Protein 5Z46 (pdb70)

Structure (mmCIF, N/CA/C/O backbone):
data_5Z46
#
_entry.id   5Z46
#
_cell.length_a   117.267
_cell.length_b   117.267
_cell.length_c   49.324
_cell.angle_alpha   90.00
_cell.angle_beta   90.00
_cell.angle_gamma   90.00
#
_symmetry.space_group_name_H-M   'P 41'
#
loop_
_entity.id
_entity.type
_entity.pdbx_description
1 polymer AmbP1
2 non-polymer 'MAGNESIUM ION'
3 non-polymer 'GERANYL S-THIOLODIPHOSPHATE'
4 non-polymer 3-[(Z)-2-isocyanoethenyl]-1H-indole
5 water water
#
loop_
_atom_site.group_PDB
_atom_site.id
_atom_site.type_symbol
_atom_site.label_atom_id
_atom_site.label_alt_id
_atom_site.label_comp_id
_atom_site.label_asym_id
_atom_site.label_entity_id
_atom_site.label_seq_id
_atom_site.pdbx_PDB_ins_code
_atom_site.Cartn_x
_atom_site.Cartn_y
_atom_site.Cartn_z
_atom_site.occupancy
_atom_site.B_iso_or_equiv
_atom_site.auth_seq_id
_atom_site.auth_comp_id
_atom_site.auth_asym_id
_atom_site.auth_atom_id
_atom_site.pdbx_PDB_model_num
ATOM 1 N N . MET A 1 1 ? 31.486 11.662 13.560 1.00 72.82 1 MET A N 1
ATOM 2 C CA . MET A 1 1 ? 30.814 10.514 12.968 1.00 72.68 1 MET A CA 1
ATOM 3 C C . MET A 1 1 ? 31.809 9.697 12.158 1.00 76.73 1 MET A C 1
ATOM 4 O O . MET A 1 1 ? 32.991 9.572 12.512 1.00 71.56 1 MET A O 1
ATOM 9 N N . ASN A 1 2 ? 31.308 9.148 11.049 1.00 74.02 2 ASN A N 1
ATOM 10 C CA . ASN A 1 2 ? 32.191 8.780 9.952 1.00 71.57 2 ASN A CA 1
ATOM 11 C C . ASN A 1 2 ? 33.082 9.947 9.573 1.00 73.64 2 ASN A C 1
ATOM 12 O O . ASN A 1 2 ? 34.248 9.760 9.209 1.00 77.51 2 ASN A O 1
ATOM 17 N N . ASP A 1 3 ? 32.544 11.167 9.667 1.00 69.87 3 ASP A N 1
ATOM 18 C CA . ASP A 1 3 ? 33.268 12.345 9.211 1.00 60.52 3 ASP A CA 1
ATOM 19 C C . ASP A 1 3 ? 34.556 12.547 9.993 1.00 53.84 3 ASP A C 1
ATOM 20 O O . ASP A 1 3 ? 35.597 12.849 9.404 1.00 49.69 3 ASP A O 1
ATOM 25 N N . VAL A 1 4 ? 34.520 12.360 11.314 1.00 49.08 4 VAL A N 1
ATOM 26 C CA . VAL A 1 4 ? 35.737 12.539 12.110 1.00 48.11 4 VAL A CA 1
ATOM 27 C C . VAL A 1 4 ? 36.772 11.474 11.759 1.00 43.20 4 VAL A C 1
ATOM 28 O O . VAL A 1 4 ? 37.955 11.777 11.578 1.00 39.39 4 VAL A O 1
ATOM 32 N N . ASN A 1 5 ? 36.346 10.213 11.660 1.00 47.83 5 ASN A N 1
ATOM 33 C CA . ASN A 1 5 ? 37.270 9.146 11.277 1.00 56.33 5 ASN A CA 1
ATOM 34 C C . ASN A 1 5 ? 37.808 9.353 9.866 1.00 59.28 5 ASN A C 1
ATOM 35 O O . ASN A 1 5 ? 38.982 9.078 9.597 1.00 44.94 5 ASN A O 1
ATOM 40 N N . ARG A 1 6 ? 36.958 9.824 8.951 1.00 57.87 6 ARG A N 1
ATOM 41 C CA . ARG A 1 6 ? 37.410 10.178 7.609 1.00 53.86 6 ARG A CA 1
ATOM 42 C C . ARG A 1 6 ? 38.570 11.167 7.669 1.00 56.25 6 ARG A C 1
ATOM 43 O O . ARG A 1 6 ? 39.608 10.971 7.026 1.00 60.76 6 ARG A O 1
ATOM 51 N N . ILE A 1 7 ? 38.419 12.222 8.471 1.00 45.07 7 ILE A N 1
ATOM 52 C CA . ILE A 1 7 ? 39.437 13.272 8.551 1.00 44.95 7 ILE A CA 1
ATOM 53 C C . ILE A 1 7 ? 40.721 12.726 9.158 1.00 50.52 7 ILE A C 1
ATOM 54 O O . ILE A 1 7 ? 41.817 12.950 8.631 1.00 42.09 7 ILE A O 1
ATOM 59 N N . ARG A 1 8 ? 40.608 12.020 10.290 1.00 52.70 8 ARG A N 1
ATOM 60 C CA . ARG A 1 8 ? 41.797 11.466 10.931 1.00 57.12 8 ARG A CA 1
ATOM 61 C C . ARG A 1 8 ? 42.525 10.507 10.000 1.00 52.04 8 ARG A C 1
ATOM 62 O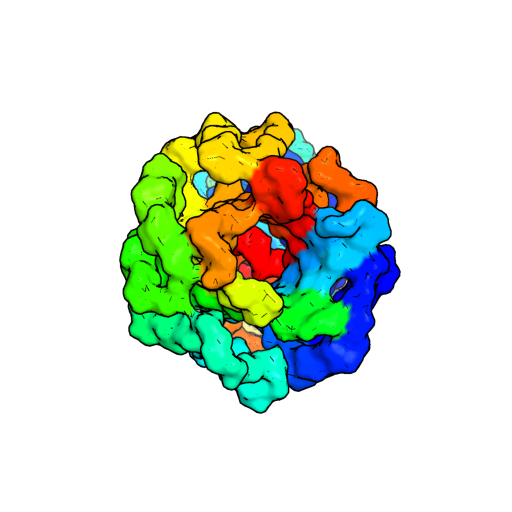 O . ARG A 1 8 ? 43.759 10.507 9.943 1.00 51.55 8 ARG A O 1
ATOM 70 N N . THR A 1 9 ? 41.772 9.674 9.277 1.00 50.74 9 THR A N 1
ATOM 71 C CA . THR A 1 9 ? 42.377 8.756 8.318 1.00 55.30 9 THR A CA 1
ATOM 72 C C . THR A 1 9 ? 43.174 9.524 7.276 1.00 58.22 9 THR A C 1
ATOM 73 O O . THR A 1 9 ? 44.313 9.167 6.962 1.00 55.80 9 THR A O 1
ATOM 77 N N . ASP A 1 10 ? 42.585 10.600 6.744 1.00 53.68 10 ASP A N 1
ATOM 78 C CA . ASP A 1 10 ? 43.242 11.369 5.694 1.00 51.08 10 ASP A CA 1
ATOM 79 C C . ASP A 1 10 ? 44.549 11.983 6.189 1.00 41.34 10 ASP A C 1
ATOM 80 O O . ASP A 1 10 ? 45.560 11.945 5.483 1.00 40.62 10 ASP A O 1
ATOM 85 N N . ILE A 1 11 ? 44.554 12.544 7.403 1.00 35.72 11 ILE A N 1
ATOM 86 C CA . ILE A 1 11 ? 45.781 13.144 7.939 1.00 39.19 11 ILE A CA 1
ATOM 87 C C . ILE A 1 11 ? 46.895 12.105 8.051 1.00 47.36 11 ILE A C 1
ATOM 88 O O . ILE A 1 11 ? 48.044 12.358 7.664 1.00 42.44 11 ILE A O 1
ATOM 93 N N . ILE A 1 12 ? 46.584 10.927 8.597 1.00 37.54 12 ILE A N 1
ATOM 94 C CA . ILE A 1 12 ? 47.618 9.901 8.704 1.00 35.77 12 ILE A CA 1
ATOM 95 C C . ILE A 1 12 ? 48.115 9.512 7.316 1.00 48.40 12 ILE A C 1
ATOM 96 O O . ILE A 1 12 ? 49.326 9.425 7.077 1.00 44.30 12 ILE A O 1
ATOM 101 N N . ASN A 1 13 ? 47.188 9.284 6.375 1.00 49.74 13 ASN A N 1
ATOM 102 C CA . ASN A 1 13 ? 47.588 8.948 5.010 1.00 45.16 13 ASN A CA 1
ATOM 103 C C . ASN A 1 13 ? 48.509 10.025 4.430 1.00 41.72 13 ASN A C 1
ATOM 104 O O . ASN A 1 13 ? 49.516 9.709 3.784 1.00 46.83 13 ASN A O 1
ATOM 109 N N . VAL A 1 14 ? 48.173 11.300 4.644 1.00 39.74 14 VAL A N 1
ATOM 110 C CA . VAL A 1 14 ? 49.035 12.393 4.180 1.00 44.09 14 VAL A CA 1
ATOM 111 C C . VAL A 1 14 ? 50.427 12.273 4.791 1.00 35.40 14 VAL A C 1
ATOM 112 O O . VAL A 1 14 ? 51.442 12.287 4.081 1.00 43.66 14 VAL A O 1
ATOM 116 N N . ALA A 1 15 ? 50.490 12.191 6.125 1.00 35.36 15 ALA A N 1
ATOM 117 C CA . ALA A 1 15 ? 51.768 12.104 6.827 1.00 41.12 15 ALA A CA 1
ATOM 118 C C . ALA A 1 15 ? 52.598 10.929 6.330 1.00 42.98 15 ALA A C 1
ATOM 119 O O . ALA A 1 15 ? 53.797 11.074 6.063 1.00 43.69 15 ALA A O 1
ATOM 121 N N . LYS A 1 16 ? 51.978 9.757 6.175 1.00 40.76 16 LYS A N 1
ATOM 122 C CA . LYS A 1 16 ? 52.719 8.613 5.663 1.00 41.18 16 LYS A CA 1
ATOM 123 C C . LYS A 1 16 ? 53.167 8.830 4.218 1.00 48.64 16 LYS A C 1
ATOM 124 O O . LYS A 1 16 ? 54.310 8.516 3.864 1.00 53.49 16 LYS A O 1
ATOM 130 N N . THR A 1 17 ? 52.282 9.340 3.359 1.00 42.82 17 THR A N 1
ATOM 131 C CA . THR A 1 17 ? 52.647 9.480 1.950 1.00 50.10 17 THR A CA 1
ATOM 132 C C . THR A 1 17 ? 53.791 10.475 1.765 1.00 46.65 17 THR A C 1
ATOM 133 O O . THR A 1 17 ? 54.698 10.242 0.963 1.00 47.24 17 THR A O 1
ATOM 137 N N . PHE A 1 18 ? 53.769 11.591 2.493 1.00 44.81 18 PHE A N 1
ATOM 138 C CA . PHE A 1 18 ? 54.715 12.677 2.257 1.00 50.26 18 PHE A CA 1
ATOM 139 C C . PHE A 1 18 ? 55.878 12.707 3.246 1.00 51.49 18 PHE A C 1
ATOM 140 O O . PHE A 1 18 ? 56.642 13.673 3.253 1.00 54.17 18 PHE A O 1
ATOM 148 N N . GLY A 1 19 ? 56.055 11.660 4.049 1.00 50.89 19 GLY A N 1
ATOM 149 C CA . GLY A 1 19 ? 57.245 11.552 4.868 1.00 53.34 19 GLY A CA 1
ATOM 150 C C . GLY A 1 19 ? 57.282 12.430 6.097 1.00 54.69 19 GLY A C 1
ATOM 151 O O . GLY A 1 19 ? 58.370 12.712 6.606 1.00 57.17 19 GLY A O 1
ATOM 152 N N . ALA A 1 20 ? 56.135 12.872 6.600 1.00 46.51 20 ALA A N 1
ATOM 153 C CA . ALA A 1 20 ? 56.112 13.647 7.834 1.00 47.93 20 ALA A CA 1
ATOM 154 C C . ALA A 1 20 ? 56.234 12.737 9.052 1.00 50.51 20 ALA A C 1
ATOM 155 O O . ALA A 1 20 ? 55.596 11.685 9.123 1.00 49.50 20 ALA A O 1
ATOM 157 N N . GLU A 1 21 ? 57.073 13.139 10.004 1.00 52.50 21 GLU A N 1
ATOM 158 C CA . GLU A 1 21 ? 57.016 12.550 11.335 1.00 62.10 21 GLU A CA 1
ATOM 159 C C . GLU A 1 21 ? 55.611 12.708 11.897 1.00 55.93 21 GLU A C 1
ATOM 160 O O . GLU A 1 21 ? 54.972 13.743 11.703 1.00 52.00 21 GLU A O 1
ATOM 166 N N . TYR A 1 22 ? 55.124 11.689 12.601 1.00 52.02 22 TYR A N 1
ATOM 167 C CA . TYR A 1 22 ? 53.795 11.808 13.187 1.00 48.90 22 TYR A CA 1
ATOM 168 C C . TYR A 1 22 ? 53.666 10.845 14.354 1.00 50.85 22 TYR A C 1
ATOM 169 O O . TYR A 1 22 ? 54.411 9.864 14.465 1.00 50.58 22 TYR A O 1
ATOM 178 N N . SER A 1 23 ? 52.701 11.137 15.226 1.00 46.29 23 SER A N 1
ATOM 179 C CA . SER A 1 23 ? 52.421 10.304 16.391 1.00 50.34 23 SER A CA 1
ATOM 180 C C . SER A 1 23 ? 50.951 9.926 16.383 1.00 44.21 23 SER A C 1
ATOM 181 O O . SER A 1 23 ? 50.087 10.804 16.453 1.00 39.22 23 SER A O 1
ATOM 184 N N . GLU A 1 24 ? 50.661 8.628 16.314 1.00 40.76 24 GLU A N 1
ATOM 185 C CA . GLU A 1 24 ? 49.267 8.209 16.400 1.00 42.85 24 GLU A CA 1
ATOM 186 C C . GLU A 1 24 ? 48.682 8.530 17.770 1.00 49.06 24 GLU A C 1
ATOM 187 O O . GLU A 1 24 ? 47.496 8.860 17.873 1.00 51.79 24 GLU A O 1
ATOM 193 N N . LYS A 1 25 ? 49.498 8.447 18.824 1.00 48.16 25 LYS A N 1
ATOM 194 C CA . LYS A 1 25 ? 49.022 8.762 20.169 1.00 44.40 25 LYS A CA 1
ATOM 195 C C . LYS A 1 25 ? 48.634 10.228 20.291 1.00 53.20 25 LYS A C 1
ATOM 196 O O . LYS A 1 25 ? 47.593 10.556 20.875 1.00 43.66 25 LYS A O 1
ATOM 202 N N . VAL A 1 26 ? 49.453 11.127 19.740 1.00 44.73 26 VAL A N 1
ATOM 203 C CA . VAL A 1 26 ? 49.097 12.540 19.733 1.00 40.52 26 VAL A CA 1
ATOM 204 C C . VAL A 1 26 ? 47.862 12.783 18.868 1.00 40.22 26 VAL A C 1
ATOM 205 O O . VAL A 1 26 ? 46.978 13.565 19.238 1.00 38.41 26 VAL A O 1
ATOM 209 N N . LEU A 1 27 ? 47.784 12.138 17.696 1.00 36.43 27 LEU A N 1
ATOM 210 C CA . LEU A 1 27 ? 46.610 12.320 16.841 1.00 43.06 27 LEU A CA 1
ATOM 211 C C . LEU A 1 27 ? 45.346 11.824 17.530 1.00 46.55 27 LEU A C 1
ATOM 212 O O . LEU A 1 27 ? 44.289 12.458 17.430 1.00 44.24 27 LEU A O 1
ATOM 217 N N . ASP A 1 28 ? 45.442 10.684 18.223 1.00 46.92 28 ASP A N 1
ATOM 218 C CA . ASP A 1 28 ? 44.324 10.163 19.005 1.00 46.02 28 ASP A CA 1
ATOM 219 C C . ASP A 1 28 ? 43.868 11.176 20.050 1.00 54.42 28 ASP A C 1
ATOM 220 O O . ASP A 1 28 ? 42.668 11.453 20.179 1.00 47.23 28 ASP A O 1
ATOM 225 N N . GLU A 1 29 ? 44.818 11.733 20.814 1.00 41.40 29 GLU A N 1
ATOM 226 C CA . GLU A 1 29 ? 44.462 12.667 21.882 1.00 48.96 29 GLU A CA 1
ATOM 227 C C . GLU A 1 29 ? 43.845 13.947 21.322 1.00 40.49 29 GLU A C 1
ATOM 228 O O . GLU A 1 29 ? 42.880 14.477 21.884 1.00 38.25 29 GLU A O 1
ATOM 234 N N . VAL A 1 30 ? 44.380 14.454 20.217 1.00 38.68 30 VAL A N 1
ATOM 235 C CA . VAL A 1 30 ? 43.826 15.668 19.621 1.00 38.30 30 VAL A CA 1
ATOM 236 C C . VAL A 1 30 ? 42.405 15.417 19.129 1.00 33.43 30 VAL A C 1
ATOM 237 O O . VAL A 1 30 ? 41.484 16.187 19.416 1.00 38.84 30 VAL A O 1
ATOM 241 N N . PHE A 1 31 ? 42.213 14.332 18.376 1.00 34.88 31 PHE A N 1
ATOM 242 C CA . PHE A 1 31 ? 40.907 14.037 17.794 1.00 41.67 31 PHE A CA 1
ATOM 243 C C . PHE A 1 31 ? 39.861 13.706 18.843 1.00 43.57 31 PHE A C 1
ATOM 244 O O . PHE A 1 31 ? 38.674 13.960 18.618 1.00 42.99 31 PHE A O 1
ATOM 252 N N . GLN A 1 32 ? 40.262 13.125 19.975 1.00 44.91 32 GLN A N 1
ATOM 253 C CA . GLN A 1 32 ? 39.289 12.855 21.028 1.00 44.30 32 GLN A CA 1
ATOM 254 C C . GLN A 1 32 ? 38.640 14.143 21.503 1.00 44.35 32 GLN A C 1
ATOM 255 O O . GLN A 1 32 ? 37.467 14.156 21.889 1.00 47.88 32 GLN A O 1
ATOM 261 N N . VAL A 1 33 ? 39.383 15.244 21.446 1.00 44.92 33 VAL A N 1
ATOM 262 C CA . VAL A 1 33 ? 38.960 16.501 22.039 1.00 44.89 33 VAL A CA 1
ATOM 263 C C . VAL A 1 33 ? 38.393 17.459 20.996 1.00 41.12 33 VAL A C 1
ATOM 264 O O . VAL A 1 33 ? 37.415 18.161 21.259 1.00 44.03 33 VAL A O 1
ATOM 268 N N . PHE A 1 34 ? 38.998 17.494 19.810 1.00 36.27 34 PHE A N 1
ATOM 269 C CA . PHE A 1 34 ? 38.673 18.460 18.770 1.00 34.36 34 PHE A CA 1
ATOM 270 C C . PHE A 1 34 ? 38.076 17.825 17.526 1.00 45.69 34 PHE A C 1
ATOM 271 O O . PHE A 1 34 ? 37.834 18.537 16.547 1.00 44.82 34 PHE A O 1
ATOM 279 N N . GLY A 1 35 ? 37.839 16.511 17.530 1.00 50.94 35 GLY A N 1
ATOM 280 C CA . GLY A 1 35 ? 37.452 15.840 16.298 1.00 46.36 35 GLY A CA 1
ATOM 281 C C . GLY A 1 35 ? 36.231 16.455 15.643 1.00 49.21 35 GLY A C 1
ATOM 282 O O . GLY A 1 35 ? 36.225 16.730 14.440 1.00 48.87 35 GLY A O 1
ATOM 283 N N . GLU A 1 36 ? 35.173 16.685 16.427 1.00 49.07 36 GLU A N 1
ATOM 284 C CA . GLU A 1 36 ? 33.959 17.242 15.842 1.00 49.21 36 GLU A CA 1
ATOM 285 C C . GLU A 1 36 ? 34.158 18.666 15.349 1.00 50.71 36 GLU A C 1
ATOM 286 O O . GLU A 1 36 ? 33.515 19.070 14.373 1.00 58.06 36 GLU A O 1
ATOM 292 N N . GLN A 1 37 ? 35.030 19.441 16.003 1.00 48.21 37 GLN A N 1
ATOM 293 C CA . GLN A 1 37 ? 35.325 20.780 15.505 1.00 45.69 37 GLN A CA 1
ATOM 294 C C . GLN A 1 37 ? 35.885 20.723 14.094 1.00 45.48 37 GLN A C 1
ATOM 295 O O . GLN A 1 37 ? 35.588 21.594 13.268 1.00 46.16 37 GLN A O 1
ATOM 301 N N . PHE A 1 38 ? 36.713 19.713 13.799 1.00 44.86 38 PHE A N 1
ATOM 302 C CA . PHE A 1 38 ? 37.283 19.603 12.459 1.00 35.76 38 PHE A CA 1
ATOM 303 C C . PHE A 1 38 ? 36.209 19.296 11.426 1.00 44.31 38 PHE A C 1
ATOM 304 O O . PHE A 1 38 ? 36.287 19.769 10.286 1.00 44.98 38 PHE A O 1
ATOM 312 N N . ALA A 1 39 ? 35.213 18.479 11.796 1.00 39.40 39 ALA A N 1
ATOM 313 C CA . ALA A 1 39 ? 34.182 18.098 10.842 1.00 41.15 39 ALA A CA 1
ATOM 314 C C . ALA A 1 39 ? 33.196 19.231 10.595 1.00 45.89 39 ALA A C 1
ATOM 315 O O . ALA A 1 39 ? 32.611 19.318 9.512 1.00 52.69 39 ALA A O 1
ATOM 317 N N . ASP A 1 40 ? 32.991 20.096 11.585 1.00 48.71 40 ASP A N 1
ATOM 318 C CA . ASP A 1 40 ? 31.907 21.070 11.565 1.00 47.59 40 ASP A CA 1
ATOM 319 C C . ASP A 1 40 ? 32.346 22.461 11.130 1.00 46.98 40 ASP A C 1
ATOM 320 O O . ASP A 1 40 ? 31.486 23.332 10.930 1.00 49.34 40 ASP A O 1
ATOM 325 N N . ASN A 1 41 ? 33.648 22.691 10.981 1.00 41.52 41 ASN A N 1
ATOM 326 C CA . ASN A 1 41 ? 34.181 24.022 10.736 1.00 47.11 41 ASN A CA 1
ATOM 327 C C . ASN A 1 41 ? 35.102 24.033 9.528 1.00 43.69 41 ASN A C 1
ATOM 328 O O . ASN A 1 41 ? 35.492 22.989 8.995 1.00 42.11 41 ASN A O 1
ATOM 333 N N . SER A 1 42 ? 35.430 25.251 9.098 1.00 43.81 42 SER A N 1
ATOM 334 C CA . SER A 1 42 ? 36.489 25.457 8.128 1.00 46.21 42 SER A CA 1
ATOM 335 C C . SER A 1 42 ? 37.746 24.757 8.621 1.00 41.59 42 SER A C 1
ATOM 336 O O . SER A 1 42 ? 38.130 24.889 9.786 1.00 38.82 42 SER A O 1
ATOM 339 N N . PHE A 1 43 ? 38.364 23.978 7.742 1.00 40.59 43 PHE A N 1
ATOM 340 C CA . PHE A 1 43 ? 39.378 23.027 8.169 1.00 36.36 43 PHE A CA 1
ATOM 341 C C . PHE A 1 43 ? 40.355 22.824 7.025 1.00 36.73 43 PHE A C 1
ATOM 342 O O . PHE A 1 43 ? 39.941 22.645 5.874 1.00 36.68 43 PHE A O 1
ATOM 350 N N . MET A 1 44 ? 41.650 22.842 7.337 1.00 32.73 44 MET A N 1
ATOM 351 C CA . MET A 1 44 ? 42.654 22.717 6.292 1.00 32.80 44 MET A CA 1
ATOM 352 C C . MET A 1 44 ? 43.771 21.801 6.761 1.00 30.45 44 MET A C 1
ATOM 353 O O . MET A 1 44 ? 44.096 21.744 7.947 1.00 32.38 44 MET A O 1
ATOM 358 N N . ILE A 1 45 ? 44.339 21.065 5.813 1.00 30.08 45 ILE A N 1
ATOM 359 C CA . ILE A 1 45 ? 45.501 20.220 6.055 1.00 30.23 45 ILE A CA 1
ATOM 360 C C . ILE A 1 45 ? 46.654 20.843 5.295 1.00 31.35 45 ILE A C 1
ATOM 361 O O . ILE A 1 45 ? 46.528 21.140 4.099 1.00 36.65 45 ILE A O 1
ATOM 366 N N . ARG A 1 46 ? 47.762 21.071 5.998 1.00 31.23 46 ARG A N 1
ATOM 367 C CA . ARG A 1 46 ? 48.888 21.822 5.471 1.00 32.69 46 ARG A CA 1
ATOM 368 C C . ARG A 1 46 ? 50.113 20.931 5.433 1.00 31.01 46 ARG A C 1
ATOM 369 O O . ARG A 1 46 ? 50.330 20.130 6.351 1.00 36.63 46 ARG A O 1
ATOM 377 N N . THR A 1 47 ? 50.899 21.052 4.355 1.00 33.02 47 THR A N 1
ATOM 378 C CA . THR A 1 47 ? 52.264 20.559 4.344 1.00 32.16 47 THR A CA 1
ATOM 379 C C . THR A 1 47 ? 53.196 21.732 4.064 1.00 32.89 47 THR A C 1
ATOM 380 O O . THR A 1 47 ? 52.788 22.763 3.510 1.00 37.37 47 THR A O 1
ATOM 384 N N . SER A 1 48 ? 54.467 21.573 4.434 1.00 34.80 48 SER A N 1
ATOM 385 C CA . SER A 1 48 ? 55.397 22.670 4.252 1.00 38.19 48 SER A CA 1
ATOM 386 C C . SER A 1 48 ? 56.805 22.147 4.047 1.00 53.75 48 SER A C 1
ATOM 387 O O . SER A 1 48 ? 57.132 21.005 4.380 1.00 44.45 48 SER A O 1
ATOM 390 N N . ASN A 1 49 ? 57.640 23.077 3.579 1.00 45.84 49 ASN A N 1
ATOM 391 C CA . ASN A 1 49 ? 58.945 22.905 2.966 1.00 57.90 49 ASN A CA 1
ATOM 392 C C . ASN A 1 49 ? 60.097 23.100 3.940 1.00 53.67 49 ASN A C 1
ATOM 393 O O . ASN A 1 49 ? 61.211 23.383 3.495 1.00 59.04 49 ASN A O 1
ATOM 398 N N . LYS A 1 50 ? 59.853 23.020 5.251 1.00 56.18 50 LYS A N 1
ATOM 399 C CA . LYS A 1 50 ? 60.862 23.508 6.191 1.00 57.20 50 LYS A CA 1
ATOM 400 C C . LYS A 1 50 ? 62.163 22.715 6.095 1.00 62.33 50 LYS A C 1
ATOM 401 O O . LYS A 1 50 ? 63.251 23.292 6.229 1.00 66.94 50 LYS A O 1
ATOM 407 N N . GLN A 1 51 ? 62.087 21.410 5.826 1.00 57.31 51 GLN A N 1
ATOM 408 C CA . GLN A 1 51 ? 63.335 20.709 5.567 1.00 74.59 51 GLN A CA 1
ATOM 409 C C . GLN A 1 51 ? 63.343 20.127 4.158 1.00 73.83 51 GLN A C 1
ATOM 410 O O . GLN A 1 51 ? 62.333 19.581 3.704 1.00 78.46 51 GLN A O 1
ATOM 416 N N . PRO A 1 52 ? 64.470 20.244 3.446 1.00 84.12 52 PRO A N 1
ATOM 417 C CA . PRO A 1 52 ? 64.501 19.943 2.003 1.00 88.15 52 PRO A CA 1
ATOM 418 C C . PRO A 1 52 ? 63.945 18.594 1.547 1.00 91.96 52 PRO A C 1
ATOM 419 O O . PRO A 1 52 ? 63.507 18.510 0.391 1.00 95.02 52 PRO A O 1
ATOM 423 N N . ASP A 1 53 ? 63.951 17.537 2.362 1.00 84.83 53 ASP A N 1
ATOM 424 C CA . ASP A 1 53 ? 63.619 16.215 1.834 1.00 72.72 53 ASP A CA 1
ATOM 425 C C . ASP A 1 53 ? 62.401 15.574 2.482 1.00 74.41 53 ASP A C 1
ATOM 426 O O . ASP A 1 53 ? 62.067 14.425 2.164 1.00 74.09 53 ASP A O 1
ATOM 431 N N . LYS A 1 54 ? 61.717 16.284 3.366 1.00 67.96 54 LYS A N 1
ATOM 432 C CA . LYS A 1 54 ? 60.503 15.763 3.969 1.00 68.16 54 LYS A CA 1
ATOM 433 C C . LYS A 1 54 ? 59.582 16.937 4.255 1.00 60.29 54 LYS A C 1
ATOM 434 O O . LYS A 1 54 ? 60.037 18.008 4.670 1.00 68.54 54 LYS A O 1
ATOM 440 N N . LEU A 1 55 ? 58.296 16.739 4.007 1.00 51.61 55 LEU A N 1
ATOM 441 C CA . LEU A 1 55 ? 57.308 17.740 4.352 1.00 42.26 55 LEU A CA 1
ATOM 442 C C . LEU A 1 55 ? 56.832 17.505 5.775 1.00 51.96 55 LEU A C 1
ATOM 443 O O . LEU A 1 55 ? 56.560 16.368 6.170 1.00 55.17 55 LEU A O 1
ATOM 448 N N . GLY A 1 56 ? 56.747 18.577 6.547 1.00 39.39 56 GLY A N 1
ATOM 449 C CA . GLY A 1 56 ? 55.961 18.517 7.757 1.00 38.50 56 GLY A CA 1
ATOM 450 C C . GLY A 1 56 ? 54.486 18.627 7.440 1.00 40.46 56 GLY A C 1
ATOM 451 O O . GLY A 1 56 ? 54.094 19.083 6.369 1.00 38.75 56 GLY A O 1
ATOM 452 N N . CYS A 1 57 ? 53.658 18.205 8.386 1.00 36.23 57 CYS A N 1
ATOM 453 C CA . CYS A 1 57 ? 52.216 18.150 8.180 1.00 34.10 57 CYS A CA 1
ATOM 454 C C . CYS A 1 57 ? 51.530 18.768 9.383 1.00 37.06 57 CYS A C 1
ATOM 455 O O . CYS A 1 57 ? 51.890 18.467 10.524 1.00 36.36 57 CYS A O 1
ATOM 458 N N . TYR A 1 58 ? 50.560 19.641 9.118 1.00 33.88 58 TYR A N 1
ATOM 459 C CA . TYR A 1 58 ? 49.808 20.327 10.156 1.00 32.32 58 TYR A CA 1
ATOM 460 C C . TYR A 1 58 ? 48.346 20.334 9.746 1.00 35.07 58 TYR A C 1
ATOM 461 O O . TYR A 1 58 ? 48.013 20.167 8.571 1.00 34.74 58 TYR A O 1
ATOM 470 N N . PHE A 1 59 ? 47.467 20.502 10.727 1.00 30.88 59 PHE A N 1
ATOM 471 C CA . PHE A 1 59 ? 46.052 20.637 10.427 1.00 34.19 59 PHE A CA 1
ATOM 472 C C . PHE A 1 59 ? 45.448 21.645 11.393 1.00 37.46 59 PHE A C 1
ATOM 473 O O . PHE A 1 59 ? 45.877 21.772 12.543 1.00 34.19 59 PHE A O 1
ATOM 481 N N . ARG A 1 60 ? 44.466 22.387 10.897 1.00 31.04 60 ARG A N 1
ATOM 482 C CA . ARG A 1 60 ? 43.979 23.545 11.627 1.00 30.54 60 ARG A CA 1
ATOM 483 C C . ARG A 1 60 ? 42.514 23.768 11.296 1.00 27.77 60 ARG A C 1
ATOM 484 O O . ARG A 1 60 ? 42.032 23.369 10.226 1.00 33.06 60 ARG A O 1
ATOM 492 N N . TYR A 1 61 ? 41.813 24.412 12.221 1.00 32.32 61 TYR A N 1
ATOM 493 C CA . TYR A 1 61 ? 40.435 24.782 11.958 1.00 37.58 61 TYR A CA 1
ATOM 494 C C . TYR A 1 61 ? 40.199 26.194 12.451 1.00 33.69 61 TYR A C 1
ATOM 495 O O . TYR A 1 61 ? 40.928 26.713 13.301 1.00 32.45 61 TYR A O 1
ATOM 504 N N . HIS A 1 62 ? 39.151 26.798 11.902 1.00 36.19 62 HIS A N 1
ATOM 505 C CA . HIS A 1 62 ? 38.784 28.182 12.143 1.00 39.89 62 HIS A CA 1
ATOM 506 C C . HIS A 1 62 ? 37.312 28.186 12.536 1.00 41.36 62 HIS A C 1
ATOM 507 O O . HIS A 1 62 ? 36.482 27.606 11.829 1.00 42.42 62 HIS A O 1
ATOM 514 N N . GLU A 1 63 ? 36.999 28.786 13.680 1.00 39.50 63 GLU A N 1
ATOM 515 C CA . GLU A 1 63 ? 35.644 28.837 14.214 1.00 49.60 63 GLU A CA 1
ATOM 516 C C . GLU A 1 63 ? 35.115 30.262 14.138 1.00 51.18 63 GLU A C 1
ATOM 517 O O . GLU A 1 63 ? 35.739 31.184 14.670 1.00 54.63 63 GLU A O 1
ATOM 523 N N . GLU A 1 64 ? 33.962 30.444 13.493 1.00 51.07 64 GLU A N 1
ATOM 524 C CA . GLU A 1 64 ? 33.355 31.766 13.419 1.00 49.87 64 GLU A CA 1
ATOM 525 C C . GLU A 1 64 ? 31.944 31.820 13.999 1.00 52.38 64 GLU A C 1
ATOM 526 O O . GLU A 1 64 ? 31.325 32.892 13.984 1.00 50.89 64 GLU A O 1
ATOM 532 N N . ASP A 1 65 ? 31.415 30.710 14.511 1.00 48.50 65 ASP A N 1
ATOM 533 C CA . ASP A 1 65 ? 30.124 30.753 15.186 1.00 55.04 65 ASP A CA 1
ATOM 534 C C . ASP A 1 65 ? 30.287 31.480 16.515 1.00 57.84 65 ASP A C 1
ATOM 535 O O . ASP A 1 65 ? 31.064 31.047 17.371 1.00 59.19 65 ASP A O 1
ATOM 540 N N . GLU A 1 66 ? 29.557 32.588 16.680 1.00 62.09 66 GLU A N 1
ATOM 541 C CA . GLU A 1 66 ? 29.719 33.428 17.864 1.00 63.90 66 GLU A CA 1
ATOM 542 C C . GLU A 1 66 ? 29.607 32.620 19.151 1.00 58.70 66 GLU A C 1
ATOM 543 O O . GLU A 1 66 ? 30.431 32.772 20.060 1.00 62.82 66 GLU A O 1
ATOM 549 N N . SER A 1 67 ? 28.608 31.736 19.231 1.00 58.14 67 SER A N 1
ATOM 550 C CA . SER A 1 67 ? 28.375 30.940 20.434 1.00 62.49 67 SER A CA 1
ATOM 551 C C . SER A 1 67 ? 29.568 30.075 20.824 1.00 63.81 67 SER A C 1
ATOM 552 O O . SER A 1 67 ? 29.668 29.668 21.986 1.00 62.08 67 SER A O 1
ATOM 555 N N . GLN A 1 68 ? 30.475 29.783 19.896 1.00 51.10 68 GLN A N 1
ATOM 556 C CA . GLN A 1 68 ? 31.579 28.876 20.180 1.00 52.80 68 GLN A CA 1
ATOM 557 C C . GLN A 1 68 ? 32.892 29.597 20.442 1.00 55.34 68 GLN A C 1
ATOM 558 O O . GLN A 1 68 ? 33.896 28.938 20.744 1.00 60.17 68 GLN A O 1
ATOM 564 N N . LEU A 1 69 ? 32.921 30.923 20.334 1.00 54.75 69 LEU A N 1
ATOM 565 C CA . LEU A 1 69 ? 34.175 31.643 20.527 1.00 49.79 69 LEU A CA 1
ATOM 566 C C . LEU A 1 69 ? 34.626 31.518 21.976 1.00 45.76 69 LEU A C 1
ATOM 567 O O . LEU A 1 69 ? 33.825 31.656 22.902 1.00 52.20 69 LEU A O 1
ATOM 572 N N . GLY A 1 70 ? 35.903 31.226 22.171 1.00 43.74 70 GLY A N 1
ATOM 573 C CA . GLY A 1 70 ? 36.446 30.996 23.487 1.00 51.45 70 GLY A CA 1
ATOM 574 C C . GLY A 1 70 ? 36.508 29.541 23.894 1.00 51.60 70 GLY A C 1
ATOM 575 O O . GLY A 1 70 ? 37.286 29.194 24.792 1.00 58.33 70 GLY A O 1
ATOM 576 N N . LEU A 1 71 ? 35.722 28.682 23.241 1.00 47.17 71 LEU A N 1
ATOM 577 C CA . LEU A 1 71 ? 35.680 27.268 23.605 1.00 45.69 71 LEU A CA 1
ATOM 578 C C . LEU A 1 71 ? 36.975 26.553 23.229 1.00 44.29 71 LEU A C 1
ATOM 579 O O . LEU A 1 71 ? 37.439 25.683 23.971 1.00 43.31 71 LEU A O 1
ATOM 584 N N . ALA A 1 72 ? 37.578 26.908 22.088 1.00 40.50 72 ALA A N 1
ATOM 585 C CA . ALA A 1 72 ? 38.826 26.267 21.684 1.00 42.49 72 ALA A CA 1
ATOM 586 C C . ALA A 1 72 ? 39.884 26.383 22.774 1.00 51.93 72 ALA A C 1
ATOM 587 O O . ALA A 1 72 ? 40.498 25.387 23.171 1.00 52.23 72 ALA A O 1
ATOM 589 N N . TRP A 1 73 ? 40.098 27.599 23.282 1.00 45.84 73 TRP A N 1
ATOM 590 C CA . TRP A 1 73 ? 41.100 27.797 24.322 1.00 38.83 73 TRP A CA 1
ATOM 591 C C . TRP A 1 73 ? 40.698 27.091 25.608 1.00 42.86 73 TRP A C 1
ATOM 592 O O . TRP A 1 73 ? 41.532 26.460 26.266 1.00 44.70 73 TRP A O 1
ATOM 603 N N . ASP A 1 74 ? 39.420 27.166 25.970 1.00 48.54 74 ASP A N 1
ATOM 604 C CA . ASP A 1 74 ? 38.955 26.513 27.188 1.00 48.14 74 ASP A CA 1
ATOM 605 C C . ASP A 1 74 ? 39.076 24.999 27.070 1.00 52.03 74 ASP A C 1
ATOM 606 O O . ASP A 1 74 ? 39.541 24.320 27.995 1.00 46.21 74 ASP A O 1
ATOM 611 N N . ILE A 1 75 ? 38.645 24.461 25.930 1.00 44.86 75 ILE A N 1
ATOM 612 C CA . ILE A 1 75 ? 38.764 23.034 25.637 1.00 60.36 75 ILE A CA 1
ATOM 613 C C . ILE A 1 75 ? 40.224 22.591 25.703 1.00 49.55 75 ILE A C 1
ATOM 614 O O . ILE A 1 75 ? 40.563 21.590 26.348 1.00 48.47 75 ILE A O 1
ATOM 619 N N . ALA A 1 76 ? 41.110 23.339 25.033 1.00 45.01 76 ALA A N 1
ATOM 620 C CA . ALA A 1 76 ? 42.531 22.991 25.012 1.00 47.05 76 ALA A CA 1
ATOM 621 C C . ALA A 1 76 ? 43.111 22.927 26.418 1.00 42.82 76 ALA A C 1
ATOM 622 O O . ALA A 1 76 ? 43.869 22.004 26.743 1.00 41.48 76 ALA A O 1
ATOM 624 N N . ARG A 1 77 ? 42.749 23.888 27.274 1.00 44.91 77 ARG A N 1
ATOM 625 C CA . ARG A 1 77 ? 43.300 23.925 28.624 1.00 46.41 77 ARG A CA 1
ATOM 626 C C . ARG A 1 77 ? 42.761 22.778 29.467 1.00 50.30 77 ARG A C 1
ATOM 627 O O . ARG A 1 77 ? 43.535 22.012 30.053 1.00 52.19 77 ARG A O 1
ATOM 635 N N . LYS A 1 78 ? 41.430 22.653 29.545 1.00 48.99 78 LYS A N 1
ATOM 636 C CA . LYS A 1 78 ? 40.814 21.650 30.411 1.00 55.05 78 LYS A CA 1
ATOM 637 C C . LYS A 1 78 ? 41.244 20.240 30.035 1.00 49.28 78 LYS A C 1
ATOM 638 O O . LYS A 1 78 ? 41.430 19.390 30.912 1.00 54.03 78 LYS A O 1
ATOM 644 N N . SER A 1 79 ? 41.423 19.973 28.742 1.00 46.12 79 SER A N 1
ATOM 645 C CA . SER A 1 79 ? 41.822 18.641 28.304 1.00 56.11 79 SER A CA 1
ATOM 646 C C . SER A 1 79 ? 43.302 18.365 28.515 1.00 59.71 79 SER A C 1
ATOM 647 O O . SER A 1 79 ? 43.722 17.210 28.394 1.00 58.73 79 SER A O 1
ATOM 650 N N . GLY A 1 80 ? 44.101 19.387 28.806 1.00 53.07 80 GLY A N 1
ATOM 651 C CA . GLY A 1 80 ? 45.527 19.198 28.928 1.00 50.27 80 GLY A CA 1
ATOM 652 C C . GLY A 1 80 ? 46.299 19.237 27.629 1.00 45.55 80 GLY A C 1
ATOM 653 O O . GLY A 1 80 ? 47.524 19.092 27.658 1.00 46.30 80 GLY A O 1
ATOM 654 N N . LEU A 1 81 ? 45.632 19.414 26.486 1.00 43.02 81 LEU A N 1
ATOM 655 C CA . LEU A 1 81 ? 46.369 19.603 25.242 1.00 38.15 81 LEU A CA 1
ATOM 656 C C . LEU A 1 81 ? 47.207 20.870 25.271 1.00 41.68 81 LEU A C 1
ATOM 657 O O . LEU A 1 81 ? 48.194 20.970 24.532 1.00 41.26 81 LEU A O 1
ATOM 662 N N . LEU A 1 82 ? 46.829 21.841 26.095 1.00 41.37 82 LEU A N 1
ATOM 663 C CA . LEU A 1 82 ? 47.577 23.084 26.249 1.00 45.36 82 LEU A CA 1
ATOM 664 C C . LEU A 1 82 ? 47.698 23.363 27.740 1.00 51.24 82 LEU A C 1
ATOM 665 O O . LEU A 1 82 ? 46.702 23.679 28.400 1.00 48.83 82 LEU A O 1
ATOM 670 N N . SER A 1 83 ? 48.897 23.201 28.280 1.00 51.56 83 SER A N 1
ATOM 671 C CA . SER A 1 83 ? 49.178 23.581 29.658 1.00 57.50 83 SER A CA 1
ATOM 672 C C . SER A 1 83 ? 49.951 24.886 29.634 1.00 62.86 83 SER A C 1
ATOM 673 O O . SER A 1 83 ? 50.851 25.060 28.807 1.00 64.94 83 SER A O 1
ATOM 676 N N . ASP A 1 84 ? 49.592 25.818 30.513 1.00 62.32 84 ASP A N 1
ATOM 677 C CA . ASP A 1 84 ? 50.387 27.034 30.601 1.00 71.70 84 ASP A CA 1
ATOM 678 C C . ASP A 1 84 ? 51.545 26.795 31.559 1.00 64.21 84 ASP A C 1
ATOM 679 O O . ASP A 1 84 ? 51.366 26.278 32.665 1.00 64.69 84 ASP A O 1
ATOM 684 N N . GLN A 1 85 ? 52.744 27.115 31.090 1.00 66.30 85 GLN A N 1
ATOM 685 C CA . GLN A 1 85 ? 53.965 26.901 31.845 1.00 59.46 85 GLN A CA 1
ATOM 686 C C . GLN A 1 85 ? 54.573 28.215 32.308 1.00 60.02 85 GLN A C 1
ATOM 687 O O . GLN A 1 85 ? 55.781 28.285 32.552 1.00 71.35 85 GLN A O 1
ATOM 693 N N . GLY A 1 86 ? 53.757 29.259 32.431 1.00 59.29 86 GLY A N 1
ATOM 694 C CA . GLY A 1 86 ? 54.259 30.569 32.791 1.00 60.47 86 GLY A CA 1
ATOM 695 C C . GLY A 1 86 ? 55.031 31.280 31.700 1.00 69.66 86 GLY A C 1
ATOM 696 O O . GLY A 1 86 ? 55.585 32.357 31.962 1.00 70.82 86 GLY A O 1
ATOM 697 N N . ARG A 1 87 ? 55.096 30.708 30.493 1.00 64.47 87 ARG A N 1
ATOM 698 C CA . ARG A 1 87 ? 55.785 31.344 29.381 1.00 60.91 87 ARG A CA 1
ATOM 699 C C . ARG A 1 87 ? 55.163 32.708 29.091 1.00 57.42 87 ARG A C 1
ATOM 700 O O . ARG A 1 87 ? 53.973 32.921 29.341 1.00 53.16 87 ARG A O 1
ATOM 708 N N . PRO A 1 88 ? 55.944 33.656 28.560 1.00 71.44 88 PRO A N 1
ATOM 709 C CA . PRO A 1 88 ? 55.357 34.954 28.194 1.00 60.12 88 PRO A CA 1
ATOM 710 C C . PRO A 1 88 ? 54.234 34.805 27.195 1.00 53.86 88 PRO A C 1
ATOM 711 O O . PRO A 1 88 ? 53.326 35.645 27.130 1.00 58.19 88 PRO A O 1
ATOM 715 N N . VAL A 1 89 ? 54.250 33.717 26.439 1.00 43.74 89 VAL A N 1
ATOM 716 C CA . VAL A 1 89 ? 53.188 33.442 25.501 1.00 45.38 89 VAL A CA 1
ATOM 717 C C . VAL A 1 89 ? 51.909 32.966 26.190 1.00 44.20 89 VAL A C 1
ATOM 718 O O . VAL A 1 89 ? 50.817 33.154 25.645 1.00 38.97 89 VAL A O 1
ATOM 722 N N . ASP A 1 90 ? 52.002 32.392 27.391 1.00 38.47 90 ASP A N 1
ATOM 723 C CA . ASP A 1 90 ? 50.834 31.754 27.995 1.00 41.10 90 ASP A CA 1
ATOM 724 C C . ASP A 1 90 ? 49.782 32.753 28.452 1.00 47.48 90 ASP A C 1
ATOM 725 O O . ASP A 1 90 ? 48.640 32.362 28.705 1.00 43.71 90 ASP A O 1
ATOM 730 N N . GLN A 1 91 ? 50.126 34.026 28.562 1.00 46.46 91 GLN A N 1
ATOM 731 C CA . GLN A 1 91 ? 49.168 35.002 29.051 1.00 46.60 91 GLN A CA 1
ATOM 732 C C . GLN A 1 91 ? 48.447 35.741 27.934 1.00 45.33 91 GLN A C 1
ATOM 733 O O . GLN A 1 91 ? 47.496 36.472 28.215 1.00 45.04 91 GLN A O 1
ATOM 739 N N . LEU A 1 92 ? 48.848 35.539 26.677 1.00 35.19 92 LEU A N 1
ATOM 740 C CA . LEU A 1 92 ? 48.428 36.435 25.604 1.00 33.92 92 LEU A CA 1
ATOM 741 C C . LEU A 1 92 ? 46.969 36.238 25.206 1.00 41.90 92 LEU A C 1
ATOM 742 O O . LEU A 1 92 ? 46.265 37.214 24.923 1.00 39.29 92 LEU A O 1
ATOM 747 N N . ILE A 1 93 ? 46.496 34.999 25.135 1.00 38.42 93 ILE A N 1
ATOM 748 C CA . ILE A 1 93 ? 45.114 34.776 24.706 1.00 42.80 93 ILE A CA 1
ATOM 749 C C . ILE A 1 93 ? 44.134 35.422 25.677 1.00 38.77 93 ILE A C 1
ATOM 750 O O . ILE A 1 93 ? 43.210 36.114 25.217 1.00 43.87 93 ILE A O 1
ATOM 755 N N . PRO A 1 94 ? 44.276 35.270 26.998 1.00 42.94 94 PRO A N 1
ATOM 756 C CA . PRO A 1 94 ? 43.394 36.018 27.912 1.00 49.17 94 PRO A CA 1
ATOM 757 C C . PRO A 1 94 ? 43.521 37.530 27.804 1.00 47.89 94 PRO A C 1
ATOM 758 O O . PRO A 1 94 ? 42.505 38.231 27.881 1.00 46.69 94 PRO A O 1
ATOM 762 N N . GLU A 1 95 ? 44.736 38.064 27.653 1.00 45.96 95 GLU A N 1
ATOM 763 C CA . GLU A 1 95 ? 44.878 39.506 27.468 1.00 47.94 95 GLU A CA 1
ATOM 764 C C . GLU A 1 95 ? 44.178 39.969 26.192 1.00 43.42 95 GLU A C 1
ATOM 765 O O . GLU A 1 95 ? 43.534 41.026 26.176 1.00 43.87 95 GLU A O 1
ATOM 771 N N . ILE A 1 96 ? 44.309 39.201 25.106 1.00 37.09 96 ILE A N 1
ATOM 772 C CA . ILE A 1 96 ? 43.684 39.589 23.839 1.00 43.13 96 ILE A CA 1
ATOM 773 C C . ILE A 1 96 ? 42.165 39.637 23.984 1.00 50.44 96 ILE A C 1
ATOM 774 O O . ILE A 1 96 ? 41.512 40.590 23.540 1.00 47.98 96 ILE A O 1
ATOM 779 N N . CYS A 1 97 ? 41.580 38.609 24.615 1.00 48.14 97 CYS A N 1
ATOM 780 C CA . CYS A 1 97 ? 40.126 38.553 24.758 1.00 49.57 97 CYS A CA 1
ATOM 781 C C . CYS A 1 97 ? 39.588 39.661 25.655 1.00 54.01 97 CYS A C 1
ATOM 782 O O . CYS A 1 97 ? 38.466 40.125 25.441 1.00 58.41 97 CYS A O 1
ATOM 785 N N . GLU A 1 98 ? 40.360 40.099 26.653 1.00 48.17 98 GLU A N 1
ATOM 786 C CA . GLU A 1 98 ? 39.950 41.206 27.509 1.00 50.64 98 GLU A CA 1
ATOM 787 C C . GLU A 1 98 ? 40.117 42.573 26.859 1.00 43.08 98 GLU A C 1
ATOM 788 O O . GLU A 1 98 ? 39.605 43.559 27.399 1.00 53.43 98 GLU A O 1
ATOM 794 N N . THR A 1 99 ? 40.830 42.662 25.739 1.00 43.72 99 THR A N 1
ATOM 795 C CA . THR A 1 99 ? 41.190 43.934 25.122 1.00 46.37 99 THR A CA 1
ATOM 796 C C . THR A 1 99 ? 40.416 44.225 23.845 1.00 46.94 99 THR A C 1
ATOM 797 O O . THR A 1 99 ? 40.023 45.364 23.611 1.00 55.23 99 THR A O 1
ATOM 801 N N . PHE A 1 100 ? 40.167 43.222 23.018 1.00 40.55 100 PHE A N 1
ATOM 802 C CA . PHE A 1 100 ? 39.580 43.413 21.701 1.00 44.01 100 PHE A CA 1
ATOM 803 C C . PHE A 1 100 ? 38.355 42.530 21.551 1.00 48.27 100 PHE A C 1
ATOM 804 O O . PHE A 1 100 ? 38.325 41.415 22.080 1.00 46.94 100 PHE A O 1
ATOM 812 N N . PRO A 1 101 ? 37.347 42.987 20.810 1.00 54.34 101 PRO A N 1
ATOM 813 C CA . PRO A 1 101 ? 36.258 42.084 20.420 1.00 51.49 101 PRO A CA 1
ATOM 814 C C . PRO A 1 101 ? 36.786 41.061 19.426 1.00 46.34 101 PRO A C 1
ATOM 815 O O . PRO A 1 101 ? 37.511 41.406 18.489 1.00 46.10 101 PRO A O 1
ATOM 819 N N . ILE A 1 102 ? 36.445 39.798 19.647 1.00 50.52 102 ILE A N 1
ATOM 820 C CA . ILE A 1 102 ? 36.966 38.696 18.847 1.00 46.23 102 ILE A CA 1
ATOM 821 C C . ILE A 1 102 ? 35.839 38.140 17.995 1.00 50.77 102 ILE A C 1
ATOM 822 O O . ILE A 1 102 ? 34.758 37.828 18.508 1.00 57.54 102 ILE A O 1
ATOM 827 N N . MET A 1 103 ? 36.093 38.011 16.692 1.00 45.80 103 MET A N 1
ATOM 828 C CA . MET A 1 103 ? 35.098 37.491 15.770 1.00 50.50 103 MET A CA 1
ATOM 829 C C . MET A 1 103 ? 35.382 36.073 15.302 1.00 46.04 103 MET A C 1
ATOM 830 O O . MET A 1 103 ? 34.489 35.434 14.751 1.00 46.73 103 MET A O 1
ATOM 835 N N . ALA A 1 104 ? 36.595 35.574 15.481 1.00 40.40 104 ALA A N 1
ATOM 836 C CA . ALA A 1 104 ? 36.879 34.202 15.101 1.00 44.18 104 ALA A CA 1
ATOM 837 C C . ALA A 1 104 ? 38.114 33.752 15.860 1.00 38.96 104 ALA A C 1
ATOM 838 O O . ALA A 1 104 ? 38.966 34.567 16.217 1.00 36.04 104 ALA A O 1
ATOM 840 N N . ASP A 1 105 ? 38.202 32.453 16.098 1.00 35.93 105 ASP A N 1
ATOM 841 C CA . ASP A 1 105 ? 39.423 31.885 16.643 1.00 36.23 105 ASP A CA 1
ATOM 842 C C . ASP A 1 105 ? 39.697 30.556 15.952 1.00 38.52 105 ASP A C 1
ATOM 843 O O . ASP A 1 105 ? 38.869 30.031 15.192 1.00 36.09 105 ASP A O 1
ATOM 848 N N . GLY A 1 106 ? 40.890 30.024 16.205 1.00 38.75 106 GLY A N 1
ATOM 849 C CA . GLY A 1 106 ? 41.281 28.790 15.551 1.00 38.36 106 GLY A CA 1
ATOM 850 C C . GLY A 1 106 ? 42.454 28.152 16.255 1.00 33.19 106 GLY A C 1
ATOM 851 O O . GLY A 1 106 ? 43.099 28.744 17.123 1.00 31.41 106 GLY A O 1
ATOM 852 N N . VAL A 1 107 ? 42.706 26.908 15.884 1.00 33.17 107 VAL A N 1
ATOM 853 C CA . VAL A 1 107 ? 43.779 26.135 16.490 1.00 29.92 107 VAL A CA 1
ATOM 854 C C . VAL A 1 107 ? 44.516 25.429 15.371 1.00 29.97 107 VAL A C 1
ATOM 855 O O . VAL A 1 107 ? 43.899 24.977 14.400 1.00 30.79 107 VAL A O 1
ATOM 859 N N . ASP A 1 108 ? 45.839 25.377 15.506 1.00 29.83 108 ASP A N 1
ATOM 860 C CA . ASP A 1 108 ? 46.769 24.727 14.596 1.00 31.25 108 ASP A CA 1
ATOM 861 C C . ASP A 1 108 ? 47.397 23.538 15.312 1.00 37.55 108 ASP A C 1
ATOM 862 O O . ASP A 1 108 ? 47.819 23.660 16.471 1.00 33.31 108 ASP A O 1
ATOM 867 N N . PHE A 1 109 ? 47.484 22.399 14.628 1.00 31.58 109 PHE A N 1
ATOM 868 C CA . PHE A 1 109 ? 48.059 21.208 15.235 1.00 29.80 109 PHE A CA 1
ATOM 869 C C . PHE A 1 109 ? 49.172 20.651 14.369 1.00 36.25 109 PHE A C 1
ATOM 870 O O . PHE A 1 109 ? 49.055 20.593 13.141 1.00 38.41 109 PHE A O 1
ATOM 878 N N . ASP A 1 110 ? 50.216 20.193 15.037 1.00 38.58 110 ASP A N 1
ATOM 879 C CA . ASP A 1 110 ? 51.347 19.504 14.434 1.00 35.45 110 ASP A CA 1
ATOM 880 C C . ASP A 1 110 ? 51.081 18.009 14.572 1.00 32.46 110 ASP A C 1
ATOM 881 O O . ASP A 1 110 ? 50.715 17.546 15.658 1.00 35.10 110 ASP A O 1
ATOM 886 N N . VAL A 1 111 ? 51.227 17.252 13.481 1.00 33.07 111 VAL A N 1
ATOM 887 C CA . VAL A 1 111 ? 50.856 15.837 13.552 1.00 37.88 111 VAL A CA 1
ATOM 888 C C . VAL A 1 111 ? 51.794 15.030 14.430 1.00 42.10 111 VAL A C 1
ATOM 889 O O . VAL A 1 111 ? 51.480 13.881 14.759 1.00 40.76 111 VAL A O 1
ATOM 893 N N . LYS A 1 112 ? 52.943 15.593 14.795 1.00 37.56 112 LYS A N 1
ATOM 894 C CA . LYS A 1 112 ? 53.899 14.930 15.672 1.00 43.02 112 LYS A CA 1
ATOM 895 C C . LYS A 1 112 ? 53.785 15.441 17.099 1.00 37.58 112 LYS A C 1
ATOM 896 O O . LYS A 1 112 ? 53.726 14.649 18.042 1.00 47.07 112 LYS A O 1
ATOM 902 N N . HIS A 1 113 ? 53.717 16.762 17.263 1.00 37.59 113 HIS A N 1
ATOM 903 C CA . HIS A 1 113 ? 53.800 17.398 18.569 1.00 48.73 113 HIS A CA 1
ATOM 904 C C . HIS A 1 113 ? 52.467 17.909 19.097 1.00 42.56 113 HIS A C 1
ATOM 905 O O . HIS A 1 113 ? 52.401 18.310 20.260 1.00 53.96 113 HIS A O 1
ATOM 912 N N . GLY A 1 114 ? 51.407 17.885 18.297 1.00 37.58 114 GLY A N 1
ATOM 913 C CA . GLY A 1 114 ? 50.094 18.254 18.796 1.00 32.77 114 GLY A CA 1
ATOM 914 C C . GLY A 1 114 ? 49.819 19.742 18.722 1.00 36.59 114 GLY A C 1
ATOM 915 O O . GLY A 1 114 ? 50.307 20.425 17.815 1.00 31.93 114 GLY A O 1
ATOM 916 N N . LEU A 1 115 ? 49.043 20.255 19.676 1.00 37.93 115 LEU A N 1
ATOM 917 C CA . LEU A 1 115 ? 48.533 21.614 19.581 1.00 32.93 115 LEU A CA 1
ATOM 918 C C . LEU A 1 115 ? 49.691 22.601 19.523 1.00 33.42 115 LEU A C 1
ATOM 919 O O . LEU A 1 115 ? 50.547 22.630 20.418 1.00 34.82 115 LEU A O 1
ATOM 924 N N . ALA A 1 116 ? 49.721 23.399 18.467 1.00 31.54 116 ALA A N 1
ATOM 925 C CA . ALA A 1 116 ? 50.854 24.283 18.204 1.00 32.19 116 ALA A CA 1
ATOM 926 C C . ALA A 1 116 ? 50.536 25.754 18.381 1.00 32.48 116 ALA A C 1
ATOM 927 O O . ALA A 1 116 ? 51.390 26.521 18.861 1.00 35.18 116 ALA A O 1
ATOM 929 N N . LYS A 1 117 ? 49.342 26.185 17.979 1.00 30.50 117 LYS A N 1
ATOM 930 C CA . LYS A 1 117 ? 49.081 27.607 17.872 1.00 30.72 117 LYS A CA 1
ATOM 931 C C . LYS A 1 117 ? 47.589 27.852 18.037 1.00 34.42 117 LYS A C 1
ATOM 932 O O . LYS A 1 117 ? 46.768 27.003 17.677 1.00 34.20 117 LYS A O 1
ATOM 938 N N . ILE A 1 118 ? 47.248 29.008 18.617 1.00 30.52 118 ILE A N 1
ATOM 939 C CA . ILE A 1 118 ? 45.871 29.485 18.671 1.00 32.18 118 ILE A CA 1
ATOM 940 C C . ILE A 1 118 ? 45.809 30.870 18.027 1.00 31.20 118 ILE A C 1
ATOM 941 O O . ILE A 1 118 ? 46.666 31.727 18.300 1.00 32.69 118 ILE A O 1
ATOM 946 N N . TRP A 1 119 ? 44.838 31.062 17.118 1.00 34.84 119 TRP A N 1
ATOM 947 C CA . TRP A 1 119 ? 44.595 32.345 16.459 1.00 36.99 119 TRP A CA 1
ATOM 948 C C . TRP A 1 119 ? 43.368 33.017 17.059 1.00 35.67 119 TRP A C 1
ATOM 949 O O . TRP A 1 119 ? 42.397 32.354 17.433 1.00 35.39 119 TRP A O 1
ATOM 960 N N . GLN A 1 120 ? 43.414 34.346 17.106 1.00 33.71 120 GLN A N 1
ATOM 961 C CA . GLN A 1 120 ? 42.281 35.190 17.456 1.00 34.98 120 GLN A CA 1
ATOM 962 C C . GLN A 1 120 ? 42.166 36.260 16.381 1.00 42.22 120 GLN A C 1
ATOM 963 O O . GLN A 1 120 ? 43.148 36.949 16.100 1.00 37.53 120 GLN A O 1
ATOM 969 N N . SER A 1 121 ? 40.981 36.390 15.787 1.00 34.07 121 SER A N 1
ATOM 970 C CA . SER A 1 121 ? 40.677 37.407 14.788 1.00 39.58 121 SER A CA 1
ATOM 971 C C . SER A 1 121 ? 39.838 38.506 15.423 1.00 38.00 121 SER A C 1
ATOM 972 O O . SER A 1 121 ? 38.783 38.227 16.006 1.00 36.71 121 SER A O 1
ATOM 975 N N . ILE A 1 122 ? 40.293 39.746 15.291 1.00 36.71 122 ILE A N 1
ATOM 976 C CA . ILE A 1 122 ? 39.581 40.879 15.871 1.00 35.83 122 ILE A CA 1
ATOM 977 C C . ILE A 1 122 ? 38.356 41.186 15.022 1.00 38.59 122 ILE A C 1
ATOM 978 O O . ILE A 1 122 ? 38.343 40.970 13.805 1.00 40.53 122 ILE A O 1
ATOM 983 N N . LYS A 1 123 ? 37.308 41.685 15.669 1.00 40.28 123 LYS A N 1
ATOM 984 C CA . LYS A 1 123 ? 36.116 42.136 14.961 1.00 47.04 123 LYS A CA 1
ATOM 985 C C . LYS A 1 123 ? 36.404 43.557 14.484 1.00 55.51 123 LYS A C 1
ATOM 986 O O . LYS A 1 123 ? 36.178 44.532 15.202 1.00 55.24 123 LYS A O 1
ATOM 992 N N . GLY A 1 124 ? 36.917 43.672 13.257 1.00 53.75 124 GLY A N 1
ATOM 993 C CA . GLY A 1 124 ? 37.430 44.924 12.721 1.00 53.91 124 GLY A CA 1
ATOM 994 C C . GLY A 1 124 ? 38.949 44.934 12.710 1.00 55.51 124 GLY A C 1
ATOM 995 O O . GLY A 1 124 ? 39.609 43.989 13.150 1.00 54.32 124 GLY A O 1
ATOM 996 N N . VAL A 1 125 ? 39.524 46.017 12.177 1.00 50.03 125 VAL A N 1
ATOM 997 C CA . VAL A 1 125 ? 40.970 46.222 12.265 1.00 43.59 125 VAL A CA 1
ATOM 998 C C . VAL A 1 125 ? 41.208 47.342 13.263 1.00 42.59 125 VAL A C 1
ATOM 999 O O . VAL A 1 125 ? 40.370 48.234 13.443 1.00 40.93 125 VAL A O 1
ATOM 1003 N N . VAL A 1 126 ? 42.349 47.276 13.936 1.00 35.31 126 VAL A N 1
ATOM 1004 C CA . VAL A 1 126 ? 42.754 48.319 14.875 1.00 35.11 126 VAL A CA 1
ATOM 1005 C C . VAL A 1 126 ? 44.130 48.832 14.467 1.00 35.09 126 VAL A C 1
ATOM 1006 O O . VAL A 1 126 ? 44.912 48.076 13.867 1.00 35.11 126 VAL A O 1
ATOM 1010 N N . PRO A 1 127 ? 44.463 50.094 14.739 1.00 41.57 127 PRO A N 1
ATOM 1011 C CA . PRO A 1 127 ? 45.872 50.511 14.657 1.00 35.13 127 PRO A CA 1
ATOM 1012 C C . PRO A 1 127 ? 46.726 49.570 15.492 1.00 34.20 127 PRO A C 1
ATOM 1013 O O . PRO A 1 127 ? 46.377 49.237 16.626 1.00 40.23 127 PRO A O 1
ATOM 1017 N N . VAL A 1 128 ? 47.849 49.122 14.920 1.00 32.07 128 VAL A N 1
ATOM 1018 C CA . VAL A 1 128 ? 48.677 48.131 15.598 1.00 29.80 128 VAL A CA 1
ATOM 1019 C C . VAL A 1 128 ? 49.137 48.633 16.972 1.00 40.09 128 VAL A C 1
ATOM 1020 O O . VAL A 1 128 ? 49.288 47.840 17.909 1.00 34.38 128 VAL A O 1
ATOM 1024 N N . GLN A 1 129 ? 49.328 49.948 17.137 1.00 35.13 129 GLN A N 1
ATOM 1025 C CA . GLN A 1 129 ? 49.776 50.450 18.436 1.00 34.47 129 GLN A CA 1
ATOM 1026 C C . GLN A 1 129 ? 48.763 50.179 19.544 1.00 41.41 129 GLN A C 1
ATOM 1027 O O . GLN A 1 129 ? 49.132 50.193 20.722 1.00 46.63 129 GLN A O 1
ATOM 1033 N N . ASP A 1 130 ? 47.496 49.942 19.196 1.00 38.21 130 ASP A N 1
ATOM 1034 C CA . ASP A 1 130 ? 46.510 49.559 20.199 1.00 39.18 130 ASP A CA 1
ATOM 1035 C C . ASP A 1 130 ? 46.886 48.252 20.880 1.00 39.41 130 ASP A C 1
ATOM 1036 O O . ASP A 1 130 ? 46.388 47.968 21.974 1.00 42.53 130 ASP A O 1
ATOM 1041 N N . ALA A 1 131 ? 47.724 47.445 20.234 1.00 34.50 131 ALA A N 1
ATOM 1042 C CA . ALA A 1 131 ? 48.145 46.154 20.759 1.00 38.17 131 ALA A CA 1
ATOM 1043 C C . ALA A 1 131 ? 49.384 46.254 21.633 1.00 44.74 131 ALA A C 1
ATOM 1044 O O . ALA A 1 131 ? 49.719 45.283 22.315 1.00 42.83 131 ALA A O 1
ATOM 1046 N N . PHE A 1 132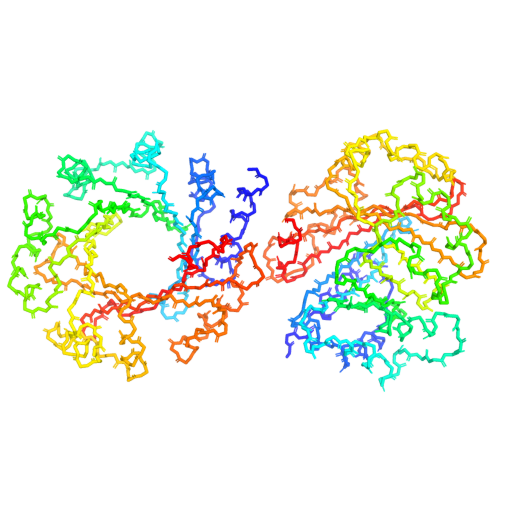 ? 50.028 47.421 21.682 1.00 39.82 132 PHE A N 1
ATOM 1047 C CA . PHE A 1 132 ? 51.295 47.541 22.393 1.00 39.10 132 PHE A CA 1
ATOM 1048 C C . PHE A 1 132 ? 51.136 47.365 23.900 1.00 41.72 132 PHE A C 1
ATOM 1049 O O . PHE A 1 132 ? 52.123 47.082 24.584 1.00 45.49 132 PHE A O 1
ATOM 1057 N N . LYS A 1 133 ? 49.925 47.505 24.437 1.00 43.95 133 LYS A N 1
ATOM 1058 C CA . LYS A 1 133 ? 49.744 47.272 25.865 1.00 43.05 133 LYS A CA 1
ATOM 1059 C C . LYS A 1 133 ? 49.686 45.793 26.219 1.00 48.37 133 LYS A C 1
ATOM 1060 O O . LYS A 1 133 ? 49.737 45.457 27.406 1.00 47.69 133 LYS A O 1
ATOM 1066 N N . LEU A 1 134 ? 49.577 44.907 25.231 1.00 45.91 134 LEU A N 1
ATOM 1067 C CA . LEU A 1 134 ? 49.644 43.478 25.488 1.00 44.40 134 LEU A CA 1
ATOM 1068 C C . LEU A 1 134 ? 51.071 43.071 25.847 1.00 45.74 134 LEU A C 1
ATOM 1069 O O . LEU A 1 134 ? 52.032 43.775 25.549 1.00 39.55 134 LEU A O 1
ATOM 1074 N N . SER A 1 135 ? 51.213 41.885 26.436 1.00 46.17 135 SER A N 1
ATOM 1075 C CA . SER A 1 135 ? 52.535 41.346 26.763 1.00 49.08 135 SER A CA 1
ATOM 1076 C C . SER A 1 135 ? 53.180 40.695 25.530 1.00 50.76 135 SER A C 1
ATOM 1077 O O . SER A 1 135 ? 53.556 39.523 25.522 1.00 51.03 135 SER A O 1
ATOM 1080 N N . LEU A 1 136 ? 53.298 41.489 24.462 1.00 41.54 136 LEU A N 1
ATOM 1081 C CA . LEU A 1 136 ? 53.891 41.027 23.215 1.00 37.85 136 LEU A CA 1
ATOM 1082 C C . LEU A 1 136 ? 55.411 41.086 23.303 1.00 35.59 136 LEU A C 1
ATOM 1083 O O . LEU A 1 136 ? 55.954 41.759 24.179 1.00 35.21 136 LEU A O 1
ATOM 1088 N N . PRO A 1 137 ? 56.129 40.395 22.410 1.00 33.76 137 PRO A N 1
ATOM 1089 C CA . PRO A 1 137 ? 57.583 40.592 22.356 1.00 34.77 137 PRO A CA 1
ATOM 1090 C C . PRO A 1 137 ? 57.890 42.077 22.254 1.00 27.06 137 PRO A C 1
ATOM 1091 O O . PRO A 1 137 ? 57.203 42.816 21.549 1.00 29.71 137 PRO A O 1
ATOM 1095 N N . ALA A 1 138 ? 58.916 42.515 22.993 1.00 31.03 138 ALA A N 1
ATOM 1096 C CA . ALA A 1 138 ? 59.332 43.912 22.929 1.00 37.59 138 ALA A CA 1
ATOM 1097 C C . ALA A 1 138 ? 59.660 44.341 21.507 1.00 40.36 138 ALA A C 1
ATOM 1098 O O . ALA A 1 138 ? 59.555 45.530 21.188 1.00 31.26 138 ALA A O 1
ATOM 1100 N N . SER A 1 139 ? 60.025 43.393 20.637 1.00 33.46 139 SER A N 1
ATOM 1101 C CA . SER A 1 139 ? 60.316 43.728 19.249 1.00 27.85 139 SER A CA 1
ATOM 1102 C C . SER A 1 139 ? 59.103 44.261 18.501 1.00 27.50 139 SER A C 1
ATOM 1103 O O . SER A 1 139 ? 59.272 44.891 17.450 1.00 28.18 139 SER A O 1
ATOM 1106 N N . VAL A 1 140 ? 57.878 44.026 18.982 1.00 27.74 140 VAL A N 1
ATOM 1107 C CA . VAL A 1 140 ? 56.739 44.655 18.307 1.00 27.02 140 VAL A CA 1
ATOM 1108 C C . VAL A 1 140 ? 56.808 46.171 18.488 1.00 27.93 140 VAL A C 1
ATOM 1109 O O . VAL A 1 140 ? 56.789 46.940 17.517 1.00 28.93 140 VAL A O 1
ATOM 1113 N N . THR A 1 141 ? 56.923 46.625 19.735 1.00 28.46 141 THR A N 1
ATOM 1114 C CA . THR A 1 141 ? 56.987 48.068 19.975 1.00 29.69 141 THR A CA 1
ATOM 1115 C C . THR A 1 141 ? 58.214 48.704 19.319 1.00 30.52 141 THR A C 1
ATOM 1116 O O . THR A 1 141 ? 58.125 49.793 18.739 1.00 31.77 141 THR A O 1
ATOM 1120 N N . THR A 1 142 ? 59.382 48.064 19.418 1.00 29.67 142 THR A N 1
ATOM 1121 C CA . THR A 1 142 ? 60.573 48.715 18.859 1.00 29.64 142 THR A CA 1
ATOM 1122 C C . THR A 1 142 ? 60.566 48.776 17.334 1.00 39.24 142 THR A C 1
ATOM 1123 O O . THR A 1 142 ? 61.440 49.439 16.750 1.00 36.37 142 THR A O 1
ATOM 1127 N N . HIS A 1 143 ? 59.627 48.098 16.672 1.00 28.44 143 HIS A N 1
ATOM 1128 C CA . HIS A 1 143 ? 59.445 48.238 15.231 1.00 28.53 143 HIS A CA 1
ATOM 1129 C C . HIS A 1 143 ? 58.215 49.073 14.869 1.00 27.43 143 HIS A C 1
ATOM 1130 O O . HIS A 1 143 ? 57.770 49.033 13.717 1.00 27.30 143 HIS A O 1
ATOM 1137 N N . SER A 1 144 ? 57.677 49.853 15.817 1.00 29.28 144 SER A N 1
ATOM 1138 C CA . SER A 1 144 ? 56.477 50.640 15.524 1.00 29.81 144 SER A CA 1
ATOM 1139 C C . SER A 1 144 ? 56.709 51.589 14.354 1.00 31.84 144 SER A C 1
ATOM 1140 O O . SER A 1 144 ? 55.814 51.794 13.518 1.00 29.29 144 SER A O 1
ATOM 1143 N N . ASP A 1 145 ? 57.907 52.179 14.268 1.00 31.01 145 ASP A N 1
ATOM 1144 C CA . ASP A 1 145 ? 58.194 53.067 13.143 1.00 29.74 145 ASP A CA 1
ATOM 1145 C C . ASP A 1 145 ? 58.226 52.287 11.831 1.00 30.32 145 ASP A C 1
ATOM 1146 O O . ASP A 1 145 ? 57.625 52.702 10.830 1.00 29.93 145 ASP A O 1
ATOM 1151 N N . PHE A 1 146 ? 58.916 51.147 11.824 1.00 30.06 146 PHE A N 1
ATOM 1152 C CA . PHE A 1 146 ? 58.984 50.328 10.618 1.00 26.31 146 PHE A CA 1
ATOM 1153 C C . PHE A 1 146 ? 57.585 49.892 10.176 1.00 25.57 146 PHE A C 1
ATOM 1154 O O . PHE A 1 146 ? 57.256 49.938 8.984 1.00 26.12 146 PHE A O 1
ATOM 1162 N N . LEU A 1 147 ? 56.746 49.480 11.124 1.00 28.90 147 LEU A N 1
ATOM 1163 C CA . LEU A 1 147 ? 55.402 49.032 10.774 1.00 25.39 147 LEU A CA 1
ATOM 1164 C C . LEU A 1 147 ? 54.609 50.160 10.120 1.00 34.39 147 LEU A C 1
ATOM 1165 O O . LEU A 1 147 ? 53.888 49.937 9.139 1.00 28.86 147 LEU A O 1
ATOM 1170 N N . LYS A 1 148 ? 54.745 51.384 10.648 1.00 29.36 148 LYS A N 1
ATOM 1171 C CA . LYS A 1 148 ? 54.123 52.547 10.027 1.00 28.36 148 LYS A CA 1
ATOM 1172 C C . LYS A 1 148 ? 54.658 52.786 8.618 1.00 28.21 148 LYS A C 1
ATOM 1173 O O . LYS A 1 148 ? 53.884 53.006 7.671 1.00 29.38 148 LYS A O 1
ATOM 1179 N N . ASN A 1 149 ? 55.986 52.772 8.465 1.00 29.47 149 ASN A N 1
ATOM 1180 C CA . ASN A 1 149 ? 56.602 53.117 7.185 1.00 28.44 149 ASN A CA 1
ATOM 1181 C C . ASN A 1 149 ? 56.210 52.155 6.074 1.00 28.49 149 ASN A C 1
ATOM 1182 O O . ASN A 1 149 ? 56.178 52.551 4.907 1.00 32.82 149 ASN A O 1
ATOM 1187 N N . HIS A 1 150 ? 55.925 50.896 6.404 1.00 30.72 150 HIS A N 1
ATOM 1188 C CA . HIS A 1 150 ? 55.550 49.910 5.397 1.00 26.75 150 HIS A CA 1
ATOM 1189 C C . HIS A 1 150 ? 54.056 49.595 5.407 1.00 28.77 150 HIS A C 1
ATOM 1190 O O . HIS A 1 150 ? 53.635 48.604 4.796 1.00 28.66 150 HIS A O 1
ATOM 1197 N N . HIS A 1 151 ? 53.260 50.418 6.085 1.00 28.32 151 HIS A N 1
ATOM 1198 C CA . HIS A 1 151 ? 51.807 50.261 6.142 1.00 25.26 151 HIS A CA 1
ATOM 1199 C C . HIS A 1 151 ? 51.414 48.854 6.603 1.00 26.57 151 HIS A C 1
ATOM 1200 O O . HIS A 1 151 ? 50.477 48.245 6.082 1.00 30.73 151 HIS A O 1
ATOM 1207 N N . LEU A 1 152 ? 52.154 48.334 7.582 1.00 24.17 152 LEU A N 1
ATOM 1208 C CA . LEU A 1 152 ? 51.774 47.125 8.296 1.00 25.47 152 LEU A CA 1
ATOM 1209 C C . LEU A 1 152 ? 51.277 47.531 9.670 1.00 30.94 152 LEU A C 1
ATOM 1210 O O . LEU A 1 152 ? 51.851 47.132 10.688 1.00 27.11 152 LEU A O 1
ATOM 1215 N N . ASP A 1 153 ? 50.235 48.367 9.699 1.00 30.35 153 ASP A N 1
ATOM 1216 C CA . ASP A 1 153 ? 49.761 48.968 10.935 1.00 30.78 153 ASP A CA 1
ATOM 1217 C C . ASP A 1 153 ? 48.255 48.846 11.106 1.00 37.35 153 ASP A C 1
ATOM 1218 O O . ASP A 1 153 ? 47.713 49.388 12.071 1.00 37.81 153 ASP A O 1
ATOM 1223 N N . ALA A 1 154 ? 47.567 48.140 10.214 1.00 32.02 154 ALA A N 1
ATOM 1224 C CA . ALA A 1 154 ? 46.140 47.858 10.371 1.00 32.74 154 ALA A CA 1
ATOM 1225 C C . ALA A 1 154 ? 46.019 46.404 10.819 1.00 37.43 154 ALA A C 1
ATOM 1226 O O . ALA A 1 154 ? 45.945 45.484 10.002 1.00 34.24 154 ALA A O 1
ATOM 1228 N N . LEU A 1 155 ? 46.022 46.200 12.134 1.00 41.38 155 LEU A N 1
ATOM 1229 C CA . LEU A 1 155 ? 46.096 44.859 12.707 1.00 35.49 155 LEU A CA 1
ATOM 1230 C C . LEU A 1 155 ? 44.717 44.230 12.768 1.00 40.68 155 LEU A C 1
ATOM 1231 O O . LEU A 1 155 ? 43.753 44.881 13.176 1.00 45.05 155 LEU A O 1
ATOM 1236 N N . TYR A 1 156 ? 44.611 42.948 12.385 1.00 30.75 156 TYR A N 1
ATOM 1237 C CA . TYR A 1 156 ? 43.322 42.285 12.536 1.00 29.54 156 TYR A CA 1
ATOM 1238 C C . TYR A 1 156 ? 43.357 40.892 13.167 1.00 30.01 156 TYR A C 1
ATOM 1239 O O . TYR A 1 156 ? 42.284 40.365 13.460 1.00 31.53 156 TYR A O 1
ATOM 1248 N N . ALA A 1 157 ? 44.521 40.273 13.363 1.00 31.85 157 ALA A N 1
ATOM 1249 C CA . ALA A 1 157 ? 44.523 38.930 13.928 1.00 38.34 157 ALA A CA 1
ATOM 1250 C C . ALA A 1 157 ? 45.851 38.668 14.619 1.00 32.42 157 ALA A C 1
ATOM 1251 O O . ALA A 1 157 ? 46.891 39.215 14.227 1.00 30.38 157 ALA A O 1
ATOM 1253 N N . PHE A 1 158 ? 45.799 37.808 15.644 1.00 33.09 158 PHE A N 1
ATOM 1254 C CA . PHE A 1 158 ? 46.972 37.297 16.347 1.00 35.43 158 PHE A CA 1
ATOM 1255 C C . PHE A 1 158 ? 47.088 35.787 16.167 1.00 35.04 158 PHE A C 1
ATOM 1256 O O . PHE A 1 158 ? 46.090 35.069 16.261 1.00 36.78 158 PHE A O 1
ATOM 1264 N N . GLY A 1 159 ? 48.317 35.310 15.961 1.00 33.36 159 GLY A N 1
ATOM 1265 C CA . GLY A 1 159 ? 48.638 33.896 16.063 1.00 28.96 159 GLY A CA 1
ATOM 1266 C C . GLY A 1 159 ? 49.637 33.705 17.190 1.00 34.11 159 GLY A C 1
ATOM 1267 O O . GLY A 1 159 ? 50.685 34.355 17.226 1.00 36.79 159 GLY A O 1
ATOM 1268 N N . ILE A 1 160 ? 49.303 32.849 18.140 1.00 31.27 160 ILE A N 1
ATOM 1269 C CA . ILE A 1 160 ? 50.103 32.624 19.333 1.00 27.66 160 ILE A CA 1
ATOM 1270 C C . ILE A 1 160 ? 50.708 31.228 19.210 1.00 34.28 160 ILE A C 1
ATOM 1271 O O . ILE A 1 160 ? 49.993 30.225 19.320 1.00 37.65 160 ILE A O 1
ATOM 1276 N N . ASP A 1 161 ? 52.028 31.150 18.978 1.00 29.77 161 ASP A N 1
ATOM 1277 C CA . ASP A 1 161 ? 52.714 29.867 18.784 1.00 27.98 161 ASP A CA 1
ATOM 1278 C C . ASP A 1 161 ? 53.308 29.402 20.103 1.00 36.20 161 ASP A C 1
ATOM 1279 O O . ASP A 1 161 ? 54.293 29.979 20.590 1.00 34.38 161 ASP A O 1
ATOM 1284 N N . TYR A 1 162 ? 52.744 28.323 20.656 1.00 33.39 162 TYR A N 1
ATOM 1285 C CA . TYR A 1 162 ? 53.189 27.775 21.931 1.00 41.03 162 TYR A CA 1
ATOM 1286 C C . TYR A 1 162 ? 54.397 26.862 21.801 1.00 44.57 162 TYR A C 1
ATOM 1287 O O . TYR A 1 162 ? 55.079 26.624 22.801 1.00 52.78 162 TYR A O 1
ATOM 1296 N N . HIS A 1 163 ? 54.658 26.316 20.613 1.00 39.23 163 HIS A N 1
ATOM 1297 C CA . HIS A 1 163 ? 55.844 25.483 20.447 1.00 43.37 163 HIS A CA 1
ATOM 1298 C C . HIS A 1 163 ? 57.106 26.331 20.332 1.00 52.08 163 HIS A C 1
ATOM 1299 O O . HIS A 1 163 ? 58.178 25.905 20.778 1.00 58.05 163 HIS A O 1
ATOM 1306 N N . HIS A 1 164 ? 56.994 27.540 19.788 1.00 47.87 164 HIS A N 1
ATOM 1307 C CA . HIS A 1 164 ? 58.154 28.378 19.527 1.00 43.34 164 HIS A CA 1
ATOM 1308 C C . HIS A 1 164 ? 58.181 29.673 20.322 1.00 45.20 164 HIS A C 1
ATOM 1309 O O . HIS A 1 164 ? 59.107 30.465 20.126 1.00 46.06 164 HIS A O 1
ATOM 1316 N N . SER A 1 165 ? 57.204 29.913 21.200 1.00 41.87 165 SER A N 1
ATOM 1317 C CA . SER A 1 165 ? 57.083 31.166 21.959 1.00 42.32 165 SER A CA 1
ATOM 1318 C C . SER A 1 165 ? 57.218 32.375 21.047 1.00 40.71 165 SER A C 1
ATOM 1319 O O . SER A 1 165 ? 58.033 33.274 21.260 1.00 46.24 165 SER A O 1
ATOM 1322 N N . SER A 1 166 ? 56.403 32.393 20.005 1.00 36.63 166 SER A N 1
ATOM 1323 C CA . SER A 1 166 ? 56.400 33.502 19.073 1.00 33.47 166 SER A CA 1
ATOM 1324 C C . SER A 1 166 ? 54.957 33.915 18.845 1.00 33.11 166 SER A C 1
ATOM 1325 O O . SER A 1 166 ? 54.016 33.188 19.202 1.00 26.62 166 SER A O 1
ATOM 1328 N N . VAL A 1 167 ? 54.801 35.104 18.264 1.00 31.92 167 VAL A N 1
ATOM 1329 C CA . VAL A 1 167 ? 53.502 35.693 17.954 1.00 32.38 167 VAL A CA 1
ATOM 1330 C C . VAL A 1 167 ? 53.520 36.137 16.499 1.00 32.35 167 VAL A C 1
ATOM 1331 O O . VAL A 1 167 ? 54.460 36.815 16.071 1.00 31.59 167 VAL A O 1
ATOM 1335 N N . ASN A 1 168 ? 52.487 35.777 15.744 1.00 27.84 168 ASN A N 1
ATOM 1336 C CA . ASN A 1 168 ? 52.289 36.321 14.400 1.00 29.81 168 ASN A CA 1
ATOM 1337 C C . ASN A 1 168 ? 51.265 37.447 14.464 1.00 29.93 168 ASN A C 1
ATOM 1338 O O . ASN A 1 168 ? 50.210 37.298 15.092 1.00 33.26 168 ASN A O 1
ATOM 1343 N N . LEU A 1 169 ? 51.558 38.565 13.813 1.00 26.86 169 LEU A N 1
ATOM 1344 C CA . LEU A 1 169 ? 50.569 39.624 13.659 1.00 25.99 169 LEU A CA 1
ATOM 1345 C C . LEU A 1 169 ? 50.138 39.671 12.202 1.00 28.67 169 LEU A C 1
ATOM 1346 O O . LEU A 1 169 ? 50.991 39.696 11.311 1.00 26.48 169 LEU A O 1
ATOM 1351 N N . TYR A 1 170 ? 48.828 39.695 11.958 1.00 26.75 170 TYR A N 1
ATOM 1352 C CA . TYR A 1 170 ? 48.275 39.699 10.609 1.00 29.52 170 TYR A CA 1
ATOM 1353 C C . TYR A 1 170 ? 47.743 41.095 10.292 1.00 36.19 170 TYR A C 1
ATOM 1354 O O . TYR A 1 170 ? 47.024 41.691 11.100 1.00 29.96 170 TYR A O 1
ATOM 1363 N N . PHE A 1 171 ? 48.105 41.620 9.127 1.00 27.82 171 PHE A N 1
ATOM 1364 C CA . PHE A 1 171 ? 47.823 43.006 8.779 1.00 27.29 171 PHE A CA 1
ATOM 1365 C C . PHE A 1 171 ? 46.982 43.100 7.519 1.00 35.56 171 PHE A C 1
ATOM 1366 O O . PHE A 1 171 ? 47.224 42.400 6.531 1.00 44.67 171 PHE A O 1
ATOM 1374 N N . ASP A 1 172 ? 46.013 44.001 7.580 1.00 39.37 172 ASP A N 1
ATOM 1375 C CA . ASP A 1 172 ? 45.160 44.332 6.453 1.00 39.84 172 ASP A CA 1
ATOM 1376 C C . ASP A 1 172 ? 45.949 45.133 5.421 1.00 41.74 172 ASP A C 1
ATOM 1377 O O . ASP A 1 172 ? 46.569 46.148 5.747 1.00 32.20 172 ASP A O 1
ATOM 1382 N N . THR A 1 173 ? 45.909 44.690 4.168 1.00 33.77 173 THR A N 1
ATOM 1383 C CA . THR A 1 173 ? 46.645 45.336 3.079 1.00 36.20 173 THR A CA 1
ATOM 1384 C C . THR A 1 173 ? 45.807 46.470 2.482 1.00 35.22 173 THR A C 1
ATOM 1385 O O . THR A 1 173 ? 45.233 46.361 1.400 1.00 48.82 173 THR A O 1
ATOM 1389 N N . TYR A 1 174 ? 45.767 47.605 3.196 1.00 29.68 174 TYR A N 1
ATOM 1390 C CA . TYR A 1 174 ? 44.847 48.686 2.852 1.00 31.71 174 TYR A CA 1
ATOM 1391 C C . TYR A 1 174 ? 45.396 49.678 1.832 1.00 31.07 174 TYR A C 1
ATOM 1392 O O . TYR A 1 174 ? 44.625 50.483 1.303 1.00 33.75 174 TYR A O 1
ATOM 1401 N N . HIS A 1 175 ? 46.692 49.693 1.606 1.00 32.70 175 HIS A N 1
ATOM 1402 C CA . HIS A 1 175 ? 47.353 50.839 0.973 1.00 31.47 175 HIS A CA 1
ATOM 1403 C C . HIS A 1 175 ? 47.554 50.589 -0.526 1.00 31.75 175 HIS A C 1
ATOM 1404 O O . HIS A 1 175 ? 47.782 49.442 -0.936 1.00 36.17 175 HIS A O 1
ATOM 1411 N N . PRO A 1 176 ? 47.481 51.586 -1.407 1.00 32.33 176 PRO A N 1
ATOM 1412 C CA . PRO A 1 176 ? 47.791 51.312 -2.823 1.00 33.77 176 PRO A CA 1
ATOM 1413 C C . PRO A 1 176 ? 49.134 50.621 -3.054 1.00 33.54 176 PRO A C 1
ATOM 1414 O O . PRO A 1 176 ? 49.239 49.819 -3.994 1.00 38.80 176 PRO A O 1
ATOM 1418 N N . LYS A 1 177 ? 50.139 50.859 -2.202 1.00 30.76 177 LYS A N 1
ATOM 1419 C CA . LYS A 1 177 ? 51.429 50.189 -2.376 1.00 29.83 177 LYS A CA 1
ATOM 1420 C C . LYS A 1 177 ? 51.309 48.669 -2.241 1.00 31.93 177 LYS A C 1
ATOM 1421 O O . LYS A 1 177 ? 52.106 47.935 -2.834 1.00 33.26 177 LYS A O 1
ATOM 1427 N N . HIS A 1 178 ? 50.317 48.175 -1.487 1.00 31.77 178 HIS A N 1
ATOM 1428 C CA . HIS A 1 178 ? 50.180 46.728 -1.308 1.00 28.14 178 HIS A CA 1
ATOM 1429 C C . HIS A 1 178 ? 49.757 46.010 -2.583 1.00 29.61 178 HIS A C 1
ATOM 1430 O O . HIS A 1 178 ? 49.750 44.768 -2.605 1.00 39.23 178 HIS A O 1
ATOM 1437 N N . HIS A 1 179 ? 49.427 46.745 -3.635 1.00 30.75 179 HIS A N 1
ATOM 1438 C CA . HIS A 1 179 ? 49.085 46.176 -4.930 1.00 32.73 179 HIS A CA 1
ATOM 1439 C C . HIS A 1 179 ? 50.218 46.299 -5.938 1.00 36.89 179 HIS A C 1
ATOM 1440 O O . HIS A 1 179 ? 49.990 46.093 -7.132 1.00 46.40 179 HIS A O 1
ATOM 1447 N N . THR A 1 180 ? 51.433 46.624 -5.490 1.00 34.31 180 THR A N 1
ATOM 1448 C CA . THR A 1 180 ? 52.566 46.799 -6.387 1.00 38.12 180 THR A CA 1
ATOM 1449 C C . THR A 1 180 ? 53.642 45.786 -6.026 1.00 32.60 180 THR A C 1
ATOM 1450 O O . THR A 1 180 ? 53.870 45.509 -4.849 1.00 30.51 180 THR A O 1
ATOM 1454 N N . SER A 1 181 ? 54.316 45.243 -7.037 1.00 42.45 181 SER A N 1
ATOM 1455 C CA . SER A 1 181 ? 55.368 44.276 -6.748 1.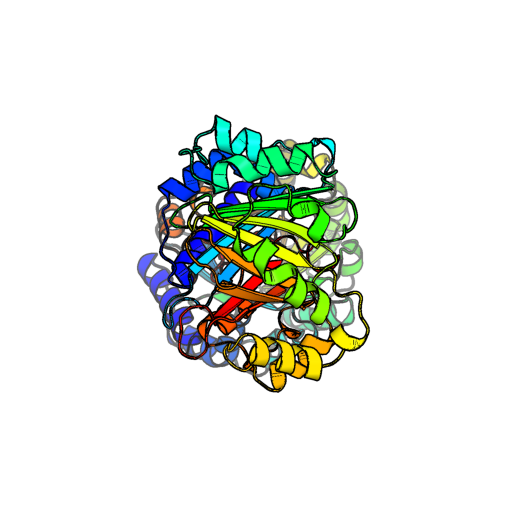00 41.04 181 SER A CA 1
ATOM 1456 C C . SER A 1 181 ? 56.547 44.940 -6.043 1.00 42.91 181 SER A C 1
ATOM 1457 O O . SER A 1 181 ? 57.181 44.320 -5.183 1.00 38.59 181 SER A O 1
ATOM 1460 N N . GLU A 1 182 ? 56.830 46.206 -6.374 1.00 37.10 182 GLU A N 1
ATOM 1461 C CA . GLU A 1 182 ? 57.958 46.912 -5.782 1.00 39.10 182 GLU A CA 1
ATOM 1462 C C . GLU A 1 182 ? 57.842 46.984 -4.272 1.00 34.54 182 GLU A C 1
ATOM 1463 O O . GLU A 1 182 ? 58.856 46.949 -3.567 1.00 33.19 182 GLU A O 1
ATOM 1469 N N . TYR A 1 183 ? 56.618 47.077 -3.754 1.00 29.43 183 TYR A N 1
ATOM 1470 C CA . TYR A 1 183 ? 56.446 47.145 -2.311 1.00 29.55 183 TYR A CA 1
ATOM 1471 C C . TYR A 1 183 ? 56.975 45.888 -1.627 1.00 34.42 183 TYR A C 1
ATOM 1472 O O . TYR A 1 183 ? 57.640 45.965 -0.586 1.00 29.98 183 TYR A O 1
ATOM 1481 N N . TYR A 1 184 ? 56.646 44.713 -2.170 1.00 32.28 184 TYR A N 1
ATOM 1482 C CA . TYR A 1 184 ? 57.083 43.461 -1.540 1.00 28.63 184 TYR A CA 1
ATOM 1483 C C . TYR A 1 184 ? 58.583 43.253 -1.703 1.00 28.88 184 TYR A C 1
ATOM 1484 O O . TYR A 1 184 ? 59.249 42.754 -0.787 1.00 31.70 184 TYR A O 1
ATOM 1493 N N . LYS A 1 185 ? 59.118 43.597 -2.873 1.00 31.03 185 LYS A N 1
ATOM 1494 C CA . LYS A 1 185 ? 60.556 43.519 -3.074 1.00 39.31 185 LYS A CA 1
ATOM 1495 C C . LYS A 1 185 ? 61.276 44.419 -2.080 1.00 44.41 185 LYS A C 1
ATOM 1496 O O . LYS A 1 185 ? 62.234 44.001 -1.423 1.00 32.15 185 LYS A O 1
ATOM 1502 N N . ASN A 1 186 ? 60.804 45.659 -1.943 1.00 35.40 186 ASN A N 1
ATOM 1503 C CA . ASN A 1 186 ? 61.436 46.616 -1.038 1.00 31.43 186 ASN A CA 1
ATOM 1504 C C . ASN A 1 186 ? 61.281 46.194 0.420 1.00 37.62 186 ASN A C 1
ATOM 1505 O O . ASN A 1 186 ? 62.180 46.426 1.240 1.00 38.78 186 ASN A O 1
ATOM 1510 N N . LEU A 1 187 ? 60.141 45.595 0.767 1.00 32.96 187 LEU A N 1
ATOM 1511 C CA . LEU A 1 187 ? 59.922 45.161 2.145 1.00 30.45 187 LEU A CA 1
ATOM 1512 C C . LEU A 1 187 ? 60.914 44.070 2.536 1.00 32.37 187 LEU A C 1
ATOM 1513 O O . LEU A 1 187 ? 61.511 44.106 3.620 1.00 28.99 187 LEU A O 1
ATOM 1518 N N . LEU A 1 188 ? 61.106 43.090 1.657 1.00 28.82 188 LEU A N 1
ATOM 1519 C CA . LEU A 1 188 ? 62.052 42.016 1.946 1.00 28.11 188 LEU A CA 1
ATOM 1520 C C . LEU A 1 188 ? 63.489 42.524 1.953 1.00 27.53 188 LEU A C 1
ATOM 1521 O O . LEU A 1 188 ? 64.302 42.068 2.763 1.00 30.62 188 LEU A O 1
ATOM 1526 N N . GLN A 1 189 ? 63.826 43.461 1.057 1.00 28.11 189 GLN A N 1
ATOM 1527 C CA . GLN A 1 189 ? 65.168 44.048 1.070 1.00 41.98 189 GLN A CA 1
ATOM 1528 C C . GLN A 1 189 ? 65.445 44.754 2.390 1.00 39.84 189 GLN A C 1
ATOM 1529 O O . GLN A 1 189 ? 66.503 44.558 3.000 1.00 33.60 189 GLN A O 1
ATOM 1535 N N . ASP A 1 190 ? 64.512 45.615 2.820 1.00 32.66 190 ASP A N 1
ATOM 1536 C CA . ASP A 1 190 ? 64.659 46.369 4.067 1.00 34.65 190 ASP A CA 1
ATOM 1537 C C . ASP A 1 190 ? 64.824 45.452 5.273 1.00 42.88 190 ASP A C 1
ATOM 1538 O O . ASP A 1 190 ? 65.527 45.797 6.226 1.00 37.07 190 ASP A O 1
ATOM 1543 N N . LEU A 1 191 ? 64.179 44.294 5.263 1.00 43.61 191 LEU A N 1
ATOM 1544 C CA . LEU A 1 191 ? 64.350 43.344 6.348 1.00 34.66 191 LEU A CA 1
ATOM 1545 C C . LEU A 1 191 ? 65.628 42.524 6.227 1.00 32.11 191 LEU A C 1
ATOM 1546 O O . LEU A 1 191 ? 65.913 41.719 7.122 1.00 37.96 191 LEU A O 1
ATOM 1551 N N . GLN A 1 192 ? 66.394 42.697 5.152 1.00 28.53 192 GLN A N 1
ATOM 1552 C CA . GLN A 1 192 ? 67.541 41.819 4.856 1.00 41.68 192 GLN A CA 1
ATOM 1553 C C . GLN A 1 192 ? 67.101 40.356 4.760 1.00 39.28 192 GLN A C 1
ATOM 1554 O O . GLN A 1 192 ? 67.818 39.434 5.164 1.00 35.52 192 GLN A O 1
ATOM 1560 N N . PHE A 1 193 ? 65.920 40.133 4.215 1.00 29.85 193 PHE A N 1
ATOM 1561 C CA . PHE A 1 193 ? 65.420 38.779 4.034 1.00 31.34 193 PHE A CA 1
ATOM 1562 C C . PHE A 1 193 ? 65.732 38.276 2.625 1.00 30.95 193 PHE A C 1
ATOM 1563 O O . PHE A 1 193 ? 66.082 39.044 1.724 1.00 32.24 193 PHE A O 1
ATOM 1571 N N . GLN A 1 194 ? 65.596 36.960 2.444 1.00 35.99 194 GLN A N 1
ATOM 1572 C CA . GLN A 1 194 ? 65.838 36.329 1.149 1.00 41.51 194 GLN A CA 1
ATOM 1573 C C . GLN A 1 194 ? 64.992 36.994 0.062 1.00 42.61 194 GLN A C 1
ATOM 1574 O O . GLN A 1 194 ? 63.797 37.229 0.276 1.00 42.83 194 GLN A O 1
ATOM 1580 N N . PRO A 1 195 ? 65.572 37.330 -1.097 1.00 43.68 195 PRO A N 1
ATOM 1581 C CA . PRO A 1 195 ? 64.784 37.984 -2.142 1.00 46.64 195 PRO A CA 1
ATOM 1582 C C . PRO A 1 195 ? 63.779 37.021 -2.751 1.00 58.49 195 PRO A C 1
ATOM 1583 O O . PRO A 1 195 ? 64.033 35.807 -2.832 1.00 54.47 195 PRO A O 1
ATOM 1587 N N . PRO A 1 196 ? 62.624 37.515 -3.187 1.00 48.75 196 PRO A N 1
ATOM 1588 C CA . PRO A 1 196 ? 61.637 36.650 -3.837 1.00 41.29 196 PRO A CA 1
ATOM 1589 C C . PRO A 1 196 ? 61.880 36.564 -5.336 1.00 49.06 196 PRO A C 1
ATOM 1590 O O . PRO A 1 196 ? 62.458 37.457 -5.953 1.00 52.00 196 PRO A O 1
ATOM 1594 N N . SER A 1 197 ? 61.424 35.461 -5.925 1.00 38.54 197 SER A N 1
ATOM 1595 C CA . SER A 1 197 ? 61.474 35.327 -7.371 1.00 46.42 197 SER A CA 1
ATOM 1596 C C . SER A 1 197 ? 60.564 36.360 -8.037 1.00 43.69 197 SER A C 1
ATOM 1597 O O . SER A 1 197 ? 59.610 36.874 -7.441 1.00 44.92 197 SER A O 1
ATOM 1600 N N . ASP A 1 198 ? 60.860 36.655 -9.300 1.00 44.72 198 ASP A N 1
ATOM 1601 C CA . ASP A 1 198 ? 59.984 37.549 -10.048 1.00 53.90 198 ASP A CA 1
ATOM 1602 C C . ASP A 1 198 ? 58.590 36.958 -10.223 1.00 57.95 198 ASP A C 1
ATOM 1603 O O . ASP A 1 198 ? 57.601 37.697 -10.193 1.00 48.84 198 ASP A O 1
ATOM 1608 N N . GLU A 1 199 ? 58.487 35.633 -10.378 1.00 52.22 199 GLU A N 1
ATOM 1609 C CA . GLU A 1 199 ? 57.176 34.998 -10.470 1.00 49.29 199 GLU A CA 1
ATOM 1610 C C . GLU A 1 199 ? 56.337 35.277 -9.228 1.00 45.21 199 GLU A C 1
ATOM 1611 O O . GLU A 1 199 ? 55.152 35.620 -9.329 1.00 43.89 199 GLU A O 1
ATOM 1617 N N . LEU A 1 200 ? 56.933 35.133 -8.040 1.00 44.42 200 LEU A N 1
ATOM 1618 C CA . LEU A 1 200 ? 56.181 35.404 -6.820 1.00 40.80 200 LEU A CA 1
ATOM 1619 C C . LEU A 1 200 ? 55.806 36.876 -6.721 1.00 41.46 200 LEU A C 1
ATOM 1620 O O . LEU A 1 200 ? 54.692 37.208 -6.298 1.00 35.02 200 LEU A O 1
ATOM 1625 N N . LEU A 1 201 ? 56.736 37.770 -7.066 1.00 39.33 201 LEU A N 1
ATOM 1626 C CA . LEU A 1 201 ? 56.454 39.204 -6.982 1.00 48.33 201 LEU A CA 1
ATOM 1627 C C . LEU A 1 201 ? 55.199 39.571 -7.767 1.00 47.57 201 LEU A C 1
ATOM 1628 O O . LEU A 1 201 ? 54.352 40.329 -7.283 1.00 52.19 201 LEU A O 1
ATOM 1633 N N . GLU A 1 202 ? 55.061 39.032 -8.978 1.00 48.30 202 GLU A N 1
ATOM 1634 C CA . GLU A 1 202 ? 53.876 39.320 -9.773 1.00 51.38 202 GLU A CA 1
ATOM 1635 C C . GLU A 1 202 ? 52.616 38.796 -9.092 1.00 55.28 202 GLU A C 1
ATOM 1636 O O . GLU A 1 202 ? 51.598 39.494 -9.039 1.00 60.22 202 GLU A O 1
ATOM 1642 N N . LEU A 1 203 ? 52.667 37.571 -8.555 1.00 46.89 203 LEU A N 1
ATOM 1643 C CA . LEU A 1 203 ? 51.514 37.039 -7.834 1.00 40.93 203 LEU A CA 1
ATOM 1644 C C . LEU A 1 203 ? 51.162 37.892 -6.627 1.00 39.51 203 LEU A C 1
ATOM 1645 O O . LEU A 1 203 ? 49.987 37.996 -6.256 1.00 46.24 203 LEU A O 1
ATOM 1650 N N . LEU A 1 204 ? 52.163 38.479 -5.975 1.00 34.13 204 LEU A N 1
ATOM 1651 C CA . LEU A 1 204 ? 51.881 39.148 -4.712 1.00 35.38 204 LEU A CA 1
ATOM 1652 C C . LEU A 1 204 ? 51.099 40.439 -4.911 1.00 43.33 204 LEU A C 1
ATOM 1653 O O . LEU A 1 204 ? 50.552 40.966 -3.941 1.00 45.12 204 LEU A O 1
ATOM 1658 N N . THR A 1 205 ? 51.028 40.951 -6.138 1.00 49.10 205 THR A N 1
ATOM 1659 C CA . THR A 1 205 ? 50.221 42.129 -6.420 1.00 52.22 205 THR A CA 1
ATOM 1660 C C . THR A 1 205 ? 48.725 41.868 -6.272 1.00 60.58 205 THR A C 1
ATOM 1661 O O . THR A 1 205 ? 47.950 42.829 -6.222 1.00 72.76 205 THR A O 1
ATOM 1665 N N . ASN A 1 206 ? 48.302 40.599 -6.202 1.00 55.05 206 ASN A N 1
ATOM 1666 C CA . ASN A 1 206 ? 46.947 40.258 -5.773 1.00 51.77 206 ASN A CA 1
ATOM 1667 C C . ASN A 1 206 ? 46.717 40.549 -4.295 1.00 64.36 206 ASN A C 1
ATOM 1668 O O . ASN A 1 206 ? 45.594 40.355 -3.815 1.00 72.28 206 ASN A O 1
ATOM 1673 N N . ASN A 1 207 ? 47.773 40.954 -3.578 1.00 64.51 207 ASN A N 1
ATOM 1674 C CA . ASN A 1 207 ? 47.817 41.457 -2.203 1.00 65.25 207 ASN A CA 1
ATOM 1675 C C . ASN A 1 207 ? 47.766 40.322 -1.171 1.00 63.75 207 ASN A C 1
ATOM 1676 O O . ASN A 1 207 ? 48.714 40.174 -0.388 1.00 72.08 207 ASN A O 1
ATOM 1681 N N . GLY A 1 208 ? 46.720 39.496 -1.173 1.00 69.52 208 GLY A N 1
ATOM 1682 C CA . GLY A 1 208 ? 46.642 38.425 -0.185 1.00 55.37 208 GLY A CA 1
ATOM 1683 C C . GLY A 1 208 ? 46.746 38.936 1.249 1.00 62.74 208 GLY A C 1
ATOM 1684 O O . GLY A 1 208 ? 46.407 40.086 1.560 1.00 62.72 208 GLY A O 1
ATOM 1685 N N . GLU A 1 209 ? 47.223 38.063 2.141 1.00 44.45 209 GLU A N 1
ATOM 1686 C CA . GLU A 1 209 ? 47.443 38.407 3.539 1.00 47.20 209 GLU A CA 1
ATOM 1687 C C . GLU A 1 209 ? 48.938 38.500 3.822 1.00 40.93 209 GLU A C 1
ATOM 1688 O O . GLU A 1 209 ? 49.758 37.895 3.125 1.00 44.54 209 GLU A O 1
ATOM 1694 N N . ILE A 1 210 ? 49.285 39.280 4.843 1.00 34.98 210 ILE A N 1
ATOM 1695 C CA . ILE A 1 210 ? 50.665 39.423 5.307 1.00 32.96 210 ILE A CA 1
ATOM 1696 C C . ILE A 1 210 ? 50.669 39.191 6.808 1.00 29.89 210 ILE A C 1
ATOM 1697 O O . ILE A 1 210 ? 49.791 39.684 7.526 1.00 31.83 210 ILE A O 1
ATOM 1702 N N . ALA A 1 211 ? 51.648 38.432 7.277 1.00 26.62 211 ALA A N 1
ATOM 1703 C CA . ALA A 1 211 ? 51.856 38.191 8.693 1.00 30.34 211 ALA A CA 1
ATOM 1704 C C . ALA A 1 211 ? 53.330 38.377 8.995 1.00 31.64 211 ALA A C 1
ATOM 1705 O O . ALA A 1 211 ? 54.188 37.988 8.196 1.00 33.55 211 ALA A O 1
ATOM 1707 N N . LEU A 1 212 ? 53.620 38.980 10.136 1.00 27.31 212 LEU A N 1
ATOM 1708 C CA . LEU A 1 212 ? 54.992 39.117 10.625 1.00 23.81 212 LEU A CA 1
ATOM 1709 C C . LEU A 1 212 ? 55.130 38.325 11.911 1.00 26.68 212 LEU A C 1
ATOM 1710 O O . LEU A 1 212 ? 54.195 38.278 12.710 1.00 26.64 212 LEU A O 1
ATOM 1715 N N . THR A 1 213 ? 56.300 37.734 12.133 1.00 24.00 213 THR A N 1
ATOM 1716 C CA . THR A 1 213 ? 56.527 36.899 13.307 1.00 26.58 213 THR A CA 1
ATOM 1717 C C . THR A 1 213 ? 57.525 37.575 14.232 1.00 26.66 213 THR A C 1
ATOM 1718 O O . THR A 1 213 ? 58.604 37.978 13.791 1.00 24.51 213 THR A O 1
ATOM 1722 N N . PHE A 1 214 ? 57.174 37.665 15.505 1.00 28.54 214 PHE A N 1
ATOM 1723 C CA . PHE A 1 214 ? 58.006 38.254 16.540 1.00 27.19 214 PHE A CA 1
ATOM 1724 C C . PHE A 1 214 ? 58.253 37.186 17.592 1.00 30.70 214 PHE A C 1
ATOM 1725 O O . PHE A 1 214 ? 57.355 36.390 17.893 1.00 31.22 214 PHE A O 1
ATOM 1733 N N . ASN A 1 215 ? 59.474 37.124 18.121 1.00 34.96 215 ASN A N 1
ATOM 1734 C CA . ASN A 1 215 ? 59.817 36.127 19.125 1.00 36.69 215 ASN A CA 1
ATOM 1735 C C . ASN A 1 215 ? 60.275 36.831 20.391 1.00 42.57 215 ASN A C 1
ATOM 1736 O O . ASN A 1 215 ? 60.900 37.898 20.341 1.00 39.25 215 ASN A O 1
ATOM 1741 N N . PHE A 1 216 ? 59.964 36.214 21.528 1.00 32.61 216 PHE A N 1
ATOM 1742 C CA . PHE A 1 216 ? 60.425 36.724 22.813 1.00 39.87 216 PHE A CA 1
ATOM 1743 C C . PHE A 1 216 ? 61.926 36.571 22.996 1.00 50.14 216 PHE A C 1
ATOM 1744 O O . PHE A 1 216 ? 62.497 37.220 23.879 1.00 57.61 216 PHE A O 1
ATOM 1752 N N . ALA A 1 217 ? 62.580 35.734 22.190 1.00 43.89 217 ALA A N 1
ATOM 1753 C CA . ALA A 1 217 ? 64.014 35.518 22.336 1.00 49.50 217 ALA A CA 1
ATOM 1754 C C . ALA A 1 217 ? 64.860 36.464 21.488 1.00 49.78 217 ALA A C 1
ATOM 1755 O O . ALA A 1 217 ? 66.083 36.469 21.637 1.00 58.86 217 ALA A O 1
ATOM 1757 N N . SER A 1 218 ? 64.253 37.271 20.618 1.00 47.80 218 SER A N 1
ATOM 1758 C CA . SER A 1 218 ? 65.020 38.018 19.636 1.00 45.73 218 SER A CA 1
ATOM 1759 C C . SER A 1 218 ? 64.554 39.458 19.510 1.00 40.21 218 SER A C 1
ATOM 1760 O O . SER A 1 218 ? 63.339 39.717 19.468 1.00 34.48 218 SER A O 1
ATOM 1763 N N . PRO A 1 219 ? 65.489 40.409 19.398 1.00 35.31 219 PRO A N 1
ATOM 1764 C CA . PRO A 1 219 ? 65.095 41.797 19.136 1.00 30.45 219 PRO A CA 1
ATOM 1765 C C . PRO A 1 219 ? 64.675 42.049 17.699 1.00 31.32 219 PRO A C 1
ATOM 1766 O O . PRO A 1 219 ? 64.219 43.160 17.395 1.00 33.58 219 PRO A O 1
ATOM 1770 N N . ARG A 1 220 ? 64.803 41.061 16.811 1.00 33.43 220 ARG A N 1
ATOM 1771 C CA . ARG A 1 220 ? 64.566 41.239 15.383 1.00 32.97 220 ARG A CA 1
ATOM 1772 C C . ARG A 1 220 ? 63.233 40.641 14.971 1.00 34.89 220 ARG A C 1
ATOM 1773 O O . ARG A 1 220 ? 62.762 39.670 15.561 1.00 40.99 220 ARG A O 1
ATOM 1781 N N . ILE A 1 221 ? 62.630 41.216 13.932 1.00 29.55 221 ILE A N 1
ATOM 1782 C CA . ILE A 1 221 ? 61.529 40.516 13.280 1.00 29.05 221 ILE A CA 1
ATOM 1783 C C . ILE A 1 221 ? 62.073 39.208 12.731 1.00 31.90 221 ILE A C 1
ATOM 1784 O O . ILE A 1 221 ? 63.080 39.199 12.014 1.00 31.57 221 ILE A O 1
ATOM 1789 N N . GLU A 1 222 ? 61.435 38.095 13.103 1.00 32.38 222 GLU A N 1
ATOM 1790 C CA . GLU A 1 222 ? 62.000 36.768 12.834 1.00 39.07 222 GLU A CA 1
ATOM 1791 C C . GLU A 1 222 ? 61.673 36.295 11.423 1.00 30.91 222 GLU A C 1
ATOM 1792 O O . GLU A 1 222 ? 62.499 35.677 10.755 1.00 34.85 222 GLU A O 1
ATOM 1798 N N . ARG A 1 223 ? 60.475 36.590 10.959 1.00 28.24 223 ARG A N 1
ATOM 1799 C CA . ARG A 1 223 ? 59.972 35.979 9.748 1.00 27.35 223 ARG A CA 1
ATOM 1800 C C . ARG A 1 223 ? 58.824 36.818 9.269 1.00 25.72 223 ARG A C 1
ATOM 1801 O O . ARG A 1 223 ? 58.175 37.527 10.048 1.00 32.83 223 ARG A O 1
ATOM 1809 N N . LEU A 1 224 ? 58.541 36.704 7.983 1.00 33.09 224 LEU A N 1
ATOM 1810 C CA . LEU A 1 224 ? 57.271 37.204 7.479 1.00 34.95 224 LEU A CA 1
ATOM 1811 C C . LEU A 1 224 ? 56.659 36.181 6.534 1.00 44.31 224 LEU A C 1
ATOM 1812 O O . LEU A 1 224 ? 57.356 35.354 5.949 1.00 46.03 224 LEU A O 1
ATOM 1817 N N . CYS A 1 225 ? 55.347 36.277 6.327 1.00 27.97 225 CYS A N 1
ATOM 1818 C CA . CYS A 1 225 ? 54.686 35.314 5.458 1.00 27.11 225 CYS A CA 1
ATOM 1819 C C . CYS A 1 225 ? 53.647 36.026 4.603 1.00 31.47 225 CYS A C 1
ATOM 1820 O O . CYS A 1 225 ? 52.916 36.897 5.088 1.00 34.97 225 CYS A O 1
ATOM 1823 N N . PHE A 1 226 ? 53.614 35.668 3.324 1.00 29.89 226 PHE A N 1
ATOM 1824 C CA . PHE A 1 226 ? 52.606 36.110 2.369 1.00 34.59 226 PHE A CA 1
ATOM 1825 C C . PHE A 1 226 ? 51.677 34.937 2.083 1.00 41.12 226 PHE A C 1
ATOM 1826 O O . PHE A 1 226 ? 52.146 33.810 1.897 1.00 43.05 226 PHE A O 1
ATOM 1834 N N . TYR A 1 227 ? 50.370 35.193 2.017 1.00 41.17 227 TYR A N 1
ATOM 1835 C CA . TYR A 1 227 ? 49.378 34.145 1.773 1.00 37.63 227 TYR A CA 1
ATOM 1836 C C . TYR A 1 227 ? 48.510 34.515 0.582 1.00 46.69 227 TYR A C 1
ATOM 1837 O O . TYR A 1 227 ? 48.015 35.644 0.506 1.00 41.86 227 TYR A O 1
ATOM 1846 N N . LEU A 1 228 ? 48.292 33.558 -0.328 1.00 43.42 228 LEU A N 1
ATOM 1847 C CA . LEU A 1 228 ? 47.425 33.759 -1.485 1.00 33.50 228 LEU A CA 1
ATOM 1848 C C . LEU A 1 228 ? 46.466 32.586 -1.655 1.00 39.71 228 LEU A C 1
ATOM 1849 O O . LEU A 1 228 ? 46.895 31.430 -1.565 1.00 34.74 228 LEU A O 1
ATOM 1854 N N . PRO A 1 229 ? 45.180 32.844 -1.921 1.00 38.21 229 PRO A N 1
ATOM 1855 C CA . PRO A 1 229 ? 44.240 31.762 -2.210 1.00 39.71 229 PRO A CA 1
ATOM 1856 C C . PRO A 1 229 ? 44.274 31.372 -3.682 1.00 49.12 229 PRO A C 1
ATOM 1857 O O . PRO A 1 229 ? 44.661 32.149 -4.561 1.00 45.59 229 PRO A O 1
ATOM 1861 N N . PHE 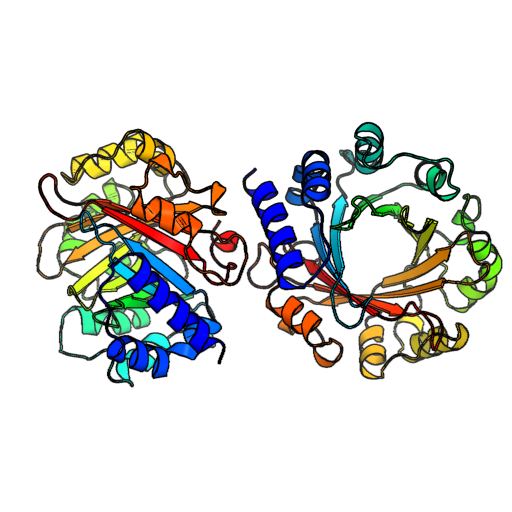A 1 230 ? 43.874 30.130 -3.934 1.00 37.21 230 PHE A N 1
ATOM 1862 C CA . PHE A 1 230 ? 43.829 29.587 -5.283 1.00 44.64 230 PHE A CA 1
ATOM 1863 C C . PHE A 1 230 ? 42.592 28.716 -5.378 1.00 41.50 230 PHE A C 1
ATOM 1864 O O . PHE A 1 230 ? 42.354 27.886 -4.498 1.00 50.22 230 PHE A O 1
ATOM 1872 N N . LEU A 1 231 ? 41.796 28.920 -6.429 1.00 41.39 231 LEU A N 1
ATOM 1873 C CA . LEU A 1 231 ? 40.468 28.321 -6.464 1.00 51.46 231 LEU A CA 1
ATOM 1874 C C . LEU A 1 231 ? 40.502 26.820 -6.696 1.00 51.18 231 LEU A C 1
ATOM 1875 O O . LEU A 1 231 ? 39.544 26.132 -6.332 1.00 51.61 231 LEU A O 1
ATOM 1880 N N . ASN A 1 232 ? 41.569 26.288 -7.278 1.00 51.86 232 ASN A N 1
ATOM 1881 C CA . ASN A 1 232 ? 41.622 24.855 -7.534 1.00 52.89 232 ASN A CA 1
ATOM 1882 C C . ASN A 1 232 ? 43.069 24.452 -7.770 1.00 52.27 232 ASN A C 1
ATOM 1883 O O . ASN A 1 232 ? 43.971 25.293 -7.796 1.00 57.04 232 ASN A O 1
ATOM 1888 N N . ARG A 1 233 ? 43.279 23.138 -7.915 1.00 57.98 233 ARG A N 1
ATOM 1889 C CA . ARG A 1 233 ? 44.627 22.616 -8.124 1.00 51.97 233 ARG A CA 1
ATOM 1890 C C . ARG A 1 233 ? 45.267 23.236 -9.360 1.00 53.31 233 ARG A C 1
ATOM 1891 O O . ARG A 1 233 ? 46.472 23.511 -9.376 1.00 58.20 233 ARG A O 1
ATOM 1899 N N . GLU A 1 234 ? 44.469 23.471 -10.406 1.00 58.68 234 GLU A N 1
ATOM 1900 C CA . GLU A 1 234 ? 45.000 23.960 -11.672 1.00 61.95 234 GLU A CA 1
ATOM 1901 C C . GLU A 1 234 ? 45.453 25.415 -11.598 1.00 62.34 234 GLU A C 1
ATOM 1902 O O . GLU A 1 234 ? 46.283 25.838 -12.409 1.00 68.56 234 GLU A O 1
ATOM 1908 N N . ALA A 1 235 ? 44.924 26.190 -10.655 1.00 54.27 235 ALA A N 1
ATOM 1909 C CA . ALA A 1 235 ? 45.290 27.594 -10.526 1.00 53.24 235 ALA A CA 1
ATOM 1910 C C . ALA A 1 235 ? 46.606 27.800 -9.789 1.00 52.31 235 ALA A C 1
ATOM 1911 O O . ALA A 1 235 ? 47.121 28.926 -9.776 1.00 51.08 235 ALA A O 1
ATOM 1913 N N . VAL A 1 236 ? 47.155 26.759 -9.179 1.00 51.56 236 VAL A N 1
ATOM 1914 C CA . VAL A 1 236 ? 48.310 26.921 -8.294 1.00 43.68 236 VAL A CA 1
ATOM 1915 C C . VAL A 1 236 ? 49.566 27.096 -9.145 1.00 51.38 236 VAL A C 1
ATOM 1916 O O . VAL A 1 236 ? 49.739 26.373 -10.137 1.00 55.52 236 VAL A O 1
ATOM 1920 N N . PRO A 1 237 ? 50.437 28.062 -8.823 1.00 50.20 237 PRO A N 1
ATOM 1921 C CA . PRO A 1 237 ? 51.668 28.239 -9.606 1.00 53.69 237 PRO A CA 1
ATOM 1922 C C . PRO A 1 237 ? 52.683 27.139 -9.333 1.00 52.21 237 PRO A C 1
ATOM 1923 O O . PRO A 1 237 ? 53.516 27.238 -8.428 1.00 58.92 237 PRO A O 1
ATOM 1927 N N . GLN A 1 238 ? 52.630 26.088 -10.144 1.00 53.49 238 GLN A N 1
ATOM 1928 C CA . GLN A 1 238 ? 53.400 24.882 -9.882 1.00 60.02 238 GLN A CA 1
ATOM 1929 C C . GLN A 1 238 ? 54.908 25.087 -10.025 1.00 67.77 238 GLN A C 1
ATOM 1930 O O . GLN A 1 238 ? 55.676 24.338 -9.410 1.00 67.27 238 GLN A O 1
ATOM 1936 N N . ASN A 1 239 ? 55.355 26.083 -10.801 1.00 64.28 239 ASN A N 1
ATOM 1937 C CA . ASN A 1 239 ? 56.790 26.342 -10.922 1.00 59.80 239 ASN A CA 1
ATOM 1938 C C . ASN A 1 239 ? 57.413 26.809 -9.612 1.00 57.08 239 ASN A C 1
ATOM 1939 O O . ASN A 1 239 ? 58.638 26.754 -9.465 1.00 66.94 239 ASN A O 1
ATOM 1944 N N . LEU A 1 240 ? 56.608 27.271 -8.663 1.00 41.52 240 LEU A N 1
ATOM 1945 C CA . LEU A 1 240 ? 57.110 27.701 -7.370 1.00 44.68 240 LEU A CA 1
ATOM 1946 C C . LEU A 1 240 ? 57.175 26.559 -6.362 1.00 51.52 240 LEU A C 1
ATOM 1947 O O . LEU A 1 240 ? 57.558 26.785 -5.213 1.00 51.29 240 LEU A O 1
ATOM 1952 N N . LEU A 1 241 ? 56.833 25.338 -6.761 1.00 59.00 241 LEU A N 1
ATOM 1953 C CA . LEU A 1 241 ? 56.705 24.225 -5.832 1.00 53.14 241 LEU A CA 1
ATOM 1954 C C . LEU A 1 241 ? 57.731 23.148 -6.158 1.00 49.85 241 LEU A C 1
ATOM 1955 O O . LEU A 1 241 ? 57.892 22.774 -7.324 1.00 52.26 241 LEU A O 1
ATOM 1960 N N . ASN A 1 242 ? 58.406 22.634 -5.125 1.00 55.33 242 ASN A N 1
ATOM 1961 C CA . ASN A 1 242 ? 59.311 21.505 -5.306 1.00 55.39 242 ASN A CA 1
ATOM 1962 C C . ASN A 1 242 ? 58.491 20.260 -5.646 1.00 58.76 242 ASN A C 1
ATOM 1963 O O . ASN A 1 242 ? 57.260 20.275 -5.561 1.00 59.89 242 ASN A O 1
ATOM 1968 N N . PRO A 1 243 ? 59.141 19.168 -6.069 1.00 58.90 243 PRO A N 1
ATOM 1969 C CA . PRO A 1 243 ? 58.361 17.985 -6.472 1.00 58.04 243 PRO A CA 1
ATOM 1970 C C . PRO A 1 243 ? 57.401 17.466 -5.411 1.00 58.24 243 PRO A C 1
ATOM 1971 O O . PRO A 1 243 ? 56.275 17.090 -5.758 1.00 55.47 243 PRO A O 1
ATOM 1975 N N . LEU A 1 244 ? 57.792 17.431 -4.133 1.00 54.17 244 LEU A N 1
ATOM 1976 C CA . LEU A 1 244 ? 56.879 16.901 -3.121 1.00 56.39 244 LEU A CA 1
ATOM 1977 C C . LEU A 1 244 ? 55.644 17.780 -2.975 1.00 46.61 244 LEU A C 1
ATOM 1978 O O . LEU A 1 244 ? 54.524 17.271 -2.850 1.00 52.02 244 LEU A O 1
ATOM 1983 N N . LEU A 1 245 ? 55.823 19.099 -3.003 1.00 45.06 245 LEU A N 1
ATOM 1984 C CA . LEU A 1 245 ? 54.674 19.988 -2.868 1.00 38.68 245 LEU A CA 1
ATOM 1985 C C . LEU A 1 245 ? 53.787 19.938 -4.107 1.00 39.94 245 LEU A C 1
ATOM 1986 O O . LEU A 1 245 ? 52.571 20.126 -4.000 1.00 39.77 245 LEU A O 1
ATOM 1991 N N . LYS A 1 246 ? 54.366 19.680 -5.285 1.00 46.55 246 LYS A N 1
ATOM 1992 C CA . LYS A 1 246 ? 53.550 19.479 -6.479 1.00 43.98 246 LYS A CA 1
ATOM 1993 C C . LYS A 1 246 ? 52.696 18.226 -6.350 1.00 54.62 246 LYS A C 1
ATOM 1994 O O . LYS A 1 246 ? 51.531 18.206 -6.766 1.00 48.32 246 LYS A O 1
ATOM 2000 N N . LYS A 1 247 ? 53.288 17.149 -5.835 1.00 45.81 247 LYS A N 1
ATOM 2001 C CA . LYS A 1 247 ? 52.520 15.939 -5.576 1.00 48.21 247 LYS A CA 1
ATOM 2002 C C . LYS A 1 247 ? 51.402 16.215 -4.571 1.00 44.78 247 LYS A C 1
ATOM 2003 O O . LYS A 1 247 ? 50.286 15.704 -4.717 1.00 46.30 247 LYS A O 1
ATOM 2009 N N . TYR A 1 248 ? 51.671 17.054 -3.565 1.00 43.20 248 TYR A N 1
ATOM 2010 C CA . TYR A 1 248 ? 50.637 17.365 -2.582 1.00 50.30 248 TYR A CA 1
ATOM 2011 C C . TYR A 1 248 ? 49.457 18.077 -3.228 1.00 54.64 248 TYR A C 1
ATOM 2012 O O . TYR A 1 248 ? 48.297 17.743 -2.949 1.00 48.89 248 TYR A O 1
ATOM 2021 N N . ILE A 1 249 ? 49.736 19.060 -4.091 1.00 41.42 249 ILE A N 1
ATOM 2022 C CA . ILE A 1 249 ? 48.678 19.758 -4.822 1.00 45.83 249 ILE A CA 1
ATOM 2023 C C . ILE A 1 249 ? 47.782 18.770 -5.562 1.00 50.28 249 ILE A C 1
ATOM 2024 O O . ILE A 1 249 ? 46.553 18.901 -5.565 1.00 54.18 249 ILE A O 1
ATOM 2029 N N . ASN A 1 250 ? 48.379 17.750 -6.178 1.00 53.62 250 ASN A N 1
ATOM 2030 C CA . ASN A 1 250 ? 47.602 16.828 -6.991 1.00 56.60 250 ASN A CA 1
ATOM 2031 C C . ASN A 1 250 ? 46.968 15.703 -6.188 1.00 48.39 250 ASN A C 1
ATOM 2032 O O . ASN A 1 250 ? 46.077 15.028 -6.709 1.00 60.20 250 ASN A O 1
ATOM 2037 N N . GLU A 1 251 ? 47.396 15.474 -4.945 1.00 46.68 251 GLU A N 1
ATOM 2038 C CA . GLU A 1 251 ? 46.898 14.324 -4.199 1.00 50.16 251 GLU A CA 1
ATOM 2039 C C . GLU A 1 251 ? 46.337 14.654 -2.823 1.00 45.39 251 GLU A C 1
ATOM 2040 O O . GLU A 1 251 ? 45.870 13.739 -2.136 1.00 48.56 251 GLU A O 1
ATOM 2046 N N . ALA A 1 252 ? 46.364 15.912 -2.403 1.00 43.19 252 ALA A N 1
ATOM 2047 C CA . ALA A 1 252 ? 45.862 16.259 -1.084 1.00 41.53 252 ALA A CA 1
ATOM 2048 C C . ALA A 1 252 ? 44.417 15.795 -0.943 1.00 50.16 252 ALA A C 1
ATOM 2049 O O . ALA A 1 252 ? 43.628 15.927 -1.884 1.00 50.46 252 ALA A O 1
ATOM 2051 N N . PRO A 1 253 ? 44.043 15.219 0.193 1.00 49.41 253 PRO A N 1
ATOM 2052 C CA . PRO A 1 253 ? 42.673 14.735 0.350 1.00 52.33 253 PRO A CA 1
ATOM 2053 C C . PRO A 1 253 ? 41.743 15.886 0.688 1.00 46.22 253 PRO A C 1
ATOM 2054 O O . PRO A 1 253 ? 42.141 16.886 1.290 1.00 45.14 253 PRO A O 1
ATOM 2058 N N . ALA A 1 254 ? 40.496 15.747 0.249 1.00 47.77 254 ALA A N 1
ATOM 2059 C CA . ALA A 1 254 ? 39.477 16.761 0.474 1.00 45.00 254 ALA A CA 1
ATOM 2060 C C . ALA A 1 254 ? 38.131 16.081 0.322 1.00 47.69 254 ALA A C 1
ATOM 2061 O O . ALA A 1 254 ? 38.046 14.931 -0.104 1.00 51.58 254 ALA A O 1
ATOM 2063 N N . LEU A 1 255 ? 37.076 16.802 0.668 1.00 58.87 255 LEU A N 1
ATOM 2064 C CA . LEU A 1 255 ? 35.729 16.270 0.501 1.00 58.64 255 LEU A CA 1
ATOM 2065 C C . LEU A 1 255 ? 35.013 16.878 -0.698 1.00 62.44 255 LEU A C 1
ATOM 2066 O O . LEU A 1 255 ? 33.794 16.736 -0.822 1.00 71.10 255 LEU A O 1
ATOM 2071 N N . VAL A 1 256 ? 35.744 17.560 -1.577 1.00 60.03 256 VAL A N 1
ATOM 2072 C CA . VAL A 1 256 ? 35.238 17.990 -2.870 1.00 69.61 256 VAL A CA 1
ATOM 2073 C C . VAL A 1 256 ? 36.177 17.456 -3.943 1.00 73.16 256 VAL A C 1
ATOM 2074 O O . VAL A 1 256 ? 37.316 17.064 -3.673 1.00 69.71 256 VAL A O 1
ATOM 2078 N N . ASP A 1 257 ? 35.678 17.431 -5.179 1.00 69.15 257 ASP A N 1
ATOM 2079 C CA . ASP A 1 257 ? 36.461 16.859 -6.269 1.00 64.62 257 ASP A CA 1
ATOM 2080 C C . ASP A 1 257 ? 37.695 17.701 -6.566 1.00 64.54 257 ASP A C 1
ATOM 2081 O O . ASP A 1 257 ? 38.781 17.157 -6.799 1.00 69.14 257 ASP A O 1
ATOM 2086 N N . ASN A 1 258 ? 37.560 19.025 -6.539 1.00 57.07 258 ASN A N 1
ATOM 2087 C CA . ASN A 1 258 ? 38.643 19.930 -6.918 1.00 54.55 258 ASN A CA 1
ATOM 2088 C C . ASN A 1 258 ? 38.739 21.027 -5.865 1.00 57.38 258 ASN A C 1
ATOM 2089 O O . ASN A 1 258 ? 38.149 22.106 -6.008 1.00 57.79 258 ASN A O 1
ATOM 2094 N N . PRO A 1 259 ? 39.471 20.776 -4.782 1.00 52.97 259 PRO A N 1
ATOM 2095 C CA . PRO A 1 259 ? 39.570 21.771 -3.709 1.00 48.39 259 PRO A CA 1
ATOM 2096 C C . PRO A 1 259 ? 40.420 22.974 -4.091 1.00 48.71 259 PRO A C 1
ATOM 2097 O O . PRO A 1 259 ? 41.312 22.907 -4.940 1.00 49.28 259 PRO A O 1
ATOM 2101 N N . GLY A 1 260 ? 40.1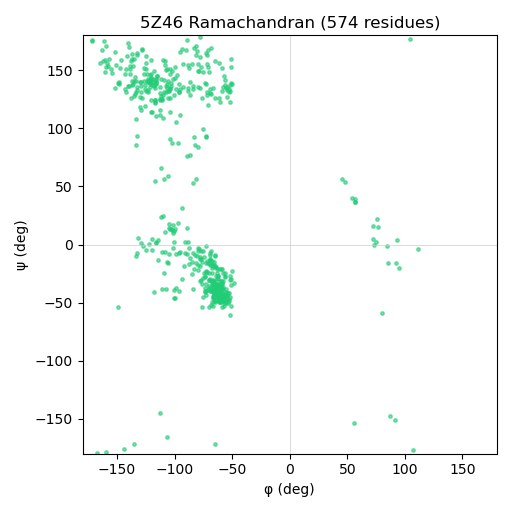46 24.078 -3.430 1.00 41.64 260 GLY A N 1
ATOM 2102 C CA . GLY A 1 260 ? 41.047 25.202 -3.486 1.00 39.84 260 GLY A CA 1
ATOM 2103 C C . GLY A 1 260 ? 42.207 25.019 -2.517 1.00 44.50 260 GLY A C 1
ATOM 2104 O O . GLY A 1 260 ? 42.231 24.100 -1.697 1.00 39.02 260 GLY A O 1
ATOM 2105 N N . PHE A 1 261 ? 43.188 25.910 -2.626 1.00 36.44 261 PHE A N 1
ATOM 2106 C CA . PHE A 1 261 ? 44.354 25.875 -1.761 1.00 36.25 261 PHE A CA 1
ATOM 2107 C C . PHE A 1 261 ? 44.684 27.282 -1.298 1.00 35.55 261 PHE A C 1
ATOM 2108 O O . PHE A 1 261 ? 44.346 28.267 -1.955 1.00 39.36 261 PHE A O 1
ATOM 2116 N N . ILE A 1 262 ? 45.330 27.363 -0.143 1.00 34.40 262 ILE A N 1
ATOM 2117 C CA . ILE A 1 262 ? 46.000 28.574 0.289 1.00 33.72 262 ILE A CA 1
ATOM 2118 C C . ILE A 1 262 ? 47.472 28.229 0.398 1.00 34.71 262 ILE A C 1
ATOM 2119 O O . ILE A 1 262 ? 47.839 27.276 1.102 1.00 35.13 262 ILE A O 1
ATOM 2124 N N . LEU A 1 263 ? 48.302 28.959 -0.343 1.00 33.33 263 LEU A N 1
ATOM 2125 C CA . LEU A 1 263 ? 49.748 28.820 -0.263 1.00 35.78 263 LEU A CA 1
ATOM 2126 C C . LEU A 1 263 ? 50.299 29.961 0.570 1.00 32.68 263 LEU A C 1
ATOM 2127 O O . LEU A 1 263 ? 49.791 31.085 0.515 1.00 37.01 263 LEU A O 1
ATOM 2132 N N . GLY A 1 264 ? 51.313 29.660 1.365 1.00 31.45 264 GLY A N 1
ATOM 2133 C CA . GLY A 1 264 ? 52.027 30.673 2.131 1.00 32.52 264 GLY A CA 1
ATOM 2134 C C . GLY A 1 264 ? 53.494 30.605 1.760 1.00 32.23 264 GLY A C 1
ATOM 2135 O O . GLY A 1 264 ? 54.034 29.514 1.545 1.00 32.97 264 GLY A O 1
ATOM 2136 N N . TRP A 1 265 ? 54.120 31.769 1.639 1.00 30.33 265 TRP A N 1
ATOM 2137 C CA . TRP A 1 265 ? 55.555 31.870 1.386 1.00 33.91 265 TRP A CA 1
ATOM 2138 C C . TRP A 1 265 ? 56.171 32.544 2.598 1.00 39.25 265 TRP A C 1
ATOM 2139 O O . TRP A 1 265 ? 55.921 33.729 2.851 1.00 39.89 265 TRP A O 1
ATOM 2150 N N . SER A 1 266 ? 56.938 31.788 3.365 1.00 36.85 266 SER A N 1
ATOM 2151 C CA . SER A 1 266 ? 57.587 32.346 4.541 1.00 35.28 266 SER A CA 1
ATOM 2152 C C . SER A 1 266 ? 58.983 32.818 4.146 1.00 37.67 266 SER A C 1
ATOM 2153 O O . SER A 1 266 ? 59.683 32.134 3.398 1.00 35.46 266 SER A O 1
ATOM 2156 N N . PHE A 1 267 ? 59.364 34.014 4.600 1.00 25.49 267 PHE A N 1
ATOM 2157 C CA . PHE A 1 267 ? 60.696 34.564 4.346 1.00 30.97 267 PHE A CA 1
ATOM 2158 C C . PHE A 1 267 ? 61.403 34.869 5.660 1.00 36.90 267 PHE A C 1
ATOM 2159 O O . PHE A 1 267 ? 60.791 35.385 6.601 1.00 31.46 267 PHE A O 1
ATOM 2167 N N . GLY A 1 268 ? 62.692 34.566 5.705 1.00 30.50 268 GLY A N 1
ATOM 2168 C CA . GLY A 1 268 ? 63.526 34.918 6.828 1.00 34.63 268 GLY A CA 1
ATOM 2169 C C . GLY A 1 268 ? 64.859 35.490 6.387 1.00 40.15 268 GLY A C 1
ATOM 2170 O O . GLY A 1 268 ? 65.082 35.752 5.199 1.00 37.74 268 GLY A O 1
ATOM 2171 N N . PRO A 1 269 ? 65.772 35.682 7.342 1.00 41.18 269 PRO A N 1
ATOM 2172 C CA . PRO A 1 269 ? 67.069 36.301 7.029 1.00 50.20 269 PRO A CA 1
ATOM 2173 C C . PRO A 1 269 ? 67.779 35.621 5.867 1.00 52.26 269 PRO A C 1
ATOM 2174 O O . PRO A 1 269 ? 67.805 34.392 5.756 1.00 48.43 269 PRO A O 1
ATOM 2178 N N . GLN A 1 270 ? 68.344 36.450 4.991 1.00 49.18 270 GLN A N 1
ATOM 2179 C CA . GLN A 1 270 ? 69.133 35.979 3.861 1.00 55.92 270 GLN A CA 1
ATOM 2180 C C . GLN A 1 270 ? 70.202 35.009 4.331 1.00 60.22 270 GLN A C 1
ATOM 2181 O O . GLN A 1 270 ? 71.018 35.341 5.194 1.00 68.93 270 GLN A O 1
ATOM 2187 N N . GLY A 1 271 ? 70.178 33.800 3.776 1.00 62.67 271 GLY A N 1
ATOM 2188 C CA . GLY A 1 271 ? 71.107 32.775 4.211 1.00 67.19 271 GLY A CA 1
ATOM 2189 C C . GLY A 1 271 ? 70.822 32.193 5.578 1.00 62.44 271 GLY A C 1
ATOM 2190 O O . GLY A 1 271 ? 71.705 31.549 6.155 1.00 63.43 271 GLY A O 1
ATOM 2191 N N . GLY A 1 272 ? 69.621 32.409 6.116 1.00 59.23 272 GLY A N 1
ATOM 2192 C CA . GLY A 1 272 ? 69.212 31.853 7.394 1.00 61.83 272 GLY A CA 1
ATOM 2193 C C . GLY A 1 272 ? 68.114 30.813 7.274 1.00 58.57 272 GLY A C 1
ATOM 2194 O O . GLY A 1 272 ? 68.052 30.098 6.274 1.00 63.81 272 GLY A O 1
ATOM 2195 N N . LYS A 1 273 ? 67.210 30.758 8.255 1.00 59.19 273 LYS A N 1
ATOM 2196 C CA . LYS A 1 273 ? 66.346 29.599 8.488 1.00 60.87 273 LYS A CA 1
ATOM 2197 C C . LYS A 1 273 ? 64.953 29.686 7.865 1.00 67.09 273 LYS A C 1
ATOM 2198 O O . LYS A 1 273 ? 64.449 28.672 7.369 1.00 83.80 273 LYS A O 1
ATOM 2204 N N . GLY A 1 274 ? 64.303 30.851 7.893 1.00 61.94 274 GLY A N 1
ATOM 2205 C CA . GLY A 1 274 ? 62.851 30.922 7.752 1.00 52.38 274 GLY A CA 1
ATOM 2206 C C . GLY A 1 274 ? 62.195 31.142 6.395 1.00 35.08 274 GLY A C 1
ATOM 2207 O O . GLY A 1 274 ? 61.099 31.711 6.341 1.00 40.17 274 GLY A O 1
ATOM 2208 N N . THR A 1 275 ? 62.803 30.657 5.311 1.00 45.54 275 THR A N 1
ATOM 2209 C CA . THR A 1 275 ? 62.275 30.799 3.952 1.00 52.44 275 THR A CA 1
ATOM 2210 C C . THR A 1 275 ? 61.853 29.426 3.418 1.00 49.96 275 THR A C 1
ATOM 2211 O O . THR A 1 275 ? 62.696 28.548 3.235 1.00 47.38 275 THR A O 1
ATOM 2215 N N . TYR A 1 276 ? 60.556 29.254 3.155 1.00 36.52 276 TYR A N 1
ATOM 2216 C CA . TYR A 1 276 ? 59.983 27.960 2.767 1.00 37.76 276 TYR A CA 1
ATOM 2217 C C . TYR A 1 276 ? 58.529 28.197 2.362 1.00 33.56 276 TYR A C 1
ATOM 2218 O O . TYR A 1 276 ? 58.012 29.316 2.465 1.00 30.82 276 TYR A O 1
ATOM 2227 N N . THR A 1 277 ? 57.869 27.129 1.902 1.00 31.57 277 THR A N 1
ATOM 2228 C CA . THR A 1 277 ? 56.518 27.214 1.359 1.00 33.29 277 THR A CA 1
ATOM 2229 C C . THR A 1 277 ? 55.561 26.341 2.163 1.00 32.66 277 THR A C 1
ATOM 2230 O O . THR A 1 277 ? 55.921 25.245 2.620 1.00 32.69 277 THR A O 1
ATOM 2234 N N . LYS A 1 278 ? 54.348 26.852 2.343 1.00 35.78 278 LYS A N 1
ATOM 2235 C CA . LYS A 1 278 ? 53.249 26.178 3.019 1.00 37.05 278 LYS A CA 1
ATOM 2236 C C . LYS A 1 278 ? 52.118 26.005 2.013 1.00 41.01 278 LYS A C 1
ATOM 2237 O O . LYS A 1 278 ? 51.816 26.931 1.258 1.00 35.96 278 LYS A O 1
ATOM 2243 N N . VAL A 1 279 ? 51.495 24.824 1.995 1.00 34.69 279 VAL A N 1
ATOM 2244 C CA . VAL A 1 279 ? 50.379 24.524 1.093 1.00 34.32 279 VAL A CA 1
ATOM 2245 C C . VAL A 1 279 ? 49.242 23.938 1.923 1.00 34.83 279 VAL A C 1
ATOM 2246 O O . VAL A 1 279 ? 49.400 22.866 2.515 1.00 35.11 279 VAL A O 1
ATOM 2250 N N . ASP A 1 280 ? 48.098 24.619 1.937 1.00 35.04 280 ASP A N 1
ATOM 2251 C CA . ASP A 1 280 ? 46.919 24.217 2.701 1.00 34.60 280 ASP A CA 1
ATOM 2252 C C . ASP A 1 280 ? 45.805 23.825 1.738 1.00 35.86 280 ASP A C 1
ATOM 2253 O O . ASP A 1 280 ? 45.403 24.637 0.902 1.00 36.43 280 ASP A O 1
ATOM 2258 N N . VAL A 1 281 ? 45.272 22.598 1.877 1.00 35.54 281 VAL A N 1
ATOM 2259 C CA . VAL A 1 281 ? 44.125 22.188 1.072 1.00 36.23 281 VAL A CA 1
ATOM 2260 C C . VAL A 1 281 ? 42.852 22.631 1.785 1.00 37.15 281 VAL A C 1
ATOM 2261 O O . VAL A 1 281 ? 42.748 22.549 3.016 1.00 40.62 281 VAL A O 1
ATOM 2265 N N . ASP A 1 282 ? 41.881 23.116 1.013 1.00 43.05 282 ASP A N 1
ATOM 2266 C CA . ASP A 1 282 ? 40.573 23.519 1.543 1.00 50.20 282 ASP A CA 1
ATOM 2267 C C . ASP A 1 282 ? 39.711 22.267 1.671 1.00 44.19 282 ASP A C 1
ATOM 2268 O O . ASP A 1 282 ? 38.913 21.943 0.787 1.00 44.93 282 ASP A O 1
ATOM 2273 N N . TYR A 1 283 ? 39.846 21.575 2.808 1.00 38.02 283 TYR A N 1
ATOM 2274 C CA . TYR A 1 283 ? 39.354 20.200 2.922 1.00 41.39 283 TYR A CA 1
ATOM 2275 C C . TYR A 1 283 ? 37.851 20.091 2.680 1.00 51.06 283 TYR A C 1
ATOM 2276 O O . TYR A 1 283 ? 37.379 19.111 2.089 1.00 47.54 283 TYR A O 1
ATOM 2285 N N . HIS A 1 284 ? 37.073 21.054 3.165 1.00 49.05 284 HIS A N 1
ATOM 2286 C CA . HIS A 1 284 ? 35.634 20.955 2.971 1.00 56.67 284 HIS A CA 1
ATOM 2287 C C . HIS A 1 284 ? 35.166 21.661 1.713 1.00 57.49 284 HIS A C 1
ATOM 2288 O O . HIS A 1 284 ? 34.064 21.385 1.244 1.00 58.52 284 HIS A O 1
ATOM 2295 N N . GLY A 1 285 ? 35.972 22.562 1.160 1.00 60.95 285 GLY A N 1
ATOM 2296 C CA . GLY A 1 285 ? 35.565 23.324 0.004 1.00 62.47 285 GLY A CA 1
ATOM 2297 C C . GLY A 1 285 ? 34.930 24.656 0.319 1.00 76.53 285 GLY A C 1
ATOM 2298 O O . GLY A 1 285 ? 34.493 25.349 -0.608 1.00 86.02 285 GLY A O 1
ATOM 2299 N N . ARG A 1 286 ? 34.877 25.048 1.593 1.00 80.48 286 ARG A N 1
ATOM 2300 C CA . ARG A 1 286 ? 34.190 26.264 1.999 1.00 77.30 286 ARG A CA 1
ATOM 2301 C C . ARG A 1 286 ? 35.122 27.399 2.391 1.00 76.12 286 ARG A C 1
ATOM 2302 O O . ARG A 1 286 ? 34.669 28.544 2.479 1.00 88.55 286 ARG A O 1
ATOM 2310 N N . THR A 1 287 ? 36.403 27.118 2.620 1.00 69.46 287 THR A N 1
ATOM 2311 C CA . THR A 1 287 ? 37.307 28.140 3.131 1.00 68.13 287 THR A CA 1
ATOM 2312 C C . THR A 1 287 ? 37.721 29.125 2.043 1.00 77.68 287 THR A C 1
ATOM 2313 O O . THR A 1 287 ? 37.571 30.341 2.204 1.00 82.56 287 THR A O 1
ATOM 2317 N N . VAL A 1 288 ? 38.247 28.619 0.931 1.00 70.09 288 VAL A N 1
ATOM 2318 C CA . VAL A 1 288 ? 38.781 29.475 -0.130 1.00 59.77 288 VAL A CA 1
ATOM 2319 C C . VAL A 1 288 ? 37.679 30.276 -0.821 1.00 63.79 288 VAL A C 1
ATOM 2320 O O . VAL A 1 288 ? 37.844 31.497 -0.979 1.00 76.29 288 VAL A O 1
ATOM 2324 N N . PRO A 1 289 ? 36.537 29.660 -1.265 1.00 62.61 289 PRO A N 1
ATOM 2325 C CA . PRO A 1 289 ? 35.497 30.454 -1.945 1.00 67.82 289 PRO A CA 1
ATOM 2326 C C . PRO A 1 289 ? 35.088 31.718 -1.203 1.00 72.79 289 PRO A C 1
ATOM 2327 O O . PRO A 1 289 ? 34.579 32.660 -1.817 1.00 81.50 289 PRO A O 1
ATOM 2331 N N . LEU A 1 290 ? 35.316 31.748 0.107 1.00 74.75 290 LEU A N 1
ATOM 2332 C CA . LEU A 1 290 ? 35.146 32.955 0.905 1.00 70.19 290 LEU A CA 1
ATOM 2333 C C . LEU A 1 290 ? 36.453 33.735 0.986 1.00 66.87 290 LEU A C 1
ATOM 2334 O O . LEU A 1 290 ? 37.212 33.602 1.945 1.00 84.05 290 LEU A O 1
ATOM 2339 N N . ASN B 1 2 ? 55.568 4.754 -15.770 1.00 96.44 2 ASN B N 1
ATOM 2340 C CA . ASN B 1 2 ? 55.911 3.492 -15.120 1.00 94.48 2 ASN B CA 1
ATOM 2341 C C . ASN B 1 2 ? 55.011 3.186 -13.930 1.00 103.48 2 ASN B C 1
ATOM 2342 O O . ASN B 1 2 ? 54.931 2.035 -13.500 1.00 107.41 2 ASN B O 1
ATOM 2347 N N . ASP B 1 3 ? 54.346 4.214 -13.386 1.00 98.06 3 ASP B N 1
ATOM 2348 C CA . ASP B 1 3 ? 53.385 3.989 -12.306 1.00 88.03 3 ASP B CA 1
ATOM 2349 C C . ASP B 1 3 ? 52.387 2.899 -12.664 1.00 80.81 3 ASP B C 1
ATOM 2350 O O . ASP B 1 3 ? 51.879 2.200 -11.781 1.00 73.32 3 ASP B O 1
ATOM 2355 N N . VAL B 1 4 ? 52.103 2.748 -13.960 1.00 82.02 4 VAL B N 1
ATOM 2356 C CA . VAL B 1 4 ? 51.236 1.686 -14.462 1.00 69.76 4 VAL B CA 1
ATOM 2357 C C . VAL B 1 4 ? 51.727 0.314 -14.007 1.00 68.83 4 VAL B C 1
ATOM 2358 O O . VAL B 1 4 ? 50.934 -0.537 -13.595 1.00 64.36 4 VAL B O 1
ATOM 2362 N N . ASN B 1 5 ? 53.042 0.074 -14.072 1.00 79.33 5 ASN B N 1
ATOM 2363 C CA . ASN B 1 5 ? 53.546 -1.277 -13.840 1.00 80.01 5 ASN B CA 1
ATOM 2364 C C . ASN B 1 5 ? 53.288 -1.756 -12.416 1.00 72.36 5 ASN B C 1
ATOM 2365 O O . ASN B 1 5 ? 53.062 -2.951 -12.200 1.00 70.20 5 ASN B O 1
ATOM 2370 N N . ARG B 1 6 ? 53.331 -0.856 -11.433 1.00 73.96 6 ARG B N 1
ATOM 2371 C CA . ARG B 1 6 ? 53.016 -1.263 -10.067 1.00 72.55 6 ARG B CA 1
ATOM 2372 C C . ARG B 1 6 ? 51.561 -1.705 -9.953 1.00 65.88 6 ARG B C 1
ATOM 2373 O O . ARG B 1 6 ? 51.256 -2.684 -9.261 1.00 63.91 6 ARG B O 1
ATOM 2381 N N . ILE B 1 7 ? 50.653 -1.019 -10.656 1.00 62.87 7 ILE B N 1
ATOM 2382 C CA . ILE B 1 7 ? 49.244 -1.415 -10.633 1.00 57.05 7 ILE B CA 1
ATOM 2383 C C . ILE B 1 7 ? 49.093 -2.864 -11.089 1.00 58.35 7 ILE B C 1
ATOM 2384 O O . ILE B 1 7 ? 48.496 -3.694 -10.393 1.00 57.37 7 ILE B O 1
ATOM 2389 N N . ARG B 1 8 ? 49.652 -3.195 -12.258 1.00 67.53 8 ARG B N 1
ATOM 2390 C CA . ARG B 1 8 ? 49.535 -4.556 -12.780 1.00 63.60 8 ARG B CA 1
ATOM 2391 C C . ARG B 1 8 ? 50.165 -5.566 -11.833 1.00 58.43 8 ARG B C 1
ATOM 2392 O O . ARG B 1 8 ? 49.613 -6.651 -11.611 1.00 59.73 8 ARG B O 1
ATOM 2400 N N . THR B 1 9 ? 51.320 -5.217 -11.264 1.00 62.14 9 THR B N 1
ATOM 2401 C CA . THR B 1 9 ? 51.976 -6.064 -10.274 1.00 70.20 9 THR B CA 1
ATOM 2402 C C . THR B 1 9 ? 51.073 -6.325 -9.074 1.00 69.08 9 THR B C 1
ATOM 2403 O O . THR B 1 9 ? 50.966 -7.463 -8.600 1.00 61.70 9 THR B O 1
ATOM 2407 N N . ASP B 1 10 ? 50.438 -5.274 -8.546 1.00 59.57 10 ASP B N 1
ATOM 2408 C CA . ASP B 1 10 ? 49.498 -5.473 -7.449 1.00 56.86 10 ASP B CA 1
ATOM 2409 C C . ASP B 1 10 ? 48.350 -6.393 -7.859 1.00 56.54 10 ASP B C 1
ATOM 2410 O O . ASP B 1 10 ? 47.950 -7.274 -7.089 1.00 57.10 10 ASP B O 1
ATOM 2415 N N . ILE B 1 11 ? 47.809 -6.212 -9.069 1.00 50.19 11 ILE B N 1
ATOM 2416 C CA . ILE B 1 11 ? 46.698 -7.057 -9.511 1.00 50.82 11 ILE B CA 1
ATOM 2417 C C . ILE B 1 11 ? 47.136 -8.511 -9.556 1.00 51.82 11 ILE B C 1
ATOM 2418 O O . ILE B 1 11 ? 46.452 -9.407 -9.043 1.00 48.27 11 ILE B O 1
ATOM 2423 N N . ILE B 1 12 ? 48.290 -8.764 -10.176 1.00 56.58 12 ILE B N 1
ATOM 2424 C CA . ILE B 1 12 ? 48.815 -10.121 -10.236 1.00 56.18 12 ILE B CA 1
ATOM 2425 C C . ILE B 1 12 ? 48.976 -10.689 -8.834 1.00 58.22 12 ILE B C 1
ATOM 2426 O O . ILE B 1 12 ? 48.590 -11.832 -8.562 1.00 66.49 12 ILE B O 1
ATOM 2431 N N . ASN B 1 13 ? 49.529 -9.898 -7.915 1.00 58.63 13 ASN B N 1
ATOM 2432 C CA . ASN B 1 13 ? 49.750 -10.414 -6.570 1.00 60.62 13 ASN B CA 1
ATOM 2433 C C . ASN B 1 13 ? 48.430 -10.717 -5.872 1.00 63.03 13 ASN B C 1
ATOM 2434 O O . ASN B 1 13 ? 48.343 -11.689 -5.114 1.00 64.73 13 ASN B O 1
ATOM 2439 N N . VAL B 1 14 ? 47.390 -9.923 -6.136 1.00 52.57 14 VAL B N 1
ATOM 2440 C CA . VAL B 1 14 ? 46.056 -10.259 -5.639 1.00 52.13 14 VAL B CA 1
ATOM 2441 C C . VAL B 1 14 ? 45.607 -11.605 -6.194 1.00 53.07 14 VAL B C 1
ATOM 2442 O O . VAL B 1 14 ? 45.135 -12.475 -5.450 1.00 61.16 14 VAL B O 1
ATOM 2446 N N . ALA B 1 15 ? 45.754 -11.800 -7.513 1.00 51.65 15 ALA B N 1
ATOM 2447 C CA . ALA B 1 15 ? 45.287 -13.039 -8.133 1.00 52.45 15 ALA B CA 1
ATOM 2448 C C . ALA B 1 15 ? 46.041 -14.249 -7.597 1.00 63.58 15 ALA B C 1
ATOM 2449 O O . ALA B 1 15 ? 45.444 -15.308 -7.364 1.00 65.52 15 ALA B O 1
ATOM 2451 N N . LYS B 1 16 ? 47.355 -14.118 -7.398 1.00 63.52 16 LYS B N 1
ATOM 2452 C CA . LYS B 1 16 ? 48.123 -15.247 -6.892 1.00 64.50 16 LYS B CA 1
ATOM 2453 C C . LYS B 1 16 ? 47.853 -15.478 -5.409 1.00 69.95 16 LYS B C 1
ATOM 2454 O O . LYS B 1 16 ? 47.793 -16.628 -4.960 1.00 76.31 16 LYS B O 1
ATOM 2460 N N . THR B 1 17 ? 47.685 -14.400 -4.634 1.00 62.16 17 THR B N 1
ATOM 2461 C CA . THR B 1 17 ? 47.492 -14.548 -3.191 1.00 67.94 17 THR B CA 1
ATOM 2462 C C . THR B 1 17 ? 46.135 -15.165 -2.872 1.00 66.03 17 THR B C 1
ATOM 2463 O O . THR B 1 17 ? 46.011 -15.945 -1.921 1.00 74.47 17 THR B O 1
ATOM 2467 N N . PHE B 1 18 ? 45.107 -14.835 -3.654 1.00 56.76 18 PHE B N 1
ATOM 2468 C CA . PHE B 1 18 ? 43.754 -15.307 -3.382 1.00 55.15 18 PHE B CA 1
ATOM 2469 C C . PHE B 1 18 ? 43.274 -16.358 -4.379 1.00 59.03 18 PHE B C 1
ATOM 2470 O O . PHE B 1 18 ? 42.089 -16.705 -4.373 1.00 66.70 18 PHE B O 1
ATOM 2478 N N . GLY B 1 19 ? 44.165 -16.889 -5.216 1.00 62.37 19 GLY B N 1
ATOM 2479 C CA . GLY B 1 19 ? 43.826 -18.021 -6.053 1.00 65.68 19 GLY B CA 1
ATOM 2480 C C . GLY B 1 19 ? 42.974 -17.722 -7.265 1.00 64.16 19 GLY B C 1
ATOM 2481 O O . GLY B 1 19 ? 42.418 -18.655 -7.853 1.00 73.31 19 GLY B O 1
ATOM 2482 N N . ALA B 1 20 ? 42.842 -16.461 -7.661 1.00 62.39 20 ALA B N 1
ATOM 2483 C CA . ALA B 1 20 ? 42.182 -16.152 -8.922 1.00 57.84 20 ALA B CA 1
ATOM 2484 C C . ALA B 1 20 ? 43.046 -16.627 -10.083 1.00 66.65 20 ALA B C 1
ATOM 2485 O O . ALA B 1 20 ? 44.238 -16.316 -10.144 1.00 71.25 20 ALA B O 1
ATOM 2487 N N . GLU B 1 21 ? 42.458 -17.381 -11.008 1.00 65.54 21 GLU B N 1
ATOM 2488 C CA . GLU B 1 21 ? 43.195 -17.714 -12.217 1.00 74.76 21 GLU B CA 1
ATOM 2489 C C . GLU B 1 21 ? 43.280 -16.491 -13.120 1.00 72.37 21 GLU B C 1
ATOM 2490 O O . GLU B 1 21 ? 42.317 -15.731 -13.253 1.00 71.49 21 GLU B O 1
ATOM 2496 N N . TYR B 1 22 ? 44.447 -16.288 -13.729 1.00 67.72 22 TYR B N 1
ATOM 2497 C CA . TYR B 1 22 ? 44.679 -15.077 -14.498 1.00 63.78 22 TYR B CA 1
ATOM 2498 C C . TYR B 1 22 ? 45.488 -15.407 -15.736 1.00 65.67 22 TYR B C 1
ATOM 2499 O O . TYR B 1 22 ? 46.112 -16.467 -15.843 1.00 67.92 22 TYR B O 1
ATOM 2508 N N . SER B 1 23 ? 45.445 -14.491 -16.692 1.00 66.09 23 SER B N 1
ATOM 2509 C CA . SER B 1 23 ? 46.255 -14.586 -17.895 1.00 65.25 23 SER B CA 1
ATOM 2510 C C . SER B 1 23 ? 47.210 -13.406 -17.929 1.00 64.17 23 SER B C 1
ATOM 2511 O O . SER B 1 23 ? 46.781 -12.249 -17.871 1.00 60.26 23 SER B O 1
ATOM 2514 N N . GLU B 1 24 ? 48.506 -13.698 -17.993 1.00 64.61 24 GLU B N 1
ATOM 2515 C CA . GLU B 1 24 ? 49.473 -12.617 -18.084 1.00 68.61 24 GLU B CA 1
ATOM 2516 C C . GLU B 1 24 ? 49.374 -11.906 -19.428 1.00 66.34 24 GLU B C 1
ATOM 2517 O O . GLU B 1 24 ? 49.630 -10.701 -19.518 1.00 62.74 24 GLU B O 1
ATOM 2523 N N . LYS B 1 25 ? 49.009 -12.635 -20.480 1.00 65.53 25 LYS B N 1
ATOM 2524 C CA . LYS B 1 25 ? 48.906 -12.028 -21.799 1.00 65.94 25 LYS B CA 1
ATOM 2525 C C . LYS B 1 25 ? 47.691 -11.124 -21.878 1.00 68.92 25 LYS B C 1
ATOM 2526 O O . LYS B 1 25 ? 47.743 -10.056 -22.496 1.00 73.64 25 LYS B O 1
ATOM 2532 N N . VAL B 1 26 ? 46.578 -11.557 -21.290 1.00 59.53 26 VAL B N 1
ATOM 2533 C CA . VAL B 1 26 ? 45.397 -10.710 -21.221 1.00 58.75 26 VAL B CA 1
ATOM 2534 C C . VAL B 1 26 ? 45.712 -9.419 -20.478 1.00 61.72 26 VAL B C 1
ATOM 2535 O O . VAL B 1 26 ? 45.404 -8.319 -20.953 1.00 58.97 26 VAL B O 1
ATOM 2539 N N . LEU B 1 27 ? 46.328 -9.529 -19.296 1.00 53.04 27 LEU B N 1
ATOM 2540 C CA . LEU B 1 27 ? 46.668 -8.329 -18.537 1.00 51.45 27 LEU B CA 1
ATOM 2541 C C . LEU B 1 27 ? 47.595 -7.416 -19.329 1.00 59.16 27 LEU B C 1
ATOM 2542 O O . LEU B 1 27 ? 47.428 -6.192 -19.314 1.00 62.69 27 LEU B O 1
ATOM 2547 N N . ASP B 1 28 ? 48.578 -7.995 -20.028 1.00 67.40 28 ASP B N 1
ATOM 2548 C CA . ASP B 1 28 ? 49.534 -7.194 -20.789 1.00 60.63 28 ASP B CA 1
ATOM 2549 C C . ASP B 1 28 ? 48.834 -6.325 -21.827 1.00 63.54 28 ASP B C 1
ATOM 2550 O O . ASP B 1 28 ? 49.095 -5.121 -21.922 1.00 65.95 28 ASP B O 1
ATOM 2555 N N . GLU B 1 29 ? 47.938 -6.912 -22.620 1.00 59.00 29 GLU B N 1
ATOM 2556 C CA . GLU B 1 29 ? 47.321 -6.110 -23.669 1.00 67.74 29 GLU B CA 1
ATOM 2557 C C . GLU B 1 29 ? 46.305 -5.122 -23.109 1.00 55.15 29 GLU B C 1
ATOM 2558 O O . GLU B 1 29 ? 46.097 -4.059 -23.703 1.00 55.83 29 GLU B O 1
ATOM 2564 N N . VAL B 1 30 ? 45.674 -5.432 -21.974 1.00 54.14 30 VAL B N 1
ATOM 2565 C CA . VAL B 1 30 ? 44.820 -4.437 -21.326 1.00 48.10 30 VAL B CA 1
ATOM 2566 C C . VAL B 1 30 ? 45.661 -3.256 -20.857 1.00 52.73 30 VAL B C 1
ATOM 2567 O O . VAL B 1 30 ? 45.339 -2.094 -21.129 1.00 49.13 30 VAL B O 1
ATOM 2571 N N . PHE B 1 31 ? 46.772 -3.536 -20.166 1.00 51.11 31 PHE B N 1
ATOM 2572 C CA . PHE B 1 31 ? 47.595 -2.446 -19.661 1.00 53.24 31 PHE B CA 1
ATOM 2573 C C . PHE B 1 31 ? 48.309 -1.724 -20.787 1.00 58.60 31 PHE B C 1
ATOM 2574 O O . PHE B 1 31 ? 48.650 -0.547 -20.641 1.00 59.75 31 PHE B O 1
ATOM 2582 N N . GLN B 1 32 ? 48.532 -2.403 -21.915 1.00 59.78 32 GLN B N 1
ATOM 2583 C CA . GLN B 1 32 ? 49.173 -1.747 -23.049 1.00 65.89 32 GLN B CA 1
ATOM 2584 C C . GLN B 1 32 ? 48.320 -0.607 -23.588 1.00 64.21 32 GLN B C 1
ATOM 2585 O O . GLN B 1 32 ? 48.856 0.412 -24.027 1.00 69.76 32 GLN B O 1
ATOM 2591 N N . VAL B 1 33 ? 46.999 -0.742 -23.537 1.00 59.65 33 VAL B N 1
ATOM 2592 C CA . VAL B 1 33 ? 46.112 0.278 -24.079 1.00 64.72 33 VAL B CA 1
ATOM 2593 C C . VAL B 1 33 ? 45.367 1.064 -23.003 1.00 55.56 33 VAL B C 1
ATOM 2594 O O . VAL B 1 33 ? 44.968 2.206 -23.270 1.00 57.68 33 VAL B O 1
ATOM 2598 N N . PHE B 1 34 ? 45.167 0.504 -21.803 1.00 56.32 34 PHE B N 1
ATOM 2599 C CA . PHE B 1 34 ? 44.441 1.190 -20.738 1.00 48.52 34 PHE B CA 1
ATOM 2600 C C . PHE B 1 34 ? 45.305 1.611 -19.556 1.00 53.46 34 PHE B C 1
ATOM 2601 O O . PHE B 1 34 ? 44.799 2.300 -18.665 1.00 57.56 34 PHE B O 1
ATOM 2609 N N . GLY B 1 35 ? 46.581 1.222 -19.518 1.00 53.88 35 GLY B N 1
ATOM 2610 C CA . GLY B 1 35 ? 47.383 1.458 -18.326 1.00 59.20 35 GLY B CA 1
ATOM 2611 C C . GLY B 1 35 ? 47.364 2.900 -17.854 1.00 63.52 35 GLY B C 1
ATOM 2612 O O . GLY B 1 35 ? 47.185 3.176 -16.665 1.00 61.89 35 GLY B O 1
ATOM 2613 N N . GLU B 1 36 ? 47.544 3.845 -18.780 1.00 60.28 36 GLU B N 1
ATOM 2614 C CA . GLU B 1 36 ? 47.571 5.250 -18.385 1.00 63.16 36 GLU B CA 1
ATOM 2615 C C . GLU B 1 36 ? 46.236 5.678 -17.784 1.00 58.32 36 GLU B C 1
ATOM 2616 O O . GLU B 1 36 ? 46.196 6.489 -16.853 1.00 71.73 36 GLU B O 1
ATOM 2622 N N . GLN B 1 37 ? 45.134 5.132 -18.295 1.00 53.63 37 GLN B N 1
ATOM 2623 C CA . GLN B 1 37 ? 43.823 5.466 -17.748 1.00 54.66 37 GLN B CA 1
ATOM 2624 C C . GLN B 1 37 ? 43.681 5.012 -16.298 1.00 61.14 37 GLN B C 1
ATOM 2625 O O . GLN B 1 37 ? 43.019 5.687 -15.501 1.00 58.74 37 GLN B O 1
ATOM 2631 N N . PHE B 1 38 ? 44.309 3.889 -15.932 1.00 58.95 38 PHE B N 1
ATOM 2632 C CA . PHE B 1 38 ? 44.207 3.394 -14.562 1.00 53.17 38 PHE B CA 1
ATOM 2633 C C . PHE B 1 38 ? 44.942 4.287 -13.569 1.00 57.35 38 PHE B C 1
ATOM 2634 O O . PHE B 1 38 ? 44.557 4.355 -12.395 1.00 56.41 38 PHE B O 1
ATOM 2642 N N . ALA B 1 39 ? 46.004 4.963 -14.002 1.00 53.64 39 ALA B N 1
ATOM 2643 C CA . ALA B 1 39 ? 46.780 5.766 -13.063 1.00 58.52 39 ALA B CA 1
ATOM 2644 C C . ALA B 1 39 ? 46.202 7.161 -12.864 1.00 62.20 39 ALA B C 1
ATOM 2645 O O . ALA B 1 39 ? 46.432 7.771 -11.815 1.00 62.68 39 ALA B O 1
ATOM 2647 N N . ASP B 1 40 ? 45.466 7.677 -13.844 1.00 60.80 40 ASP B N 1
ATOM 2648 C CA . ASP B 1 40 ? 44.950 9.035 -13.808 1.00 70.50 40 ASP B CA 1
ATOM 2649 C C . ASP B 1 40 ? 43.527 9.123 -13.277 1.00 67.76 40 ASP B C 1
ATOM 2650 O O . ASP B 1 40 ? 43.035 10.237 -13.063 1.00 56.39 40 ASP B O 1
ATOM 2655 N N . ASN B 1 41 ? 42.871 7.985 -13.041 1.00 50.75 41 ASN B N 1
ATOM 2656 C CA . ASN B 1 41 ? 41.439 7.940 -12.793 1.00 48.67 41 ASN B CA 1
ATOM 2657 C C . ASN B 1 41 ? 41.133 7.073 -11.581 1.00 53.98 41 ASN B C 1
ATOM 2658 O O . ASN B 1 41 ? 41.964 6.287 -11.126 1.00 46.44 41 ASN B O 1
ATOM 2663 N N . SER B 1 42 ? 39.925 7.234 -11.045 1.00 48.33 42 SER B N 1
ATOM 2664 C CA . SER B 1 42 ? 39.466 6.321 -10.009 1.00 37.12 42 SER B CA 1
ATOM 2665 C C . SER B 1 42 ? 39.620 4.880 -10.486 1.00 36.93 42 SER B C 1
ATOM 2666 O O . SER B 1 42 ? 39.250 4.538 -11.614 1.00 38.13 42 SER B O 1
ATOM 2669 N N . PHE B 1 43 ? 40.193 4.043 -9.626 1.00 40.36 43 PHE B N 1
ATOM 2670 C CA . PHE B 1 43 ? 40.570 2.684 -9.987 1.00 40.97 43 PHE B CA 1
ATOM 2671 C C . PHE B 1 43 ? 40.310 1.793 -8.784 1.00 33.62 43 PHE B C 1
ATOM 2672 O O . PHE B 1 43 ? 40.663 2.155 -7.659 1.00 37.77 43 PHE B O 1
ATOM 2680 N N . MET B 1 44 ? 39.675 0.641 -9.017 1.00 35.19 44 MET B N 1
ATOM 2681 C CA . MET B 1 44 ? 39.335 -0.274 -7.937 1.00 36.46 44 MET B CA 1
ATOM 2682 C C . MET B 1 44 ? 39.695 -1.691 -8.328 1.00 33.17 44 MET B C 1
ATOM 2683 O O . MET B 1 44 ? 39.559 -2.071 -9.494 1.00 36.60 44 MET B O 1
ATOM 2688 N N . ILE B 1 45 ? 40.156 -2.473 -7.354 1.00 40.01 45 ILE B N 1
ATOM 2689 C CA . ILE B 1 45 ? 40.440 -3.893 -7.560 1.00 40.92 45 ILE B CA 1
ATOM 2690 C C . ILE B 1 45 ? 39.435 -4.694 -6.740 1.00 41.33 45 ILE B C 1
ATOM 2691 O O . ILE B 1 45 ? 39.289 -4.478 -5.526 1.00 44.13 45 ILE B O 1
ATOM 2696 N N . ARG B 1 46 ? 38.724 -5.600 -7.411 1.00 38.01 46 ARG B N 1
ATOM 2697 C CA . ARG B 1 46 ? 37.623 -6.344 -6.824 1.00 36.86 46 ARG B CA 1
ATOM 2698 C C . ARG B 1 46 ? 37.971 -7.820 -6.688 1.00 39.38 46 ARG B C 1
ATOM 2699 O O . ARG B 1 46 ? 38.651 -8.389 -7.550 1.00 42.19 46 ARG B O 1
ATOM 2707 N N . THR B 1 47 ? 37.517 -8.432 -5.594 1.00 39.21 47 THR B N 1
ATOM 2708 C CA . THR B 1 47 ? 37.465 -9.882 -5.493 1.00 45.54 47 THR B CA 1
ATOM 2709 C C . THR B 1 47 ? 36.040 -10.290 -5.145 1.00 46.63 47 THR B C 1
ATOM 2710 O O . THR B 1 47 ? 35.258 -9.497 -4.612 1.00 48.45 47 THR B O 1
ATOM 2714 N N . SER B 1 48 ? 35.693 -11.527 -5.486 1.00 50.20 48 SER B N 1
ATOM 2715 C CA . SER B 1 48 ? 34.357 -12.032 -5.207 1.00 52.63 48 SER B CA 1
ATOM 2716 C C . SER B 1 48 ? 34.450 -13.519 -4.897 1.00 50.64 48 SER B C 1
ATOM 2717 O O . SER B 1 48 ? 35.415 -14.186 -5.278 1.00 50.58 48 SER B O 1
ATOM 2720 N N . ASN B 1 49 ? 33.428 -14.040 -4.205 1.00 50.03 49 ASN B N 1
ATOM 2721 C CA . ASN B 1 49 ? 33.461 -15.434 -3.772 1.00 55.27 49 ASN B CA 1
ATOM 2722 C C . ASN B 1 49 ? 32.349 -16.255 -4.411 1.00 60.92 49 ASN B C 1
ATOM 2723 O O . ASN B 1 49 ? 31.560 -16.899 -3.712 1.00 65.00 49 ASN B O 1
ATOM 2728 N N . LYS B 1 50 ? 32.271 -16.248 -5.740 1.00 64.28 50 LYS B N 1
ATOM 2729 C CA . LYS B 1 50 ? 31.320 -17.134 -6.402 1.00 69.89 50 LYS B CA 1
ATOM 2730 C C . LYS B 1 50 ? 31.713 -18.601 -6.283 1.00 77.55 50 LYS B C 1
ATOM 2731 O O . LYS B 1 50 ? 30.883 -19.470 -6.569 1.00 83.07 50 LYS B O 1
ATOM 2737 N N . GLN B 1 51 ? 32.944 -18.897 -5.858 1.00 78.32 51 GLN B N 1
ATOM 2738 C CA . GLN B 1 51 ? 33.405 -20.252 -5.584 1.00 82.29 51 GLN B CA 1
ATOM 2739 C C . GLN B 1 51 ? 33.795 -20.391 -4.111 1.00 83.28 51 GLN B C 1
ATOM 2740 O O . GLN B 1 51 ? 34.228 -19.415 -3.485 1.00 79.39 51 GLN B O 1
ATOM 2746 N N . PRO B 1 52 ? 33.628 -21.598 -3.525 1.00 84.68 52 PRO B N 1
ATOM 2747 C CA . PRO B 1 52 ? 33.991 -21.821 -2.113 1.00 85.08 52 PRO B CA 1
ATOM 2748 C C . PRO B 1 52 ? 35.400 -21.416 -1.689 1.00 91.58 52 PRO B C 1
ATOM 2749 O O . PRO B 1 52 ? 35.560 -20.582 -0.791 1.00 100.09 52 PRO B O 1
ATOM 2753 N N . ASP B 1 53 ? 36.432 -22.010 -2.289 1.00 82.86 53 ASP B N 1
ATOM 2754 C CA . ASP B 1 53 ? 37.796 -21.840 -1.801 1.00 89.66 53 ASP B CA 1
ATOM 2755 C C . ASP B 1 53 ? 38.671 -21.043 -2.759 1.00 92.48 53 ASP B C 1
ATOM 2756 O O . ASP B 1 53 ? 39.900 -21.158 -2.715 1.00 86.50 53 ASP B O 1
ATOM 2761 N N . LYS B 1 54 ? 38.066 -20.223 -3.612 1.00 88.27 54 LYS B N 1
ATOM 2762 C CA . LYS B 1 54 ? 38.809 -19.416 -4.568 1.00 82.95 54 LYS B CA 1
ATOM 2763 C C . LYS B 1 54 ? 38.029 -18.130 -4.808 1.00 73.59 54 LYS B C 1
ATOM 2764 O O . LYS B 1 54 ? 36.799 -18.152 -4.887 1.00 80.35 54 LYS B O 1
ATOM 2770 N N . LEU B 1 55 ? 38.744 -17.011 -4.893 1.00 64.31 55 LEU B N 1
ATOM 2771 C CA . LEU B 1 55 ? 38.144 -15.731 -5.237 1.00 67.94 55 LEU B CA 1
ATOM 2772 C C . LEU B 1 55 ? 38.453 -15.374 -6.682 1.00 66.02 55 LEU B C 1
ATOM 2773 O O . LEU B 1 55 ? 39.575 -15.569 -7.154 1.00 74.78 55 LEU B O 1
ATOM 2778 N N . GLY B 1 56 ? 37.457 -14.837 -7.377 1.00 61.58 56 GLY B N 1
ATOM 2779 C CA . GLY B 1 56 ? 37.712 -14.226 -8.657 1.00 56.48 56 GLY B CA 1
ATOM 2780 C C . GLY B 1 56 ? 38.271 -12.830 -8.501 1.00 51.60 56 GLY B C 1
ATOM 2781 O O . GLY B 1 56 ? 38.065 -12.151 -7.496 1.00 46.10 56 GLY B O 1
ATOM 2782 N N . CYS B 1 57 ? 38.993 -12.379 -9.514 1.00 49.29 57 CYS B N 1
ATOM 2783 C CA . CYS B 1 57 ? 39.601 -11.063 -9.447 1.00 49.35 57 CYS B CA 1
ATOM 2784 C C . CYS B 1 57 ? 39.193 -10.241 -10.659 1.00 43.44 57 CYS B C 1
ATOM 2785 O O . CYS B 1 57 ? 39.168 -10.749 -11.785 1.00 51.92 57 CYS B O 1
ATOM 2788 N N . TYR B 1 58 ? 38.866 -8.975 -10.409 1.00 39.41 58 TYR B N 1
ATOM 2789 C CA . TYR B 1 58 ? 38.440 -8.025 -11.424 1.00 44.14 58 TYR B CA 1
ATOM 2790 C C . TYR B 1 58 ? 39.028 -6.664 -11.075 1.00 40.70 58 TYR B C 1
ATOM 2791 O O . TYR B 1 58 ? 39.276 -6.364 -9.905 1.00 40.14 58 TYR B O 1
ATOM 2800 N N . PHE B 1 59 ? 39.267 -5.846 -12.094 1.00 40.83 59 PHE B N 1
ATOM 2801 C CA . PHE B 1 59 ? 39.706 -4.476 -11.871 1.00 41.98 59 PHE B CA 1
ATOM 2802 C C . PHE B 1 59 ? 38.980 -3.557 -12.839 1.00 41.03 59 PHE B C 1
ATOM 2803 O O . PHE B 1 59 ? 38.562 -3.972 -13.924 1.00 44.15 59 PHE B O 1
ATOM 2811 N N . ARG B 1 60 ? 38.834 -2.296 -12.438 1.00 39.29 60 ARG B N 1
ATOM 2812 C CA . ARG B 1 60 ? 37.934 -1.410 -13.156 1.00 32.47 60 ARG B CA 1
ATOM 2813 C C . ARG B 1 60 ? 38.325 0.033 -12.892 1.00 35.28 60 ARG B C 1
ATOM 2814 O O . ARG B 1 60 ? 38.882 0.359 -11.840 1.00 36.51 60 ARG B O 1
ATOM 2822 N N . TYR B 1 61 ? 37.989 0.899 -13.842 1.00 37.05 61 TYR B N 1
ATOM 2823 C CA . TYR B 1 61 ? 38.244 2.315 -13.666 1.00 37.32 61 TYR B CA 1
ATOM 2824 C C . TYR B 1 61 ? 37.038 3.089 -14.151 1.00 35.84 61 TYR B C 1
ATOM 2825 O O . TYR B 1 61 ? 36.189 2.576 -14.876 1.00 37.65 61 TYR B O 1
ATOM 2834 N N . HIS B 1 62 ? 37.002 4.350 -13.740 1.00 36.45 62 HIS B N 1
ATOM 2835 C CA . HIS B 1 62 ? 35.873 5.252 -13.859 1.00 39.70 62 HIS B CA 1
ATOM 2836 C C . HIS B 1 62 ? 36.458 6.599 -14.286 1.00 44.93 62 HIS B C 1
ATOM 2837 O O . HIS B 1 62 ? 37.405 7.082 -13.662 1.00 46.52 62 HIS B O 1
ATOM 2844 N N . GLU B 1 63 ? 35.942 7.161 -15.379 1.00 44.63 63 GLU B N 1
ATOM 2845 C CA . GLU B 1 63 ? 36.409 8.415 -15.951 1.00 48.59 63 GLU B CA 1
ATOM 2846 C C . GLU B 1 63 ? 35.341 9.479 -15.750 1.00 53.07 63 GLU B C 1
ATOM 2847 O O . GLU B 1 63 ? 34.190 9.282 -16.143 1.00 51.00 63 GLU B O 1
ATOM 2853 N N . GLU B 1 64 ? 35.719 10.597 -15.132 1.00 47.54 64 GLU B N 1
ATOM 2854 C CA . GLU B 1 64 ? 34.773 11.663 -14.833 1.00 44.86 64 GLU B CA 1
ATOM 2855 C C . GLU B 1 64 ? 35.113 12.988 -15.497 1.00 56.23 64 GLU B C 1
ATOM 2856 O O . GLU B 1 64 ? 34.342 13.948 -15.357 1.00 50.66 64 GLU B O 1
ATOM 2862 N N . ASP B 1 65 ? 36.252 13.083 -16.182 1.00 55.17 65 ASP B N 1
ATOM 2863 C CA . ASP B 1 65 ? 36.615 14.304 -16.886 1.00 53.55 65 ASP B CA 1
ATOM 2864 C C . ASP B 1 65 ? 35.805 14.415 -18.171 1.00 55.80 65 ASP B C 1
ATOM 2865 O O . ASP B 1 65 ? 35.796 13.489 -18.988 1.00 49.27 65 ASP B O 1
ATOM 2870 N N . GLU B 1 66 ? 35.123 15.551 -18.346 1.00 56.86 66 GLU B N 1
ATOM 2871 C CA . GLU B 1 66 ? 34.169 15.686 -19.446 1.00 57.10 66 GLU B CA 1
ATOM 2872 C C . GLU B 1 66 ? 34.838 15.501 -20.805 1.00 60.53 66 GLU B C 1
ATOM 2873 O O . GLU B 1 66 ? 34.305 14.795 -21.672 1.00 62.27 66 GLU B O 1
ATOM 2879 N N . SER B 1 67 ? 36.012 16.110 -21.004 1.00 58.33 67 SER B N 1
ATOM 2880 C CA . SER B 1 67 ? 36.707 16.013 -22.287 1.00 66.51 67 SER B CA 1
ATOM 2881 C C . SER B 1 67 ? 37.180 14.600 -22.602 1.00 61.60 67 SER B C 1
ATOM 2882 O O . SER B 1 67 ? 37.548 14.326 -23.749 1.00 60.66 67 SER B O 1
ATOM 2885 N N . GLN B 1 68 ? 37.209 13.713 -21.613 1.00 53.50 68 GLN B N 1
ATOM 2886 C CA . GLN B 1 68 ? 37.638 12.334 -21.804 1.00 50.63 68 GLN B CA 1
ATOM 2887 C C . GLN B 1 68 ? 36.481 11.361 -21.928 1.00 51.36 68 GLN B C 1
ATOM 2888 O O . GLN B 1 68 ? 36.719 10.157 -22.054 1.00 50.61 68 GLN B O 1
ATOM 2894 N N . LEU B 1 69 ? 35.241 11.841 -21.899 1.00 44.69 69 LEU B N 1
ATOM 2895 C CA . LEU B 1 69 ? 34.108 10.926 -21.972 1.00 41.53 69 LEU B CA 1
ATOM 2896 C C . LEU B 1 69 ? 33.997 10.376 -23.387 1.00 42.39 69 LEU B C 1
ATOM 2897 O O . LEU B 1 69 ? 34.173 11.108 -24.367 1.00 48.24 69 LEU B O 1
ATOM 2902 N N . GLY B 1 70 ? 33.727 9.075 -23.489 1.00 43.83 70 GLY B N 1
ATOM 2903 C CA . GLY B 1 70 ? 33.763 8.382 -24.757 1.00 40.80 70 GLY B CA 1
ATOM 2904 C C . GLY B 1 70 ? 35.092 7.741 -25.099 1.00 45.92 70 GLY B C 1
ATOM 2905 O O . GLY B 1 70 ? 35.135 6.881 -25.991 1.00 49.17 70 GLY B O 1
ATOM 2906 N N . LEU B 1 71 ? 36.176 8.124 -24.416 1.00 41.68 71 LEU B N 1
ATOM 2907 C CA . LEU B 1 71 ? 37.488 7.563 -24.736 1.00 44.62 71 LEU B CA 1
ATOM 2908 C C . LEU B 1 71 ? 37.506 6.053 -24.502 1.00 48.83 71 LEU B C 1
ATOM 2909 O O . LEU B 1 71 ? 37.992 5.284 -25.345 1.00 44.59 71 LEU B O 1
ATOM 2914 N N . ALA B 1 72 ? 36.960 5.617 -23.364 1.00 45.92 72 ALA B N 1
ATOM 2915 C CA . ALA B 1 72 ? 36.959 4.205 -22.999 1.00 52.67 72 ALA B CA 1
ATOM 2916 C C . ALA B 1 72 ? 36.416 3.335 -24.124 1.00 52.49 72 ALA B C 1
ATOM 2917 O O . ALA B 1 72 ? 37.069 2.377 -24.551 1.00 53.67 72 ALA B O 1
ATOM 2919 N N . TRP B 1 73 ? 35.222 3.658 -24.626 1.00 42.06 73 TRP B N 1
ATOM 2920 C CA . TRP B 1 73 ? 34.651 2.848 -25.699 1.00 46.74 73 TRP B CA 1
ATOM 2921 C C . TRP B 1 73 ? 35.527 2.899 -26.943 1.00 44.92 73 TRP B C 1
ATOM 2922 O O . TRP B 1 73 ? 35.671 1.895 -27.648 1.00 47.78 73 TRP B O 1
ATOM 2933 N N . ASP B 1 74 ? 36.154 4.053 -27.205 1.00 42.43 74 ASP B N 1
ATOM 2934 C CA . ASP B 1 74 ? 37.038 4.178 -28.362 1.00 51.29 74 ASP B CA 1
ATOM 2935 C C . ASP B 1 74 ? 38.318 3.359 -28.191 1.00 54.01 74 ASP B C 1
ATOM 2936 O O . ASP B 1 74 ? 38.805 2.760 -29.156 1.00 50.93 74 ASP B O 1
ATOM 2941 N N . ILE B 1 75 ? 38.901 3.343 -26.989 1.00 54.50 75 ILE B N 1
ATOM 2942 C CA . ILE B 1 75 ? 40.094 2.525 -26.787 1.00 60.50 75 ILE B CA 1
ATOM 2943 C C . ILE B 1 75 ? 39.741 1.050 -26.896 1.00 50.37 75 ILE B C 1
ATOM 2944 O O . ILE B 1 75 ? 40.456 0.271 -27.541 1.00 56.37 75 ILE B O 1
ATOM 2949 N N . ALA B 1 76 ? 38.629 0.649 -26.274 1.00 44.10 76 ALA B N 1
ATOM 2950 C CA . ALA B 1 76 ? 38.166 -0.730 -26.365 1.00 42.64 76 ALA B CA 1
ATOM 2951 C C . ALA B 1 76 ? 38.026 -1.174 -27.822 1.00 48.26 76 ALA B C 1
ATOM 2952 O O . ALA B 1 76 ? 38.575 -2.208 -28.226 1.00 58.55 76 ALA B O 1
ATOM 2954 N N . ARG B 1 77 ? 37.328 -0.378 -28.640 1.00 46.98 77 ARG B N 1
ATOM 2955 C CA . ARG B 1 77 ? 37.086 -0.777 -30.025 1.00 50.91 77 ARG B CA 1
ATOM 2956 C C . ARG B 1 77 ? 38.351 -0.680 -30.876 1.00 58.93 77 ARG B C 1
ATOM 2957 O O . ARG B 1 77 ? 38.634 -1.585 -31.668 1.00 63.48 77 ARG B O 1
ATOM 2965 N N . LYS B 1 78 ? 39.124 0.406 -30.737 1.00 58.50 78 LYS B N 1
ATOM 2966 C CA . LYS B 1 78 ? 40.302 0.590 -31.592 1.00 60.79 78 LYS B CA 1
ATOM 2967 C C . LYS B 1 78 ? 41.365 -0.461 -31.307 1.00 61.95 78 LYS B C 1
ATOM 2968 O O . LYS B 1 78 ? 42.065 -0.903 -32.220 1.00 66.67 78 LYS B O 1
ATOM 2974 N N . SER B 1 79 ? 41.524 -0.857 -30.051 1.00 70.78 79 SER B N 1
ATOM 2975 C CA . SER B 1 79 ? 42.386 -1.987 -29.757 1.00 67.83 79 SER B CA 1
ATOM 2976 C C . SER B 1 79 ? 41.636 -3.273 -30.086 1.00 72.45 79 SER B C 1
ATOM 2977 O O . SER B 1 79 ? 40.470 -3.258 -30.489 1.00 75.07 79 SER B O 1
ATOM 2980 N N . GLY B 1 80 ? 42.284 -4.408 -29.902 1.00 68.82 80 GLY B N 1
ATOM 2981 C CA . GLY B 1 80 ? 41.496 -5.604 -30.145 1.00 78.46 80 GLY B CA 1
ATOM 2982 C C . GLY B 1 80 ? 40.450 -5.930 -29.090 1.00 65.67 80 GLY B C 1
ATOM 2983 O O . GLY B 1 80 ? 39.708 -6.901 -29.266 1.00 66.11 80 GLY B O 1
ATOM 2984 N N . LEU B 1 81 ? 40.336 -5.134 -28.023 1.00 53.39 81 LEU B N 1
ATOM 2985 C CA . LEU B 1 81 ? 39.777 -5.662 -26.784 1.00 52.86 81 LEU B CA 1
ATOM 2986 C C . LEU B 1 81 ? 38.254 -5.812 -26.804 1.00 64.44 81 LEU B C 1
ATOM 2987 O O . LEU B 1 81 ? 37.731 -6.740 -26.177 1.00 55.64 81 LEU B O 1
ATOM 2992 N N . LEU B 1 82 ? 37.526 -4.929 -27.486 1.00 63.00 82 LEU B N 1
ATOM 2993 C CA . LEU B 1 82 ? 36.073 -5.041 -27.602 1.00 48.80 82 LEU B CA 1
ATOM 2994 C C . LEU B 1 82 ? 35.725 -5.156 -29.075 1.00 56.62 82 LEU B C 1
ATOM 2995 O O . LEU B 1 82 ? 35.945 -4.216 -29.845 1.00 65.65 82 LEU B O 1
ATOM 3000 N N . SER B 1 83 ? 35.198 -6.308 -29.469 1.00 53.70 83 SER B N 1
ATOM 3001 C CA . SER B 1 83 ? 34.817 -6.543 -30.849 1.00 66.48 83 SER B CA 1
ATOM 3002 C C . SER B 1 83 ? 33.316 -6.356 -31.008 1.00 70.61 83 SER B C 1
ATOM 3003 O O . SER B 1 83 ? 32.545 -6.530 -30.062 1.00 78.21 83 SER B O 1
ATOM 3006 N N . ASP B 1 84 ? 32.912 -5.982 -32.217 1.00 65.40 84 ASP B N 1
ATOM 3007 C CA . ASP B 1 84 ? 31.510 -5.741 -32.550 1.00 68.77 84 ASP B CA 1
ATOM 3008 C C . ASP B 1 84 ? 31.022 -6.969 -33.307 1.00 69.65 84 ASP B C 1
ATOM 3009 O O . ASP B 1 84 ? 31.072 -7.025 -34.535 1.00 85.11 84 ASP B O 1
ATOM 3014 N N . GLN B 1 85 ? 30.555 -7.967 -32.560 1.00 68.90 85 GLN B N 1
ATOM 3015 C CA . GLN B 1 85 ? 30.101 -9.226 -33.134 1.00 78.75 85 GLN B CA 1
ATOM 3016 C C . GLN B 1 85 ? 28.622 -9.210 -33.496 1.00 81.34 85 GLN B C 1
ATOM 3017 O O . GLN B 1 85 ? 28.045 -10.273 -33.745 1.00 86.79 85 GLN B O 1
ATOM 3023 N N . GLY B 1 86 ? 27.998 -8.034 -33.529 1.00 84.43 86 GLY B N 1
ATOM 3024 C CA . GLY B 1 86 ? 26.580 -7.931 -33.802 1.00 92.06 86 GLY B CA 1
ATOM 3025 C C . GLY B 1 86 ? 25.665 -8.331 -32.662 1.00 89.60 86 GLY B C 1
ATOM 3026 O O . GLY B 1 86 ? 24.441 -8.310 -32.845 1.00 91.01 86 GLY B O 1
ATOM 3027 N N . ARG B 1 87 ? 26.220 -8.701 -31.492 1.00 82.12 87 ARG B N 1
ATOM 3028 C CA . ARG B 1 87 ? 25.488 -9.074 -30.283 1.00 76.77 87 ARG B CA 1
ATOM 3029 C C . ARG B 1 87 ? 24.455 -8.004 -29.941 1.00 78.14 87 ARG B C 1
ATOM 3030 O O . ARG B 1 87 ? 24.585 -6.855 -30.389 1.00 81.33 87 ARG B O 1
ATOM 3038 N N . PRO B 1 88 ? 23.432 -8.325 -29.139 1.00 80.94 88 PRO B N 1
ATOM 3039 C CA . PRO B 1 88 ? 22.459 -7.280 -28.769 1.00 73.97 88 PRO B CA 1
ATOM 3040 C C . PRO B 1 88 ? 23.093 -6.149 -27.983 1.00 63.17 88 PRO B C 1
ATOM 3041 O O . PRO B 1 88 ? 22.732 -4.978 -28.161 1.00 71.65 88 PRO B O 1
ATOM 3045 N N . VAL B 1 89 ? 24.063 -6.477 -27.127 1.00 55.49 89 VAL B N 1
ATOM 3046 C CA . VAL B 1 89 ? 24.734 -5.472 -26.331 1.00 53.23 89 VAL B CA 1
ATOM 3047 C C . VAL B 1 89 ? 25.576 -4.532 -27.179 1.00 53.95 89 VAL B C 1
ATOM 3048 O O . VAL B 1 89 ? 25.908 -3.439 -26.718 1.00 46.69 89 VAL B O 1
ATOM 3052 N N . ASP B 1 90 ? 25.947 -4.922 -28.401 1.00 56.21 90 ASP B N 1
ATOM 3053 C CA . ASP B 1 90 ? 26.924 -4.126 -29.143 1.00 59.24 90 ASP B CA 1
ATOM 3054 C C . ASP B 1 90 ? 26.387 -2.744 -29.500 1.00 49.39 90 ASP B C 1
ATOM 3055 O O . ASP B 1 90 ? 27.149 -1.772 -29.509 1.00 57.75 90 ASP B O 1
ATOM 3060 N N . GLN B 1 91 ? 25.091 -2.633 -29.775 1.00 50.26 91 GLN B N 1
ATOM 3061 C CA . GLN B 1 91 ? 24.492 -1.349 -30.115 1.00 54.46 91 GLN B CA 1
ATOM 3062 C C . GLN B 1 91 ? 24.191 -0.462 -28.912 1.00 51.40 91 GLN B C 1
ATOM 3063 O O . GLN B 1 91 ? 23.803 0.693 -29.117 1.00 54.30 91 GLN B O 1
ATOM 3069 N N . LEU B 1 92 ? 24.379 -0.941 -27.674 1.00 45.40 92 LEU B N 1
ATOM 3070 C CA . LEU B 1 92 ? 23.822 -0.222 -26.520 1.00 44.32 92 LEU B CA 1
ATOM 3071 C C . LEU B 1 92 ? 24.610 1.044 -26.168 1.00 41.58 92 LEU B C 1
ATOM 3072 O O . LEU B 1 92 ? 24.010 2.090 -25.888 1.00 43.22 92 LEU B O 1
ATOM 3077 N N . ILE B 1 93 ? 25.946 0.979 -26.138 1.00 42.76 93 ILE B N 1
ATOM 3078 C CA . ILE B 1 93 ? 26.726 2.164 -25.752 1.00 46.41 93 ILE B CA 1
ATOM 3079 C C . ILE B 1 93 ? 26.502 3.336 -26.704 1.00 40.77 93 ILE B C 1
ATOM 3080 O O . ILE B 1 93 ? 26.286 4.462 -26.222 1.00 40.17 93 ILE B O 1
ATOM 3085 N N . PRO B 1 94 ? 26.553 3.168 -28.034 1.00 44.50 94 PRO B N 1
ATOM 3086 C CA . PRO B 1 94 ? 26.169 4.295 -28.903 1.00 57.44 94 PRO B CA 1
ATOM 3087 C C . PRO B 1 94 ? 24.737 4.763 -28.699 1.00 58.62 94 PRO B C 1
ATOM 3088 O O . PRO B 1 94 ? 24.510 5.979 -28.647 1.00 48.86 94 PRO B O 1
ATOM 3092 N N . GLU B 1 95 ? 23.765 3.845 -28.592 1.00 53.36 95 GLU B N 1
ATOM 3093 C CA . GLU B 1 95 ? 22.389 4.252 -28.296 1.00 51.46 95 GLU B CA 1
ATOM 3094 C C . GLU B 1 95 ? 22.314 5.065 -27.005 1.00 48.27 95 GLU B C 1
ATOM 3095 O O . GLU B 1 95 ? 21.613 6.083 -26.941 1.00 49.74 95 GLU B O 1
ATOM 3101 N N . ILE B 1 96 ? 23.043 4.648 -25.971 1.00 46.43 96 ILE B N 1
ATOM 3102 C CA . ILE B 1 96 ? 22.981 5.371 -24.705 1.00 42.29 96 ILE B CA 1
ATOM 3103 C C . ILE B 1 96 ? 23.546 6.776 -24.867 1.00 47.56 96 ILE B C 1
ATOM 3104 O O . ILE B 1 96 ? 22.993 7.746 -24.331 1.00 38.24 96 ILE B O 1
ATOM 3109 N N . CYS B 1 97 ? 24.633 6.917 -25.631 1.00 47.88 97 CYS B N 1
ATOM 3110 C CA . CYS B 1 97 ? 25.269 8.224 -25.781 1.00 54.66 97 CYS B CA 1
ATOM 3111 C C . CYS B 1 97 ? 24.459 9.155 -26.672 1.00 49.97 97 CYS B C 1
ATOM 3112 O O . CYS B 1 97 ? 24.567 10.378 -26.537 1.00 53.72 97 CYS B O 1
ATOM 3115 N N . GLU B 1 98 ? 23.673 8.600 -27.599 1.00 50.65 98 GLU B N 1
ATOM 3116 C CA . GLU B 1 98 ? 22.756 9.410 -28.399 1.00 58.88 98 GLU B CA 1
ATOM 3117 C C . GLU B 1 98 ? 21.603 9.951 -27.566 1.00 58.86 98 GLU B C 1
ATOM 3118 O O . GLU B 1 98 ? 21.063 11.020 -27.869 1.00 63.15 98 GLU B O 1
ATOM 3124 N N . THR B 1 99 ? 21.199 9.221 -26.535 1.00 52.16 99 THR B N 1
ATOM 3125 C CA . THR B 1 99 ? 19.939 9.461 -25.844 1.00 58.72 99 THR B CA 1
ATOM 3126 C C . THR B 1 99 ? 20.097 10.258 -24.559 1.00 58.61 99 THR B C 1
ATOM 3127 O O . THR B 1 99 ? 19.240 11.087 -24.245 1.00 50.34 99 THR B O 1
ATOM 3131 N N . PHE B 1 100 ? 21.167 10.027 -23.802 1.00 51.10 100 PHE B N 1
ATOM 3132 C CA . PHE B 1 100 ? 21.274 10.632 -22.489 1.00 45.93 100 PHE B CA 1
ATOM 3133 C C . PHE B 1 100 ? 22.557 11.434 -22.357 1.00 51.98 100 PHE B C 1
ATOM 3134 O O . PHE B 1 100 ? 23.587 11.067 -22.937 1.00 42.67 100 PHE B O 1
ATOM 3142 N N . PRO B 1 101 ? 22.528 12.525 -21.588 1.00 52.36 101 PRO B N 1
ATOM 3143 C CA . PRO B 1 101 ? 23.775 13.214 -21.247 1.00 50.96 101 PRO B CA 1
ATOM 3144 C C . PRO B 1 101 ? 24.548 12.371 -20.250 1.00 45.21 101 PRO B C 1
ATOM 3145 O O . PRO B 1 101 ? 23.988 11.884 -19.264 1.00 44.71 101 PRO B O 1
ATOM 3149 N N . ILE B 1 102 ? 25.830 12.165 -20.534 1.00 43.33 102 ILE B N 1
ATOM 3150 C CA . ILE B 1 102 ? 26.675 11.255 -19.770 1.00 43.94 102 ILE B CA 1
ATOM 3151 C C . ILE B 1 102 ? 27.641 12.083 -18.943 1.00 40.21 102 ILE B C 1
ATOM 3152 O O . ILE B 1 102 ? 28.198 13.073 -19.431 1.00 45.15 102 ILE B O 1
ATOM 3157 N N . MET B 1 103 ? 27.824 11.700 -17.685 1.00 40.64 103 MET B N 1
ATOM 3158 C CA . MET B 1 103 ? 28.766 12.401 -16.820 1.00 43.60 103 MET B CA 1
ATOM 3159 C C . MET B 1 103 ? 29.943 11.529 -16.425 1.00 39.08 103 MET B C 1
ATOM 3160 O O . MET B 1 103 ? 30.933 12.051 -15.898 1.00 39.02 103 MET B O 1
ATOM 3165 N N . ALA B 1 104 ? 29.864 10.222 -16.659 1.00 37.13 104 ALA B N 1
ATOM 3166 C CA . ALA B 1 104 ? 30.974 9.351 -16.312 1.00 35.75 104 ALA B CA 1
ATOM 3167 C C . ALA B 1 104 ? 30.857 8.056 -17.095 1.00 35.63 104 ALA B C 1
ATOM 3168 O O . ALA B 1 104 ? 29.751 7.603 -17.419 1.00 35.10 104 ALA B O 1
ATOM 3170 N N . ASP B 1 105 ? 32.004 7.467 -17.413 1.00 37.09 105 ASP B N 1
ATOM 3171 C CA . ASP B 1 105 ? 31.991 6.124 -17.975 1.00 33.36 105 ASP B CA 1
ATOM 3172 C C . ASP B 1 105 ? 33.157 5.353 -17.382 1.00 35.92 105 ASP B C 1
ATOM 3173 O O . ASP B 1 105 ? 33.986 5.902 -16.653 1.00 38.36 105 ASP B O 1
ATOM 3178 N N . GLY B 1 106 ? 33.204 4.064 -17.684 1.00 40.10 106 GLY B N 1
ATOM 3179 C CA . GLY B 1 106 ? 34.262 3.242 -17.138 1.00 36.96 106 GLY B CA 1
ATOM 3180 C C . GLY B 1 106 ? 34.245 1.871 -17.768 1.00 40.95 106 GLY B C 1
ATOM 3181 O O . GLY B 1 106 ? 33.357 1.530 -18.556 1.00 37.26 106 GLY B O 1
ATOM 3182 N N . VAL B 1 107 ? 35.245 1.077 -17.397 1.00 38.49 107 VAL B N 1
ATOM 3183 C CA . VAL B 1 107 ? 35.428 -0.263 -17.945 1.00 43.43 107 VAL B CA 1
ATOM 3184 C C . VAL B 1 107 ? 35.776 -1.217 -16.809 1.00 45.04 107 VAL B C 1
ATOM 3185 O O . VAL B 1 107 ? 36.543 -0.871 -15.902 1.00 40.01 107 VAL B O 1
ATOM 3189 N N . ASP B 1 108 ? 35.217 -2.422 -16.871 1.00 38.24 108 ASP B N 1
ATOM 3190 C CA . ASP B 1 108 ? 35.514 -3.504 -15.943 1.00 36.49 108 ASP B CA 1
ATOM 3191 C C . ASP B 1 108 ? 36.312 -4.584 -16.672 1.00 42.20 108 ASP B C 1
ATOM 3192 O O . ASP B 1 108 ? 36.040 -4.876 -17.839 1.00 34.98 108 ASP B O 1
ATOM 3197 N N . PHE B 1 109 ? 37.295 -5.177 -15.984 1.00 35.50 109 PHE B N 1
ATOM 3198 C CA . PHE B 1 109 ? 38.161 -6.193 -16.570 1.00 37.71 109 PHE B CA 1
ATOM 3199 C C . PHE B 1 109 ? 38.249 -7.418 -15.674 1.00 43.45 109 PHE B C 1
ATOM 3200 O O . PHE B 1 109 ? 38.335 -7.304 -14.449 1.00 44.11 109 PHE B O 1
ATOM 3208 N N . ASP B 1 110 ? 38.240 -8.584 -16.309 1.00 49.35 110 ASP B N 1
ATOM 3209 C CA . ASP B 1 110 ? 38.467 -9.875 -15.681 1.00 44.94 110 ASP B CA 1
ATOM 3210 C C . ASP B 1 110 ? 39.940 -10.230 -15.872 1.00 47.52 110 ASP B C 1
ATOM 3211 O O . ASP B 1 110 ? 40.461 -10.108 -16.982 1.00 47.76 110 ASP B O 1
ATOM 3216 N N . VAL B 1 111 ? 40.622 -10.642 -14.799 1.00 49.96 111 VAL B N 1
ATOM 3217 C CA . VAL B 1 111 ? 42.050 -10.936 -14.927 1.00 55.99 111 VAL B CA 1
ATOM 3218 C C . VAL B 1 111 ? 42.320 -12.181 -15.756 1.00 66.77 111 VAL B C 1
ATOM 3219 O O . VAL B 1 111 ? 43.474 -12.426 -16.129 1.00 58.38 111 VAL B O 1
ATOM 3223 N N . LYS B 1 112 ? 41.293 -12.980 -16.045 1.00 64.04 112 LYS B N 1
ATOM 3224 C CA . LYS B 1 112 ? 41.441 -14.144 -16.914 1.00 69.31 112 LYS B CA 1
ATOM 3225 C C . LYS B 1 112 ? 40.977 -13.860 -18.336 1.00 62.39 112 LYS B C 1
ATOM 3226 O O . LYS B 1 112 ? 41.678 -14.180 -19.297 1.00 60.69 112 LYS B O 1
ATOM 3232 N N . HIS B 1 113 ? 39.816 -13.227 -18.488 1.00 55.04 113 HIS B N 1
ATOM 3233 C CA . HIS B 1 113 ? 39.166 -13.113 -19.781 1.00 58.93 113 HIS B CA 1
ATOM 3234 C C . HIS B 1 113 ? 39.207 -11.712 -20.366 1.00 56.54 113 HIS B C 1
ATOM 3235 O O . HIS B 1 113 ? 38.812 -11.533 -21.522 1.00 60.60 113 HIS B O 1
ATOM 3242 N N . GLY B 1 114 ? 39.685 -10.723 -19.618 1.00 48.79 114 GLY B N 1
ATOM 3243 C CA . GLY B 1 114 ? 39.870 -9.404 -20.184 1.00 46.79 114 GLY B CA 1
ATOM 3244 C C . GLY B 1 114 ? 38.671 -8.498 -20.021 1.00 43.73 114 GLY B C 1
ATOM 3245 O O . GLY B 1 114 ? 37.903 -8.633 -19.058 1.00 43.54 114 GLY B O 1
ATOM 3246 N N . LEU B 1 115 ? 38.507 -7.571 -20.967 1.00 45.43 115 LEU B N 1
ATOM 3247 C CA . LEU B 1 115 ? 37.443 -6.579 -20.898 1.00 44.52 115 LEU B CA 1
ATOM 3248 C C . LEU B 1 115 ? 36.088 -7.251 -20.743 1.00 38.93 115 LEU B C 1
ATOM 3249 O O . LEU B 1 115 ? 35.709 -8.121 -21.540 1.00 42.05 115 LEU B O 1
ATOM 3254 N N . ALA B 1 116 ? 35.347 -6.834 -19.721 1.00 37.21 116 ALA B N 1
ATOM 3255 C CA . ALA B 1 116 ? 34.106 -7.516 -19.390 1.00 39.55 116 ALA B CA 1
ATOM 3256 C C . ALA B 1 116 ? 32.874 -6.637 -19.508 1.00 38.34 116 ALA B C 1
ATOM 3257 O O . ALA B 1 116 ? 31.831 -7.105 -19.979 1.00 39.80 116 ALA B O 1
ATOM 3259 N N . LYS B 1 117 ? 32.959 -5.379 -19.081 1.00 36.14 117 LYS B N 1
ATOM 3260 C CA . LYS B 1 117 ? 31.795 -4.508 -19.046 1.00 32.76 117 LYS B CA 1
ATOM 3261 C C . LYS B 1 117 ? 32.228 -3.083 -19.315 1.00 34.74 117 LYS B C 1
ATOM 3262 O O . LYS B 1 117 ? 33.341 -2.679 -18.961 1.00 31.67 117 LYS B O 1
ATOM 3268 N N . ILE B 1 118 ? 31.303 -2.308 -19.871 1.00 29.74 118 ILE B N 1
ATOM 3269 C CA . ILE B 1 118 ? 31.453 -0.862 -19.988 1.00 27.43 118 ILE B CA 1
ATOM 3270 C C . ILE B 1 118 ? 30.258 -0.222 -19.293 1.00 29.86 118 ILE B C 1
ATOM 3271 O O . ILE B 1 118 ? 29.121 -0.678 -19.468 1.00 31.68 118 ILE B O 1
ATOM 3276 N N . TRP B 1 119 ? 30.525 0.783 -18.458 1.00 32.92 119 TRP B N 1
ATOM 3277 C CA . TRP B 1 119 ? 29.496 1.534 -17.747 1.00 35.56 119 TRP B CA 1
ATOM 3278 C C . TRP B 1 119 ? 29.324 2.921 -18.349 1.00 37.06 119 TRP B C 1
ATOM 3279 O O . TRP B 1 119 ? 30.279 3.514 -18.860 1.00 33.68 119 TRP B O 1
ATOM 3290 N N . GLN B 1 120 ? 28.104 3.451 -18.229 1.00 36.18 120 GLN B N 1
ATOM 3291 C CA . GLN B 1 120 ? 27.798 4.841 -18.550 1.00 33.69 120 GLN B CA 1
ATOM 3292 C C . GLN B 1 120 ? 26.924 5.387 -17.434 1.00 38.96 120 GLN B C 1
ATOM 3293 O O . GLN B 1 120 ? 25.911 4.767 -17.111 1.00 33.09 120 GLN B O 1
ATOM 3299 N N . SER B 1 121 ? 27.301 6.527 -16.849 1.00 33.22 121 SER B N 1
ATOM 3300 C CA . SER B 1 121 ? 26.486 7.197 -15.841 1.00 36.20 121 SER B CA 1
ATOM 3301 C C . SER B 1 121 ? 25.802 8.416 -16.449 1.00 38.58 121 SER B C 1
ATOM 3302 O O . SER B 1 121 ? 26.451 9.236 -17.116 1.00 38.57 121 SER B O 1
ATOM 3305 N N . ILE B 1 122 ? 24.513 8.551 -16.181 1.00 37.84 122 ILE B N 1
ATOM 3306 C CA . ILE B 1 122 ? 23.731 9.657 -16.718 1.00 38.76 122 ILE B CA 1
ATOM 3307 C C . ILE B 1 122 ? 24.014 10.911 -15.902 1.00 45.00 122 ILE B C 1
ATOM 3308 O O . ILE B 1 122 ? 24.322 10.846 -14.705 1.00 46.79 122 ILE B O 1
ATOM 3313 N N . LYS B 1 123 ? 23.925 12.067 -16.563 1.00 56.56 123 LYS B N 1
ATOM 3314 C CA . LYS B 1 123 ? 24.049 13.358 -15.889 1.00 55.55 123 LYS B CA 1
ATOM 3315 C C . LYS B 1 123 ? 22.701 13.660 -15.233 1.00 60.67 123 LYS B C 1
ATOM 3316 O O . LYS B 1 123 ? 21.841 14.348 -15.785 1.00 71.68 123 LYS B O 1
ATOM 3322 N N . GLY B 1 124 ? 22.516 13.108 -14.035 1.00 51.09 124 GLY B N 1
ATOM 3323 C CA . GLY B 1 124 ? 21.260 13.158 -13.307 1.00 55.16 124 GLY B CA 1
ATOM 3324 C C . GLY B 1 124 ? 20.558 11.805 -13.320 1.00 51.86 124 GLY B C 1
ATOM 3325 O O . GLY B 1 124 ? 21.075 10.809 -13.828 1.00 56.49 124 GLY B O 1
ATOM 3326 N N . VAL B 1 125 ? 19.353 11.774 -12.722 1.00 41.44 125 VAL B N 1
ATOM 3327 C CA . VAL B 1 125 ? 18.498 10.583 -12.777 1.00 40.98 125 VAL B CA 1
ATOM 3328 C C . VAL B 1 125 ? 17.414 10.824 -13.815 1.00 39.62 125 VAL B C 1
ATOM 3329 O O . VAL B 1 125 ? 16.977 11.955 -14.037 1.00 44.95 125 VAL B O 1
ATOM 3333 N N . VAL B 1 126 ? 16.968 9.747 -14.450 1.00 36.77 126 VAL B N 1
ATOM 3334 C CA . VAL B 1 126 ? 15.868 9.812 -15.403 1.00 46.45 126 VAL B CA 1
ATOM 3335 C C . VAL B 1 126 ? 14.823 8.790 -14.972 1.00 42.86 126 VAL B C 1
ATOM 3336 O O . VAL B 1 126 ? 15.164 7.778 -14.341 1.00 35.15 126 VAL B O 1
ATOM 3340 N N . PRO B 1 127 ? 13.549 9.009 -15.271 1.00 35.32 127 PRO B N 1
ATOM 3341 C CA . PRO B 1 127 ? 12.571 7.924 -15.110 1.00 31.16 127 PRO B CA 1
ATOM 3342 C C . PRO B 1 127 ? 12.990 6.734 -15.968 1.00 31.24 127 PRO B C 1
ATOM 3343 O O . PRO B 1 127 ? 13.346 6.894 -17.137 1.00 40.42 127 PRO B O 1
ATOM 3347 N N . VAL B 1 128 ? 12.976 5.537 -15.372 1.00 33.15 128 VAL B N 1
ATOM 3348 C CA . VAL B 1 128 ? 13.491 4.351 -16.061 1.00 29.20 128 VAL B CA 1
ATOM 3349 C C . VAL B 1 128 ? 12.777 4.156 -17.393 1.00 38.53 128 VAL B C 1
ATOM 3350 O O . VAL B 1 128 ? 13.357 3.640 -18.355 1.00 35.91 128 VAL B O 1
ATOM 3354 N N . GLN B 1 129 ? 11.535 4.628 -17.495 1.00 27.03 129 GLN B N 1
ATOM 3355 C CA . GLN B 1 129 ? 10.790 4.495 -18.738 1.00 35.03 129 GLN B CA 1
ATOM 3356 C C . GLN B 1 129 ? 11.459 5.229 -19.896 1.00 37.80 129 GLN B C 1
ATOM 3357 O O . GLN B 1 129 ? 11.253 4.858 -21.056 1.00 41.57 129 GLN B O 1
ATOM 3363 N N . ASP B 1 130 ? 12.232 6.287 -19.616 1.00 33.36 130 ASP B N 1
ATOM 3364 C CA . ASP B 1 130 ? 12.976 6.966 -20.674 1.00 40.10 130 ASP B CA 1
ATOM 3365 C C . ASP B 1 130 ? 13.964 6.048 -21.383 1.00 39.04 130 ASP B C 1
ATOM 3366 O O . ASP B 1 130 ? 14.382 6.358 -22.506 1.00 45.34 130 ASP B O 1
ATOM 3371 N N . ALA B 1 131 ? 14.359 4.941 -20.754 1.00 32.47 131 ALA B N 1
ATOM 3372 C CA . ALA B 1 131 ? 15.301 4.001 -21.352 1.00 34.05 131 ALA B CA 1
ATOM 3373 C C . ALA B 1 131 ? 14.624 2.946 -22.217 1.00 44.75 131 ALA B C 1
ATOM 3374 O O . ALA B 1 131 ? 15.316 2.134 -22.838 1.00 37.44 131 ALA B O 1
ATOM 3376 N N . PHE B 1 132 ? 13.293 2.945 -22.290 1.00 42.87 132 PHE B N 1
ATOM 3377 C CA . PHE B 1 132 ? 12.602 1.837 -22.932 1.00 45.45 132 PHE B CA 1
ATOM 3378 C C . PHE B 1 132 ? 12.746 1.856 -24.450 1.00 46.08 132 PHE B C 1
ATOM 3379 O O . PHE B 1 132 ? 12.456 0.846 -25.096 1.00 47.57 132 PHE B O 1
ATOM 3387 N N . LYS B 1 133 ? 13.168 2.972 -25.043 1.00 46.19 133 LYS B N 1
ATOM 3388 C CA . LYS B 1 133 ? 13.405 2.966 -26.481 1.00 44.98 133 LYS B CA 1
ATOM 3389 C C . LYS B 1 133 ? 14.791 2.447 -26.847 1.00 47.57 133 LYS B C 1
ATOM 3390 O O . LYS B 1 133 ? 15.066 2.258 -28.034 1.00 55.12 133 LYS B O 1
ATOM 3396 N N . LEU B 1 134 ? 15.663 2.216 -25.868 1.00 47.05 134 LEU B N 1
ATOM 3397 C CA . LEU B 1 134 ? 16.953 1.613 -26.163 1.00 46.01 134 LEU B CA 1
ATOM 3398 C C . LEU B 1 134 ? 16.768 0.138 -26.504 1.00 50.87 134 LEU B C 1
ATOM 3399 O O . LEU B 1 134 ? 15.720 -0.456 -26.242 1.00 45.52 134 LEU B O 1
ATOM 3404 N N . SER B 1 135 ? 17.807 -0.459 -27.087 1.00 41.67 135 SER B N 1
ATOM 3405 C CA . SER B 1 135 ? 17.750 -1.875 -27.439 1.00 48.70 135 SER B CA 1
ATOM 3406 C C . SER B 1 135 ? 18.120 -2.753 -26.242 1.00 44.88 135 SER B C 1
ATOM 3407 O O . SER B 1 135 ? 18.998 -3.617 -26.336 1.00 58.07 135 SER B O 1
ATOM 3410 N N . LEU B 1 136 ? 17.452 -2.530 -25.118 1.00 33.83 136 LEU B N 1
ATOM 3411 C CA . LEU B 1 136 ? 17.671 -3.283 -23.893 1.00 27.35 136 LEU B CA 1
ATOM 3412 C C . LEU B 1 136 ? 16.936 -4.617 -23.965 1.00 29.48 136 LEU B C 1
ATOM 3413 O O . LEU B 1 136 ? 16.078 -4.808 -24.824 1.00 32.24 136 LEU B O 1
ATOM 3418 N N . PRO B 1 137 ? 17.234 -5.558 -23.061 1.00 32.15 137 PRO B N 1
ATOM 3419 C CA . PRO B 1 137 ? 16.469 -6.814 -23.039 1.00 39.03 137 PRO B CA 1
ATOM 3420 C C . PRO B 1 137 ? 14.983 -6.533 -22.869 1.00 38.57 137 PRO B C 1
ATOM 3421 O O . PRO B 1 137 ? 14.590 -5.587 -22.174 1.00 30.61 137 PRO B O 1
ATOM 3425 N N . ALA B 1 138 ? 14.156 -7.363 -23.518 1.00 34.18 138 ALA B N 1
ATOM 3426 C CA . ALA B 1 138 ? 12.709 -7.176 -23.419 1.00 37.14 138 ALA B CA 1
ATOM 3427 C C . ALA B 1 138 ? 12.250 -7.194 -21.966 1.00 40.48 138 ALA B C 1
ATOM 3428 O O . ALA B 1 138 ? 11.264 -6.535 -21.610 1.00 38.96 138 ALA B O 1
ATOM 3430 N N . SER B 1 139 ? 12.988 -7.897 -21.103 1.00 32.94 139 SER B N 1
ATOM 3431 C CA . SER B 1 139 ? 12.608 -8.009 -19.700 1.00 28.89 139 SER B CA 1
ATOM 3432 C C . SER B 1 139 ? 12.644 -6.676 -18.960 1.00 29.49 139 SER B C 1
ATOM 3433 O O . SER B 1 139 ? 12.029 -6.560 -17.892 1.00 27.35 139 SER B O 1
ATOM 3436 N N . VAL B 1 140 ? 13.341 -5.656 -19.474 1.00 24.96 140 VAL B N 1
ATOM 3437 C CA . VAL B 1 140 ? 13.276 -4.364 -18.785 1.00 21.10 140 VAL B CA 1
ATOM 3438 C C . VAL B 1 140 ? 11.872 -3.775 -18.918 1.00 24.16 140 VAL B C 1
ATOM 3439 O O . VAL B 1 140 ? 11.220 -3.438 -17.922 1.00 28.96 140 VAL B O 1
ATOM 3443 N N . THR B 1 141 ? 11.367 -3.698 -20.149 1.00 21.90 141 THR B N 1
ATOM 3444 C CA . THR B 1 141 ? 10.053 -3.106 -20.374 1.00 29.27 141 THR B CA 1
ATOM 3445 C C . THR B 1 141 ? 8.946 -3.923 -19.723 1.00 42.25 141 THR B C 1
ATOM 3446 O O . THR B 1 141 ? 7.982 -3.355 -19.189 1.00 29.31 141 THR B O 1
ATOM 3450 N N . THR B 1 142 ? 9.055 -5.256 -19.750 1.00 31.14 142 THR B N 1
ATOM 3451 C CA . THR B 1 142 ? 7.966 -6.058 -19.203 1.00 30.85 142 THR B CA 1
ATOM 3452 C C . THR B 1 142 ? 7.938 -6.036 -17.681 1.00 31.38 142 THR B C 1
ATOM 3453 O O . THR B 1 142 ? 6.975 -6.542 -17.093 1.00 36.53 142 THR B O 1
ATOM 3457 N N . HIS B 1 143 ? 8.972 -5.508 -17.033 1.00 23.21 143 HIS B N 1
ATOM 3458 C CA . HIS B 1 143 ? 8.970 -5.299 -15.591 1.00 19.77 143 HIS B CA 1
ATOM 3459 C C . HIS B 1 143 ? 8.703 -3.843 -15.200 1.00 25.30 143 HIS B C 1
ATOM 3460 O O . HIS B 1 143 ? 8.953 -3.472 -14.051 1.00 29.03 143 HIS B O 1
ATOM 3467 N N . SER B 1 144 ? 8.175 -3.018 -16.113 1.00 24.95 144 SER B N 1
ATOM 3468 C CA . SER B 1 144 ? 8.029 -1.597 -15.783 1.00 30.51 144 SER B CA 1
ATOM 3469 C C . SER B 1 144 ? 7.097 -1.401 -14.590 1.00 36.08 144 SER B C 1
ATOM 3470 O O . SER B 1 144 ? 7.353 -0.556 -13.725 1.00 28.23 144 SER B O 1
ATOM 3473 N N . ASP B 1 145 ? 6.026 -2.191 -14.513 1.00 29.69 145 ASP B N 1
ATOM 3474 C CA . ASP B 1 145 ? 5.131 -2.123 -13.360 1.00 29.69 145 ASP B CA 1
ATOM 3475 C C . ASP B 1 145 ? 5.851 -2.511 -12.071 1.00 32.87 145 ASP B C 1
ATOM 3476 O O . ASP B 1 145 ? 5.680 -1.857 -11.028 1.00 27.17 145 ASP B O 1
ATOM 3481 N N . PHE B 1 146 ? 6.663 -3.570 -12.122 1.00 28.01 146 PHE B N 1
ATOM 3482 C CA . PHE B 1 146 ? 7.383 -4.017 -10.933 1.00 27.23 146 PHE B CA 1
ATOM 3483 C C . PHE B 1 146 ? 8.391 -2.964 -10.483 1.00 28.65 146 PHE B C 1
ATOM 3484 O O . PHE B 1 146 ? 8.510 -2.678 -9.287 1.00 26.88 146 PHE B O 1
ATOM 3492 N N . LEU B 1 147 ? 9.089 -2.339 -11.440 1.00 26.26 147 LEU B N 1
ATOM 3493 C CA . LEU B 1 147 ? 10.056 -1.290 -11.114 1.00 27.38 147 LEU B CA 1
ATOM 3494 C C . LEU B 1 147 ? 9.389 -0.090 -10.439 1.00 27.31 147 LEU B C 1
ATOM 3495 O O . LEU B 1 147 ? 9.908 0.461 -9.454 1.00 24.74 147 LEU B O 1
ATOM 3500 N N . LYS B 1 148 ? 8.255 0.355 -10.970 1.00 28.22 148 LYS B N 1
ATOM 3501 C CA . LYS B 1 148 ? 7.524 1.431 -10.313 1.00 30.14 148 LYS B CA 1
ATOM 3502 C C . LYS B 1 148 ? 7.091 1.016 -8.906 1.00 36.71 148 LYS B C 1
ATOM 3503 O O . LYS B 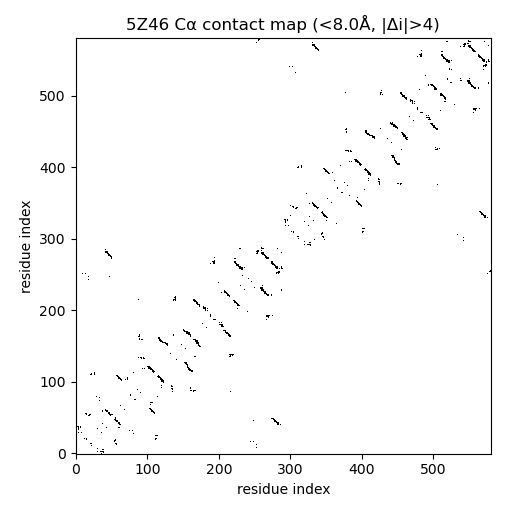1 148 ? 7.251 1.780 -7.939 1.00 28.97 148 LYS B O 1
ATOM 3509 N N . ASN B 1 149 ? 6.545 -0.201 -8.774 1.00 29.86 149 ASN B N 1
ATOM 3510 C CA . ASN B 1 149 ? 5.994 -0.644 -7.493 1.00 30.76 149 ASN B CA 1
ATOM 3511 C C . ASN B 1 149 ? 7.055 -0.698 -6.402 1.00 29.36 149 ASN B C 1
ATOM 3512 O O . ASN B 1 149 ? 6.747 -0.465 -5.223 1.00 34.00 149 ASN B O 1
ATOM 3517 N N . HIS B 1 150 ? 8.292 -1.032 -6.756 1.00 21.90 150 HIS B N 1
ATOM 3518 C CA . HIS B 1 150 ? 9.364 -1.081 -5.769 1.00 23.16 150 HIS B CA 1
ATOM 3519 C C . HIS B 1 150 ? 10.248 0.173 -5.776 1.00 25.49 150 HIS B C 1
ATOM 3520 O O . HIS B 1 150 ? 11.329 0.163 -5.166 1.00 26.66 150 HIS B O 1
ATOM 3527 N N . HIS B 1 151 ? 9.812 1.248 -6.441 1.00 27.71 151 HIS B N 1
ATOM 3528 C CA . HIS B 1 151 ? 10.573 2.509 -6.467 1.00 23.29 151 HIS B CA 1
ATOM 3529 C C . HIS B 1 151 ? 11.991 2.282 -6.995 1.00 26.33 151 HIS B C 1
ATOM 3530 O O . HIS B 1 151 ? 12.969 2.857 -6.502 1.00 26.93 151 HIS B O 1
ATOM 3537 N N . LEU B 1 152 ? 12.095 1.423 -8.007 1.00 25.94 152 LEU B N 1
ATOM 3538 C CA . LEU B 1 152 ? 13.337 1.212 -8.743 1.00 25.23 152 LEU B CA 1
ATOM 3539 C C . LEU B 1 152 ? 13.167 1.821 -10.130 1.00 26.33 152 LEU B C 1
ATOM 3540 O O . LEU B 1 152 ? 13.294 1.133 -11.146 1.00 26.86 152 LEU B O 1
ATOM 3545 N N . ASP B 1 153 ? 12.834 3.122 -10.168 1.00 26.55 153 ASP B N 1
ATOM 3546 C CA . ASP B 1 153 ? 12.497 3.799 -11.404 1.00 28.18 153 ASP B CA 1
ATOM 3547 C C . ASP B 1 153 ? 13.266 5.097 -11.601 1.00 34.22 153 ASP B C 1
ATOM 3548 O O . ASP B 1 153 ? 13.015 5.794 -12.584 1.00 40.07 153 ASP B O 1
ATOM 3553 N N . ALA B 1 154 ? 14.158 5.455 -10.683 1.00 29.34 154 ALA B N 1
ATOM 3554 C CA . ALA B 1 154 ? 15.045 6.611 -10.823 1.00 32.32 154 ALA B CA 1
ATOM 3555 C C . ALA B 1 154 ? 16.384 6.084 -11.335 1.00 37.48 154 ALA B C 1
ATOM 3556 O O . ALA B 1 154 ? 17.294 5.782 -10.562 1.00 31.94 154 ALA B O 1
ATOM 3558 N N . LEU B 1 155 ? 16.494 5.978 -12.654 1.00 34.58 155 LEU B N 1
ATOM 3559 C CA . LEU B 1 155 ? 17.646 5.361 -13.298 1.00 28.09 155 LEU B CA 1
ATOM 3560 C C . LEU B 1 155 ? 18.787 6.366 -13.445 1.00 39.65 155 LEU B C 1
ATOM 3561 O O . LEU B 1 155 ? 18.561 7.512 -13.857 1.00 36.10 155 LEU B O 1
ATOM 3566 N N . TYR B 1 156 ? 20.019 5.953 -13.099 1.00 25.81 156 TYR B N 1
ATOM 3567 C CA . TYR B 1 156 ? 21.166 6.833 -13.310 1.00 30.14 156 TYR B CA 1
ATOM 3568 C C . TYR B 1 156 ? 22.377 6.181 -13.979 1.00 33.67 156 TYR B C 1
ATOM 3569 O O . TYR B 1 156 ? 23.322 6.908 -14.305 1.00 31.29 156 TYR B O 1
ATOM 3578 N N . ALA B 1 157 ? 22.401 4.864 -14.203 1.00 28.29 157 ALA B N 1
ATOM 3579 C CA . ALA B 1 157 ? 23.577 4.312 -14.871 1.00 29.43 157 ALA B CA 1
ATOM 3580 C C . ALA B 1 157 ? 23.251 2.968 -15.508 1.00 34.60 157 ALA B C 1
ATOM 3581 O O . ALA B 1 157 ? 22.301 2.279 -15.116 1.00 31.05 157 ALA B O 1
ATOM 3583 N N . PHE B 1 158 ? 24.045 2.630 -16.526 1.00 32.96 158 PHE B N 1
ATOM 3584 C CA . PHE B 1 158 ? 23.969 1.363 -17.252 1.00 25.67 158 PHE B CA 1
ATOM 3585 C C . PHE B 1 158 ? 25.314 0.666 -17.145 1.00 37.55 158 PHE B C 1
ATOM 3586 O O . PHE B 1 158 ? 26.354 1.320 -17.257 1.00 32.57 158 PHE B O 1
ATOM 3594 N N . GLY B 1 159 ? 25.295 -0.657 -16.958 1.00 27.33 159 GLY B N 1
ATOM 3595 C CA . GLY B 1 159 ? 26.504 -1.451 -17.145 1.00 30.40 159 GLY B CA 1
ATOM 3596 C C . GLY B 1 159 ? 26.222 -2.472 -18.228 1.00 37.73 159 GLY B C 1
ATOM 3597 O O . GLY B 1 159 ? 25.229 -3.206 -18.150 1.00 33.64 159 GLY B O 1
ATOM 3598 N N . ILE B 1 160 ? 27.032 -2.481 -19.272 1.00 33.63 160 ILE B N 1
ATOM 3599 C CA . ILE B 1 160 ? 26.834 -3.371 -20.405 1.00 35.86 160 ILE B CA 1
ATOM 3600 C C . ILE B 1 160 ? 27.856 -4.493 -20.281 1.00 31.79 160 ILE B C 1
ATOM 3601 O O . ILE B 1 160 ? 29.056 -4.254 -20.403 1.00 34.30 160 ILE B O 1
ATOM 3606 N N . ASP B 1 161 ? 27.384 -5.724 -20.052 1.00 38.70 161 ASP B N 1
ATOM 3607 C CA . ASP B 1 161 ? 28.253 -6.881 -19.818 1.00 45.31 161 ASP B CA 1
ATOM 3608 C C . ASP B 1 161 ? 28.394 -7.676 -21.114 1.00 41.10 161 ASP B C 1
ATOM 3609 O O . ASP B 1 161 ? 27.475 -8.407 -21.506 1.00 40.17 161 ASP B O 1
ATOM 3614 N N . TYR B 1 162 ? 29.556 -7.563 -21.758 1.00 41.28 162 TYR B N 1
ATOM 3615 C CA . TYR B 1 162 ? 29.792 -8.242 -23.024 1.00 50.62 162 TYR B CA 1
ATOM 3616 C C . TYR B 1 162 ? 30.135 -9.722 -22.863 1.00 56.88 162 TYR B C 1
ATOM 3617 O O . TYR B 1 162 ? 30.055 -10.471 -23.844 1.00 60.89 162 TYR B O 1
ATOM 3626 N N . HIS B 1 163 ? 30.537 -10.158 -21.669 1.00 55.46 163 HIS B N 1
ATOM 3627 C CA . HIS B 1 163 ? 30.829 -11.574 -21.471 1.00 60.53 163 HIS B CA 1
ATOM 3628 C C . HIS B 1 163 ? 29.556 -12.398 -21.307 1.00 55.88 163 HIS B C 1
ATOM 3629 O O . HIS B 1 163 ? 29.520 -13.567 -21.705 1.00 59.46 163 HIS B O 1
ATOM 3636 N N . HIS B 1 164 ? 28.512 -11.811 -20.737 1.00 51.51 164 HIS B N 1
ATOM 3637 C CA . HIS B 1 164 ? 27.260 -12.513 -20.501 1.00 61.10 164 HIS B CA 1
ATOM 3638 C C . HIS B 1 164 ? 26.095 -11.935 -21.290 1.00 60.80 164 HIS B C 1
ATOM 3639 O O . HIS B 1 164 ? 24.981 -12.461 -21.185 1.00 57.85 164 HIS B O 1
ATOM 3646 N N . SER B 1 165 ? 26.331 -10.910 -22.111 1.00 55.06 165 SER B N 1
ATOM 3647 C CA . SER B 1 165 ? 25.287 -10.203 -22.854 1.00 39.17 165 SER B CA 1
ATOM 3648 C C . SER B 1 165 ? 24.104 -9.896 -21.941 1.00 57.95 165 SER B C 1
ATOM 3649 O O . SER B 1 165 ? 22.957 -10.275 -22.183 1.00 57.84 165 SER B O 1
ATOM 3652 N N . SER B 1 166 ? 24.426 -9.201 -20.855 1.00 36.33 166 SER B N 1
ATOM 3653 C CA . SER B 1 166 ? 23.452 -8.743 -19.889 1.00 29.41 166 SER B CA 1
ATOM 3654 C C . SER B 1 166 ? 23.667 -7.257 -19.674 1.00 36.17 166 SER B C 1
ATOM 3655 O O . SER B 1 166 ? 24.675 -6.680 -20.106 1.00 31.02 166 SER B O 1
ATOM 3658 N N . VAL B 1 167 ? 22.696 -6.634 -19.017 1.00 33.01 167 VAL B N 1
ATOM 3659 C CA . VAL B 1 167 ? 22.718 -5.202 -18.756 1.00 36.21 167 VAL B CA 1
ATOM 3660 C C . VAL B 1 167 ? 22.344 -4.994 -17.298 1.00 37.18 167 VAL B C 1
ATOM 3661 O O . VAL B 1 167 ? 21.370 -5.582 -16.817 1.00 32.25 167 VAL B O 1
ATOM 3665 N N . ASN B 1 168 ? 23.131 -4.188 -16.593 1.00 29.65 168 ASN B N 1
ATOM 3666 C CA . ASN B 1 168 ? 22.808 -3.769 -15.237 1.00 32.27 168 ASN B CA 1
ATOM 3667 C C . ASN B 1 168 ? 22.239 -2.361 -15.291 1.00 28.60 168 ASN B C 1
ATOM 3668 O O . ASN B 1 168 ? 22.840 -1.477 -15.907 1.00 30.28 168 ASN B O 1
ATOM 3673 N N . LEU B 1 169 ? 21.081 -2.158 -14.665 1.00 26.10 169 LEU B N 1
ATOM 3674 C CA . LEU B 1 169 ? 20.527 -0.824 -14.465 1.00 25.76 169 LEU B CA 1
ATOM 3675 C C . LEU B 1 169 ? 20.723 -0.449 -13.007 1.00 31.47 169 LEU B C 1
ATOM 3676 O O . LEU B 1 169 ? 20.408 -1.249 -12.120 1.00 26.59 169 LEU B O 1
ATOM 3681 N N . TYR B 1 170 ? 21.236 0.754 -12.758 1.00 24.29 170 TYR B N 1
ATOM 3682 C CA . TYR B 1 170 ? 21.501 1.233 -11.405 1.00 27.02 170 TYR B CA 1
ATOM 3683 C C . TYR B 1 170 ? 20.461 2.287 -11.034 1.00 34.17 170 TYR B C 1
ATOM 3684 O O . TYR B 1 170 ? 20.177 3.200 -11.819 1.00 33.55 170 TYR B O 1
ATOM 3693 N N . PHE B 1 171 ? 19.920 2.174 -9.833 1.00 26.31 171 PHE B N 1
ATOM 3694 C CA . PHE B 1 171 ? 18.789 2.982 -9.404 1.00 30.54 171 PHE B CA 1
ATOM 3695 C C . PHE B 1 171 ? 19.143 3.770 -8.156 1.00 37.04 171 PHE B C 1
ATOM 3696 O O . PHE B 1 171 ? 19.841 3.278 -7.264 1.00 46.48 171 PHE B O 1
ATOM 3704 N N . ASP B 1 172 ? 18.646 5.001 -8.115 1.00 42.77 172 ASP B N 1
ATOM 3705 C CA . ASP B 1 172 ? 18.828 5.897 -6.984 1.00 38.23 172 ASP B CA 1
ATOM 3706 C C . ASP B 1 172 ? 17.706 5.679 -5.967 1.00 36.34 172 ASP B C 1
ATOM 3707 O O . ASP B 1 172 ? 16.531 5.652 -6.329 1.00 36.39 172 ASP B O 1
ATOM 3712 N N . THR B 1 173 ? 18.073 5.537 -4.693 1.00 25.98 173 THR B N 1
ATOM 3713 C CA . THR B 1 173 ? 17.151 5.148 -3.614 1.00 34.40 173 THR B CA 1
ATOM 3714 C C . THR B 1 173 ? 16.491 6.376 -2.969 1.00 43.29 173 THR B C 1
ATOM 3715 O O . THR B 1 173 ? 16.806 6.763 -1.848 1.00 51.96 173 THR B O 1
ATOM 3719 N N . TYR B 1 174 ? 15.512 6.963 -3.665 1.00 35.19 174 TYR B N 1
ATOM 3720 C CA . TYR B 1 174 ? 14.965 8.269 -3.279 1.00 30.46 174 TYR B CA 1
ATOM 3721 C C . TYR B 1 174 ? 13.835 8.199 -2.258 1.00 28.08 174 TYR B C 1
ATOM 3722 O O . TYR B 1 174 ? 13.443 9.245 -1.731 1.00 30.62 174 TYR B O 1
ATOM 3731 N N . HIS B 1 175 ? 13.299 7.031 -1.985 1.00 23.19 175 HIS B N 1
ATOM 3732 C CA . HIS B 1 175 ? 12.000 6.893 -1.311 1.00 27.98 175 HIS B CA 1
ATOM 3733 C C . HIS B 1 175 ? 12.183 6.603 0.177 1.00 32.42 175 HIS B C 1
ATOM 3734 O O . HIS B 1 175 ? 13.116 5.886 0.556 1.00 35.82 175 HIS B O 1
ATOM 3741 N N . PRO B 1 176 ? 11.333 7.136 1.056 1.00 32.00 176 PRO B N 1
ATOM 3742 C CA . PRO B 1 176 ? 11.413 6.758 2.481 1.00 26.97 176 PRO B CA 1
ATOM 3743 C C . PRO B 1 176 ? 11.492 5.242 2.728 1.00 29.12 176 PRO B C 1
ATOM 3744 O O . PRO B 1 176 ? 12.158 4.811 3.683 1.00 31.33 176 PRO B O 1
ATOM 3748 N N . LYS B 1 177 ? 10.849 4.420 1.894 1.00 27.71 177 LYS B N 1
ATOM 3749 C CA . LYS B 1 177 ? 10.944 2.967 2.088 1.00 28.81 177 LYS B CA 1
ATOM 3750 C C . LYS B 1 177 ? 12.372 2.448 1.897 1.00 31.41 177 LYS B C 1
ATOM 3751 O O . LYS B 1 177 ? 12.738 1.423 2.485 1.00 32.80 177 LYS B O 1
ATOM 3757 N N . HIS B 1 178 ? 13.197 3.128 1.096 1.00 31.17 178 HIS B N 1
ATOM 3758 C CA . HIS B 1 178 ? 14.578 2.676 0.914 1.00 32.01 178 HIS B CA 1
ATOM 3759 C C . HIS B 1 178 ? 15.421 2.748 2.181 1.00 32.96 178 HIS B C 1
ATOM 3760 O O . HIS B 1 178 ? 16.570 2.257 2.182 1.00 33.76 178 HIS B O 1
ATOM 3767 N N . HIS B 1 179 ? 14.909 3.364 3.241 1.00 33.53 179 HIS B N 1
ATOM 3768 C CA . HIS B 1 179 ? 15.606 3.448 4.513 1.00 34.61 179 HIS B CA 1
ATOM 3769 C C . HIS B 1 179 ? 15.069 2.458 5.528 1.00 36.18 179 HIS B C 1
ATOM 3770 O O . HIS B 1 179 ? 15.385 2.571 6.714 1.00 36.96 179 HIS B O 1
ATOM 3777 N N . THR B 1 180 ? 14.258 1.492 5.087 1.00 36.14 180 THR B N 1
ATOM 3778 C CA . THR B 1 180 ? 13.638 0.516 5.969 1.00 37.66 180 THR B CA 1
ATOM 3779 C C . THR B 1 180 ? 14.156 -0.868 5.614 1.00 36.42 180 THR B C 1
ATOM 3780 O O . THR B 1 180 ? 14.359 -1.184 4.435 1.00 35.37 180 THR B O 1
ATOM 3784 N N . SER B 1 181 ? 14.362 -1.695 6.636 1.00 36.82 181 SER B N 1
ATOM 3785 C CA . SER B 1 181 ? 14.791 -3.063 6.367 1.00 38.71 181 SER B CA 1
ATOM 3786 C C . SER B 1 181 ? 13.707 -3.864 5.650 1.00 40.65 181 SER B C 1
ATOM 3787 O O . SER B 1 181 ? 14.019 -4.729 4.819 1.00 35.96 181 SER B O 1
ATOM 3790 N N . GLU B 1 182 ? 12.435 -3.592 5.958 1.00 37.44 182 GLU B N 1
ATOM 3791 C CA . GLU B 1 182 ? 11.335 -4.354 5.378 1.00 40.68 182 GLU B CA 1
ATOM 3792 C C . GLU B 1 182 ? 11.274 -4.190 3.869 1.00 36.93 182 GLU B C 1
ATOM 3793 O O . GLU B 1 182 ? 10.807 -5.094 3.164 1.00 37.51 182 GLU B O 1
ATOM 3799 N N . TYR B 1 183 ? 11.712 -3.039 3.360 1.00 32.98 183 TYR B N 1
ATOM 3800 C CA . TYR B 1 183 ? 11.727 -2.827 1.917 1.00 31.17 183 TYR B CA 1
ATOM 3801 C C . TYR B 1 183 ? 12.584 -3.873 1.219 1.00 30.16 183 TYR B C 1
ATOM 3802 O O . TYR B 1 183 ? 12.182 -4.444 0.195 1.00 29.98 183 TYR B O 1
ATOM 3811 N N . TYR B 1 184 ? 13.791 -4.117 1.756 1.00 30.85 184 TYR B N 1
ATOM 3812 C CA . TYR B 1 184 ? 14.726 -5.030 1.106 1.00 30.61 184 TYR B CA 1
ATOM 3813 C C . TYR B 1 184 ? 14.286 -6.480 1.267 1.00 30.91 184 TYR B C 1
ATOM 3814 O O . TYR B 1 184 ? 14.407 -7.275 0.325 1.00 31.13 184 TYR B O 1
ATOM 3823 N N . LYS B 1 185 ? 13.789 -6.845 2.453 1.00 30.80 185 LYS B N 1
ATOM 3824 C CA . LYS B 1 185 ? 13.230 -8.182 2.644 1.00 35.72 185 LYS B CA 1
ATOM 3825 C C . LYS B 1 185 ? 12.109 -8.450 1.644 1.00 39.68 185 LYS B C 1
ATOM 3826 O O . LYS B 1 185 ? 12.065 -9.500 0.992 1.00 34.38 185 LYS B O 1
ATOM 3832 N N . ASN B 1 186 ? 11.195 -7.496 1.514 1.00 29.45 186 ASN B N 1
ATOM 3833 C CA . ASN B 1 186 ? 10.035 -7.651 0.637 1.00 33.07 186 ASN B CA 1
ATOM 3834 C C . ASN B 1 186 ? 10.450 -7.726 -0.829 1.00 33.49 186 ASN B C 1
ATOM 3835 O O . ASN B 1 186 ? 9.867 -8.489 -1.609 1.00 35.79 186 ASN B O 1
ATOM 3840 N N . LEU B 1 187 ? 11.441 -6.920 -1.216 1.00 25.63 187 LEU B N 1
ATOM 3841 C CA . LEU B 1 187 ? 11.934 -6.913 -2.590 1.00 24.34 187 LEU B CA 1
ATOM 3842 C C . LEU B 1 187 ? 12.491 -8.279 -2.969 1.00 26.68 187 LEU B C 1
ATOM 3843 O O . LEU B 1 187 ? 12.128 -8.841 -4.008 1.00 28.19 187 LEU B O 1
ATOM 3848 N N . LEU B 1 188 ? 13.357 -8.844 -2.117 1.00 26.89 188 LEU B N 1
ATOM 3849 C CA . LEU B 1 188 ? 13.925 -10.156 -2.398 1.00 26.88 188 LEU B CA 1
ATOM 3850 C C . LEU B 1 188 ? 12.848 -11.242 -2.394 1.00 34.29 188 LEU B C 1
ATOM 3851 O O . LEU B 1 188 ? 12.862 -12.131 -3.254 1.00 30.84 188 LEU B O 1
ATOM 3856 N N . GLN B 1 189 ? 11.905 -11.181 -1.447 1.00 37.22 189 GLN B N 1
ATOM 3857 C CA . GLN B 1 189 ? 10.798 -12.141 -1.427 1.00 45.76 189 GLN B CA 1
ATOM 3858 C C . GLN B 1 189 ? 9.996 -12.096 -2.726 1.00 41.11 189 GLN B C 1
ATOM 3859 O O . GLN B 1 189 ? 9.665 -13.147 -3.303 1.00 34.01 189 GLN B O 1
ATOM 3865 N N . ASP B 1 190 ? 9.654 -10.878 -3.183 1.00 33.33 190 ASP B N 1
ATOM 3866 C CA . ASP B 1 190 ? 8.858 -10.693 -4.396 1.00 38.80 190 ASP B CA 1
ATOM 3867 C C . ASP B 1 190 ? 9.568 -11.222 -5.636 1.00 36.60 190 ASP B C 1
ATOM 3868 O O . ASP B 1 190 ? 8.916 -11.769 -6.538 1.00 36.65 190 ASP B O 1
ATOM 3873 N N . LEU B 1 191 ? 10.888 -11.101 -5.691 1.00 33.68 191 LEU B N 1
ATOM 3874 C CA . LEU B 1 191 ? 11.664 -11.674 -6.785 1.00 28.74 191 LEU B CA 1
ATOM 3875 C C . LEU B 1 191 ? 11.887 -13.167 -6.652 1.00 34.76 191 LEU B C 1
ATOM 3876 O O . LEU B 1 191 ? 12.493 -13.756 -7.550 1.00 37.11 191 LEU B O 1
ATOM 3881 N N . GLN B 1 192 ? 11.441 -13.777 -5.556 1.00 31.84 192 GLN B N 1
ATOM 3882 C CA . GLN B 1 192 ? 11.768 -15.168 -5.222 1.00 32.27 192 GLN B CA 1
ATOM 3883 C C . GLN B 1 192 ? 13.282 -15.392 -5.160 1.00 37.67 192 GLN B C 1
ATOM 3884 O O . GLN B 1 192 ? 13.778 -16.448 -5.548 1.00 35.60 192 GLN B O 1
ATOM 3890 N N . PHE B 1 193 ? 14.024 -14.400 -4.674 1.00 30.80 193 PHE B N 1
ATOM 3891 C CA . PHE B 1 193 ? 15.469 -14.536 -4.529 1.00 30.44 193 PHE B CA 1
ATOM 3892 C C . PHE B 1 193 ? 15.826 -15.016 -3.128 1.00 38.82 193 PHE B C 1
ATOM 3893 O O . PHE B 1 193 ? 14.993 -15.029 -2.213 1.00 36.93 193 PHE B O 1
ATOM 3901 N N . GLN B 1 194 ? 17.093 -15.410 -2.965 1.00 36.57 194 GLN B N 1
ATOM 3902 C CA . GLN B 1 194 ? 17.566 -15.873 -1.667 1.00 45.40 194 GLN B CA 1
ATOM 3903 C C . GLN B 1 194 ? 17.355 -14.783 -0.618 1.00 41.46 194 GLN B C 1
ATOM 3904 O O . GLN B 1 194 ? 17.617 -13.602 -0.885 1.00 40.15 194 GLN B O 1
ATOM 3910 N N . PRO B 1 195 ? 16.852 -15.132 0.565 1.00 49.40 195 PRO B N 1
ATOM 3911 C CA . PRO B 1 195 ? 16.632 -14.118 1.587 1.00 51.74 195 PRO B CA 1
ATOM 3912 C C . PRO B 1 195 ? 17.955 -13.624 2.147 1.00 51.33 195 PRO B C 1
ATOM 3913 O O . PRO B 1 195 ? 18.964 -14.344 2.113 1.00 54.82 195 PRO B O 1
ATOM 3917 N N . PRO B 1 196 ? 18.007 -12.392 2.633 1.00 52.71 196 PRO B N 1
ATOM 3918 C CA . PRO B 1 196 ? 19.241 -11.886 3.234 1.00 47.86 196 PRO B CA 1
ATOM 3919 C C . PRO B 1 196 ? 19.250 -12.116 4.735 1.00 53.95 196 PRO B C 1
ATOM 3920 O O . PRO B 1 196 ? 18.208 -12.222 5.384 1.00 63.94 196 PRO B O 1
ATOM 3924 N N . SER B 1 197 ? 20.458 -12.188 5.284 1.00 60.55 197 SER B N 1
ATOM 3925 C CA . SER B 1 197 ? 20.607 -12.261 6.728 1.00 52.02 197 SER B CA 1
ATOM 3926 C C . SER B 1 197 ? 20.034 -11.005 7.377 1.00 51.22 197 SER B C 1
ATOM 3927 O O . SER B 1 197 ? 19.944 -9.939 6.766 1.00 47.83 197 SER B O 1
ATOM 3930 N N . ASP B 1 198 ? 19.655 -11.136 8.645 1.00 58.05 198 ASP B N 1
ATOM 3931 C CA . ASP B 1 198 ? 19.163 -9.974 9.369 1.00 61.28 198 ASP B CA 1
ATOM 3932 C C . ASP B 1 198 ? 20.258 -8.931 9.565 1.00 64.73 198 ASP B C 1
ATOM 3933 O O . ASP B 1 198 ? 19.965 -7.731 9.576 1.00 59.79 198 ASP B O 1
ATOM 3938 N N . GLU B 1 199 ? 21.521 -9.355 9.690 1.00 58.11 199 GLU B N 1
ATOM 3939 C CA . GLU B 1 199 ? 22.589 -8.372 9.848 1.00 59.12 199 GLU B CA 1
ATOM 3940 C C . GLU B 1 199 ? 22.772 -7.546 8.579 1.00 62.02 199 GLU B C 1
ATOM 3941 O O . GLU B 1 199 ? 23.014 -6.335 8.650 1.00 66.45 199 GLU B O 1
ATOM 3947 N N . LEU B 1 200 ? 22.668 -8.180 7.409 1.00 53.32 200 LEU B N 1
ATOM 3948 C CA . LEU B 1 200 ? 22.746 -7.421 6.164 1.00 51.72 200 LEU B CA 1
ATOM 3949 C C . LEU B 1 200 ? 21.566 -6.465 6.029 1.00 51.12 200 LEU B C 1
ATOM 3950 O O . LEU B 1 200 ? 21.746 -5.304 5.641 1.00 46.67 200 LEU B O 1
ATOM 3955 N N . LEU B 1 201 ? 20.354 -6.933 6.350 1.00 48.20 201 LEU B N 1
ATOM 3956 C CA . LEU B 1 201 ? 19.173 -6.073 6.254 1.00 45.84 201 LEU B CA 1
ATOM 3957 C C . LEU B 1 201 ? 19.344 -4.790 7.056 1.00 49.31 201 LEU B C 1
ATOM 3958 O O . LEU B 1 201 ? 18.906 -3.717 6.624 1.00 52.91 201 LEU B O 1
ATOM 3963 N N . GLU B 1 202 ? 19.978 -4.884 8.228 1.00 55.90 202 GLU B N 1
ATOM 3964 C CA . GLU B 1 202 ? 20.243 -3.696 9.034 1.00 60.90 202 GLU B CA 1
ATOM 3965 C C . GLU B 1 202 ? 21.196 -2.742 8.322 1.00 69.86 202 GLU B C 1
ATOM 3966 O O . GLU B 1 202 ? 20.967 -1.528 8.304 1.00 71.62 202 GLU B O 1
ATOM 3972 N N . LEU B 1 203 ? 22.271 -3.270 7.724 1.00 59.81 203 LEU B N 1
ATOM 3973 C CA . LEU B 1 203 ? 23.197 -2.414 6.987 1.00 53.90 203 LEU B CA 1
ATOM 3974 C C . LEU B 1 203 ? 22.516 -1.759 5.793 1.00 47.20 203 LEU B C 1
ATOM 3975 O O . LEU B 1 203 ? 22.799 -0.602 5.465 1.00 48.53 203 LEU B O 1
ATOM 3980 N N . LEU B 1 204 ? 21.613 -2.483 5.130 1.00 41.21 204 LEU B N 1
ATOM 3981 C CA . LEU B 1 204 ? 20.973 -1.958 3.931 1.00 37.62 204 LEU B CA 1
ATOM 3982 C C . LEU B 1 204 ? 20.104 -0.742 4.212 1.00 41.07 204 LEU B C 1
ATOM 3983 O O . LEU B 1 204 ? 19.801 0.007 3.279 1.00 43.91 204 LEU B O 1
ATOM 3988 N N . THR B 1 205 ? 19.697 -0.515 5.467 1.00 46.79 205 THR B N 1
ATOM 3989 C CA . THR B 1 205 ? 18.918 0.685 5.752 1.00 50.27 205 THR B CA 1
ATOM 3990 C C . THR B 1 205 ? 19.757 1.939 5.577 1.00 55.92 205 THR B C 1
ATOM 3991 O O . THR B 1 205 ? 19.202 3.034 5.437 1.00 54.80 205 THR B O 1
ATOM 3995 N N . ASN B 1 206 ? 21.082 1.793 5.559 1.00 58.26 206 ASN B N 1
ATOM 3996 C CA . ASN B 1 206 ? 21.986 2.897 5.273 1.00 61.57 206 ASN B CA 1
ATOM 3997 C C . ASN B 1 206 ? 21.796 3.388 3.851 1.00 66.49 206 ASN B C 1
ATOM 3998 O O . ASN B 1 206 ? 20.871 2.952 3.149 1.00 75.43 206 ASN B O 1
ATOM 4003 N N . ASN B 1 207 ? 22.686 4.277 3.415 1.00 71.32 207 ASN B N 1
ATOM 4004 C CA . ASN B 1 207 ? 22.697 4.692 2.022 1.00 70.67 207 ASN B CA 1
ATOM 4005 C C . ASN B 1 207 ? 22.709 3.453 1.138 1.00 83.82 207 ASN B C 1
ATOM 4006 O O . ASN B 1 207 ? 23.133 2.376 1.558 1.00 90.77 207 ASN B O 1
ATOM 4011 N N . GLY B 1 208 ? 22.187 3.571 -0.069 1.00 76.42 208 GLY B N 1
ATOM 4012 C CA . GLY B 1 208 ? 22.206 2.378 -0.879 1.00 64.97 208 GLY B CA 1
ATOM 4013 C C . GLY B 1 208 ? 22.343 2.620 -2.358 1.00 70.67 208 GLY B C 1
ATOM 4014 O O . GLY B 1 208 ? 21.731 3.543 -2.904 1.00 78.16 208 GLY B O 1
ATOM 4015 N N . GLU B 1 209 ? 23.170 1.811 -3.010 1.00 62.30 209 GLU B N 1
ATOM 4016 C CA . GLU B 1 209 ? 23.081 1.610 -4.448 1.00 59.12 209 GLU B CA 1
ATOM 4017 C C . GLU B 1 209 ? 22.440 0.250 -4.709 1.00 43.86 209 GLU B C 1
ATOM 4018 O O . GLU B 1 209 ? 22.777 -0.738 -4.053 1.00 50.31 209 GLU B O 1
ATOM 4024 N N . ILE B 1 210 ? 21.490 0.216 -5.643 1.00 32.60 210 ILE B N 1
ATOM 4025 C CA . ILE B 1 210 ? 20.811 -1.009 -6.069 1.00 30.67 210 ILE B CA 1
ATOM 4026 C C . ILE B 1 210 ? 20.965 -1.146 -7.579 1.00 33.75 210 ILE B C 1
ATOM 4027 O O . ILE B 1 210 ? 20.740 -0.184 -8.321 1.00 35.78 210 ILE B O 1
ATOM 4032 N N . ALA B 1 211 ? 21.363 -2.332 -8.032 1.00 23.59 211 ALA B N 1
ATOM 4033 C CA . ALA B 1 211 ? 21.459 -2.638 -9.452 1.00 27.17 211 ALA B CA 1
ATOM 4034 C C . ALA B 1 211 ? 20.618 -3.872 -9.734 1.00 35.90 211 ALA B C 1
ATOM 4035 O O . ALA B 1 211 ? 20.582 -4.801 -8.925 1.00 30.41 211 ALA B O 1
ATOM 4037 N N . LEU B 1 212 ? 19.931 -3.877 -10.866 1.00 28.57 212 LEU B N 1
ATOM 4038 C CA . LEU B 1 212 ? 19.198 -5.055 -11.321 1.00 22.33 212 LEU B CA 1
ATOM 4039 C C . LEU B 1 212 ? 19.825 -5.526 -12.610 1.00 26.72 212 LEU B C 1
ATOM 4040 O O . LEU B 1 212 ? 20.195 -4.703 -13.450 1.00 29.00 212 LEU B O 1
ATOM 4045 N N . THR B 1 213 ? 19.941 -6.845 -12.772 1.00 24.70 213 THR B N 1
ATOM 4046 C CA . THR B 1 213 ? 20.544 -7.435 -13.958 1.00 25.31 213 THR B CA 1
ATOM 4047 C C . THR B 1 213 ? 19.464 -8.039 -14.851 1.00 29.65 213 THR B C 1
ATOM 4048 O O . THR B 1 213 ? 18.667 -8.867 -14.393 1.00 25.87 213 THR B O 1
ATOM 4052 N N . PHE B 1 214 ? 19.454 -7.631 -16.118 1.00 28.94 214 PHE B N 1
ATOM 4053 C CA . PHE B 1 214 ? 18.567 -8.168 -17.142 1.00 32.75 214 PHE B CA 1
ATOM 4054 C C . PHE B 1 214 ? 19.423 -8.840 -18.205 1.00 34.15 214 PHE B C 1
ATOM 4055 O O . PHE B 1 214 ? 20.486 -8.329 -18.568 1.00 40.02 214 PHE B O 1
ATOM 4063 N N . ASN B 1 215 ? 18.983 -10.004 -18.685 1.00 30.92 215 ASN B N 1
ATOM 4064 C CA . ASN B 1 215 ? 19.713 -10.749 -19.698 1.00 32.98 215 ASN B CA 1
ATOM 4065 C C . ASN B 1 215 ? 18.878 -10.814 -20.971 1.00 48.65 215 ASN B C 1
ATOM 4066 O O . ASN B 1 215 ? 17.645 -10.897 -20.912 1.00 38.33 215 ASN B O 1
ATOM 4071 N N . PHE B 1 216 ? 19.556 -10.768 -22.125 1.00 37.33 216 PHE B N 1
ATOM 4072 C CA . PHE B 1 216 ? 18.864 -10.864 -23.408 1.00 39.81 216 PHE B CA 1
ATOM 4073 C C . PHE B 1 216 ? 18.282 -12.247 -23.668 1.00 48.6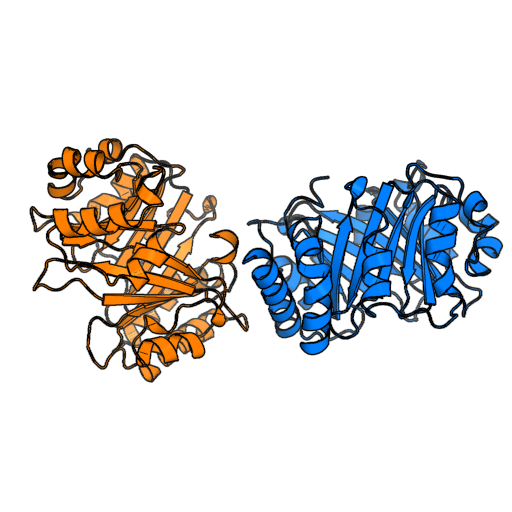4 216 PHE B C 1
ATOM 4074 O O . PHE B 1 216 ? 17.414 -12.388 -24.533 1.00 60.36 216 PHE B O 1
ATOM 4082 N N . ALA B 1 217 ? 18.734 -13.262 -22.948 1.00 45.23 217 ALA B N 1
ATOM 4083 C CA . ALA B 1 217 ? 18.280 -14.628 -23.165 1.00 51.41 217 ALA B CA 1
ATOM 4084 C C . ALA B 1 217 ? 17.244 -15.073 -22.141 1.00 49.75 217 ALA B C 1
ATOM 4085 O O . ALA B 1 217 ? 16.906 -16.258 -22.097 1.00 57.68 217 ALA B O 1
ATOM 4087 N N . SER B 1 218 ? 16.728 -14.154 -21.318 1.00 42.93 218 SER B N 1
ATOM 4088 C CA . SER B 1 218 ? 15.855 -14.548 -20.228 1.00 41.05 218 SER B CA 1
ATOM 4089 C C . SER B 1 218 ? 14.702 -13.566 -20.064 1.00 34.88 218 SER B C 1
ATOM 4090 O O . SER B 1 218 ? 14.914 -12.343 -20.085 1.00 33.73 218 SER B O 1
ATOM 4093 N N . PRO B 1 219 ? 13.479 -14.068 -19.860 1.00 35.49 219 PRO B N 1
ATOM 4094 C CA . PRO B 1 219 ? 12.351 -13.167 -19.580 1.00 34.64 219 PRO B CA 1
ATOM 4095 C C . PRO B 1 219 ? 12.312 -12.630 -18.152 1.00 33.48 219 PRO B C 1
ATOM 4096 O O . PRO B 1 219 ? 11.462 -11.777 -17.857 1.00 32.94 219 PRO B O 1
ATOM 4100 N N . ARG B 1 220 ? 13.193 -13.089 -17.262 1.00 30.72 220 ARG B N 1
ATOM 4101 C CA . ARG B 1 220 ? 13.138 -12.739 -15.849 1.00 28.71 220 ARG B CA 1
ATOM 4102 C C . ARG B 1 220 ? 14.267 -11.784 -15.456 1.00 29.85 220 ARG B C 1
ATOM 4103 O O . ARG B 1 220 ? 15.317 -11.721 -16.105 1.00 34.08 220 ARG B O 1
ATOM 4111 N N . ILE B 1 221 ? 14.052 -11.065 -14.355 1.00 31.74 221 ILE B N 1
ATOM 4112 C CA . ILE B 1 221 ? 15.159 -10.385 -13.696 1.00 30.81 221 ILE B CA 1
ATOM 4113 C C . ILE B 1 221 ? 16.110 -11.446 -13.167 1.00 35.50 221 ILE B C 1
ATOM 4114 O O . ILE B 1 221 ? 15.693 -12.386 -12.476 1.00 36.75 221 ILE B O 1
ATOM 4119 N N . GLU B 1 222 ? 17.377 -11.337 -13.529 1.00 28.57 222 GLU B N 1
ATOM 4120 C CA . GLU B 1 222 ? 18.318 -12.426 -13.262 1.00 38.32 222 GLU B CA 1
ATOM 4121 C C . GLU B 1 222 ? 19.074 -12.267 -11.954 1.00 29.57 222 GLU B C 1
ATOM 4122 O O . GLU B 1 222 ? 19.411 -13.265 -11.307 1.00 32.32 222 GLU B O 1
ATOM 4128 N N . ARG B 1 223 ? 19.309 -11.041 -11.521 1.00 27.82 223 ARG B N 1
ATOM 4129 C CA . ARG B 1 223 ? 20.154 -10.802 -10.364 1.00 27.15 223 ARG B CA 1
ATOM 4130 C C . ARG B 1 223 ? 19.830 -9.417 -9.846 1.00 28.66 223 ARG B C 1
ATOM 4131 O O . ARG B 1 223 ? 19.301 -8.575 -10.572 1.00 29.70 223 ARG B O 1
ATOM 4139 N N . LEU B 1 224 ? 20.158 -9.197 -8.584 1.00 28.28 224 LEU B N 1
ATOM 4140 C CA . LEU B 1 224 ? 20.056 -7.899 -7.930 1.00 28.66 224 LEU B CA 1
ATOM 4141 C C . LEU B 1 224 ? 21.327 -7.746 -7.103 1.00 35.84 224 LEU B C 1
ATOM 4142 O O . LEU B 1 224 ? 21.844 -8.732 -6.581 1.00 32.90 224 LEU B O 1
ATOM 4147 N N A CYS B 1 225 ? 21.852 -6.529 -7.006 0.59 30.37 225 CYS B N 1
ATOM 4148 N N B CYS B 1 225 ? 21.807 -6.514 -6.957 0.41 31.06 225 CYS B N 1
ATOM 4149 C CA A CYS B 1 225 ? 23.010 -6.289 -6.157 0.59 30.58 225 CYS B CA 1
ATOM 4150 C CA B CYS B 1 225 ? 23.019 -6.271 -6.186 0.41 31.04 225 CYS B CA 1
ATOM 4151 C C A CYS B 1 225 ? 22.781 -5.034 -5.330 0.59 31.34 225 CYS B C 1
ATOM 4152 C C B CYS B 1 225 ? 22.854 -5.006 -5.356 0.41 30.99 225 CYS B C 1
ATOM 4153 O O A CYS B 1 225 ? 22.207 -4.053 -5.815 0.59 31.85 225 CYS B O 1
ATOM 4154 O O B CYS B 1 225 ? 22.401 -3.980 -5.872 0.41 31.42 225 CYS B O 1
ATOM 4159 N N . PHE B 1 226 ? 23.210 -5.086 -4.076 1.00 31.09 226 PHE B N 1
ATOM 4160 C CA . PHE B 1 226 ? 23.243 -3.929 -3.188 1.00 32.22 226 PHE B CA 1
ATOM 4161 C C . PHE B 1 226 ? 24.704 -3.590 -2.911 1.00 33.42 226 PHE B C 1
ATOM 4162 O O . PHE B 1 226 ? 25.487 -4.495 -2.617 1.00 35.07 226 PHE B O 1
ATOM 4170 N N . TYR B 1 227 ? 25.071 -2.301 -2.983 1.00 34.87 227 TYR B N 1
ATOM 4171 C CA . TYR B 1 227 ? 26.443 -1.867 -2.706 1.00 36.94 227 TYR B CA 1
ATOM 4172 C C . TYR B 1 227 ? 26.460 -0.873 -1.555 1.00 38.79 227 TYR B C 1
ATOM 4173 O O . TYR B 1 227 ? 25.579 -0.013 -1.455 1.00 36.99 227 TYR B O 1
ATOM 4182 N N . LEU B 1 228 ? 27.491 -0.958 -0.714 1.00 35.80 228 LEU B N 1
ATOM 4183 C CA . LEU B 1 228 ? 27.644 -0.026 0.399 1.00 35.88 228 LEU B CA 1
ATOM 4184 C C . LEU B 1 228 ? 29.103 0.404 0.494 1.00 38.20 228 LEU B C 1
ATOM 4185 O O . LEU B 1 228 ? 30.000 -0.435 0.351 1.00 36.94 228 LEU B O 1
ATOM 4190 N N . PRO B 1 229 ? 29.368 1.689 0.723 1.00 37.67 229 PRO B N 1
ATOM 4191 C CA . PRO B 1 229 ? 30.741 2.144 0.925 1.00 36.97 229 PRO B CA 1
ATOM 4192 C C . PRO B 1 229 ? 31.146 2.032 2.383 1.00 37.72 229 PRO B C 1
ATOM 4193 O O . PRO B 1 229 ? 30.318 2.103 3.295 1.00 35.90 229 PRO B O 1
ATOM 4197 N N . PHE B 1 230 ? 32.457 1.842 2.590 1.00 37.21 230 PHE B N 1
ATOM 4198 C CA . PHE B 1 230 ? 33.054 1.816 3.921 1.00 44.92 230 PHE B CA 1
ATOM 4199 C C . PHE B 1 230 ? 34.322 2.654 3.917 1.00 49.34 230 PHE B C 1
ATOM 4200 O O . PHE B 1 230 ? 35.179 2.493 3.040 1.00 39.63 230 PHE B O 1
ATOM 4208 N N . LEU B 1 231 ? 34.425 3.566 4.886 1.00 44.19 231 LEU B N 1
ATOM 4209 C CA . LEU B 1 231 ? 35.378 4.660 4.755 1.00 48.77 231 LEU B CA 1
ATOM 4210 C C . LEU B 1 231 ? 36.819 4.212 4.940 1.00 50.70 231 LEU B C 1
ATOM 4211 O O . LEU B 1 231 ? 37.720 4.904 4.459 1.00 50.70 231 LEU B O 1
ATOM 4216 N N . ASN B 1 232 ? 37.062 3.097 5.630 1.00 45.77 232 ASN B N 1
ATOM 4217 C CA . ASN B 1 232 ? 38.410 2.545 5.731 1.00 49.54 232 ASN B CA 1
ATOM 4218 C C . ASN B 1 232 ? 38.318 1.066 6.105 1.00 50.47 232 ASN B C 1
ATOM 4219 O O . ASN B 1 232 ? 37.226 0.504 6.242 1.00 46.19 232 ASN B O 1
ATOM 4224 N N . ARG B 1 233 ? 39.495 0.442 6.264 1.00 58.67 233 ARG B N 1
ATOM 4225 C CA . ARG B 1 233 ? 39.575 -0.992 6.543 1.00 59.30 233 ARG B CA 1
ATOM 4226 C C . ARG B 1 233 ? 38.761 -1.368 7.774 1.00 58.04 233 ARG B C 1
ATOM 4227 O O . ARG B 1 233 ? 38.058 -2.383 7.773 1.00 54.78 233 ARG B O 1
ATOM 4235 N N . GLU B 1 234 ? 38.862 -0.575 8.844 1.00 53.16 234 GLU B N 1
ATOM 4236 C CA . GLU B 1 234 ? 38.207 -0.920 10.100 1.00 54.35 234 GLU B CA 1
ATOM 4237 C C . GLU B 1 234 ? 36.709 -0.666 10.072 1.00 62.68 234 GLU B C 1
ATOM 4238 O O . GLU B 1 234 ? 35.995 -1.156 10.955 1.00 65.79 234 GLU B O 1
ATOM 4244 N N . ALA B 1 235 ? 36.225 0.100 9.093 1.00 57.04 235 ALA B N 1
ATOM 4245 C CA . ALA B 1 235 ? 34.794 0.328 8.942 1.00 55.28 235 ALA B CA 1
ATOM 4246 C C . ALA B 1 235 ? 34.084 -0.852 8.301 1.00 45.67 235 ALA B C 1
ATOM 4247 O O . ALA B 1 235 ? 32.861 -0.947 8.407 1.00 45.67 235 ALA B O 1
ATOM 4249 N N . VAL B 1 236 ? 34.815 -1.733 7.631 1.00 49.79 236 VAL B N 1
ATOM 4250 C CA . VAL B 1 236 ? 34.185 -2.852 6.918 1.00 48.19 236 VAL B CA 1
ATOM 4251 C C . VAL B 1 236 ? 33.609 -3.829 7.939 1.00 49.17 236 VAL B C 1
ATOM 4252 O O . VAL B 1 236 ? 34.311 -4.206 8.895 1.00 56.20 236 VAL B O 1
ATOM 4256 N N . PRO B 1 237 ? 32.349 -4.251 7.798 1.00 56.78 237 PRO B N 1
ATOM 4257 C CA . PRO B 1 237 ? 31.800 -5.255 8.718 1.00 57.56 237 PRO B CA 1
ATOM 4258 C C . PRO B 1 237 ? 32.379 -6.633 8.433 1.00 56.96 237 PRO B C 1
ATOM 4259 O O . PRO B 1 237 ? 31.877 -7.371 7.571 1.00 49.97 237 PRO B O 1
ATOM 4263 N N . GLN B 1 238 ? 33.452 -6.972 9.150 1.00 54.25 238 GLN B N 1
ATOM 4264 C CA . GLN B 1 238 ? 34.180 -8.211 8.887 1.00 57.35 238 GLN B CA 1
ATOM 4265 C C . GLN B 1 238 ? 33.287 -9.436 9.048 1.00 60.22 238 GLN B C 1
ATOM 4266 O O . GLN B 1 238 ? 33.407 -10.402 8.286 1.00 64.71 238 GLN B O 1
ATOM 4272 N N . ASN B 1 239 ? 32.374 -9.411 10.021 1.00 66.00 239 ASN B N 1
ATOM 4273 C CA . ASN B 1 239 ? 31.599 -10.600 10.364 1.00 62.54 239 ASN B CA 1
ATOM 4274 C C . ASN B 1 239 ? 30.668 -11.055 9.244 1.00 64.83 239 ASN B C 1
A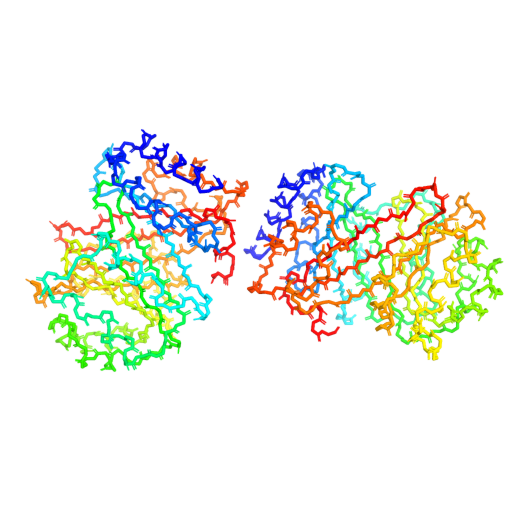TOM 4275 O O . ASN B 1 239 ? 30.112 -12.153 9.340 1.00 69.11 239 ASN B O 1
ATOM 4280 N N . LEU B 1 240 ? 30.496 -10.256 8.189 1.00 56.80 240 LEU B N 1
ATOM 4281 C CA . LEU B 1 240 ? 29.754 -10.665 7.002 1.00 58.08 240 LEU B CA 1
ATOM 4282 C C . LEU B 1 240 ? 30.631 -11.302 5.925 1.00 53.07 240 LEU B C 1
ATOM 4283 O O . LEU B 1 240 ? 30.116 -11.648 4.859 1.00 44.49 240 LEU B O 1
ATOM 4288 N N . LEU B 1 241 ? 31.930 -11.459 6.159 1.00 55.59 241 LEU B N 1
ATOM 4289 C CA . LEU B 1 241 ? 32.860 -11.880 5.122 1.00 55.27 241 LEU B CA 1
ATOM 4290 C C . LEU B 1 241 ? 33.474 -13.229 5.472 1.00 54.96 241 LEU B C 1
ATOM 4291 O O . LEU B 1 241 ? 33.793 -13.488 6.635 1.00 63.29 241 LEU B O 1
ATOM 4296 N N . ASN B 1 242 ? 33.660 -14.081 4.458 1.00 54.47 242 ASN B N 1
ATOM 4297 C CA . ASN B 1 242 ? 34.331 -15.362 4.662 1.00 62.94 242 ASN B CA 1
ATOM 4298 C C . ASN B 1 242 ? 35.824 -15.113 4.913 1.00 67.30 242 ASN B C 1
ATOM 4299 O O . ASN B 1 242 ? 36.315 -13.999 4.711 1.00 69.72 242 ASN B O 1
ATOM 4304 N N . PRO B 1 243 ? 36.574 -16.121 5.382 1.00 70.78 243 PRO B N 1
ATOM 4305 C CA . PRO B 1 243 ? 37.966 -15.848 5.778 1.00 64.70 243 PRO B CA 1
ATOM 4306 C C . PRO B 1 243 ? 38.844 -15.311 4.656 1.00 73.76 243 PRO B C 1
ATOM 4307 O O . PRO B 1 243 ? 39.766 -14.532 4.931 1.00 74.48 243 PRO B O 1
ATOM 4311 N N . LEU B 1 244 ? 38.595 -15.697 3.402 1.00 77.71 244 LEU B N 1
ATOM 4312 C CA . LEU B 1 244 ? 39.388 -15.155 2.302 1.00 73.53 244 LEU B CA 1
ATOM 4313 C C . LEU B 1 244 ? 39.103 -13.673 2.090 1.00 62.48 244 LEU B C 1
ATOM 4314 O O . LEU B 1 244 ? 40.018 -12.887 1.821 1.00 61.58 244 LEU B O 1
ATOM 4319 N N . LEU B 1 245 ? 37.842 -13.268 2.198 1.00 53.82 245 LEU B N 1
ATOM 4320 C CA . LEU B 1 245 ? 37.541 -11.855 2.010 1.00 50.60 245 LEU B CA 1
ATOM 4321 C C . LEU B 1 245 ? 38.025 -11.025 3.193 1.00 56.58 245 LEU B C 1
ATOM 4322 O O . LEU B 1 245 ? 38.457 -9.879 3.010 1.00 55.65 245 LEU B O 1
ATOM 4327 N N . LYS B 1 246 ? 37.978 -11.585 4.405 1.00 54.23 246 LYS B N 1
ATOM 4328 C CA . LYS B 1 246 ? 38.571 -10.910 5.556 1.00 56.06 246 LYS B CA 1
ATOM 4329 C C . LYS B 1 246 ? 40.042 -10.612 5.304 1.00 65.64 246 LYS B C 1
ATOM 4330 O O . LYS B 1 246 ? 40.510 -9.488 5.523 1.00 67.91 246 LYS B O 1
ATOM 4336 N N . LYS B 1 247 ? 40.782 -11.612 4.822 1.00 60.74 247 LYS B N 1
ATOM 4337 C CA . LYS B 1 247 ? 42.181 -11.409 4.462 1.00 63.21 247 LYS B CA 1
ATOM 4338 C C . LYS B 1 247 ? 42.319 -10.326 3.400 1.00 60.47 247 LYS B C 1
ATOM 4339 O O . LYS B 1 247 ? 43.245 -9.508 3.451 1.00 62.77 247 LYS B O 1
ATOM 4345 N N . TYR B 1 248 ? 41.386 -10.283 2.446 1.00 64.78 248 TYR B N 1
ATOM 4346 C CA . TYR B 1 248 ? 41.472 -9.286 1.385 1.00 61.02 248 TYR B CA 1
ATOM 4347 C C . TYR B 1 248 ? 41.361 -7.872 1.946 1.00 63.63 248 TYR B C 1
ATOM 4348 O O . TYR B 1 248 ? 42.101 -6.976 1.527 1.00 63.56 248 TYR B O 1
ATOM 4357 N N . ILE B 1 249 ? 40.446 -7.654 2.897 1.00 59.96 249 ILE B N 1
ATOM 4358 C CA . ILE B 1 249 ? 40.352 -6.353 3.563 1.00 62.87 249 ILE B CA 1
ATOM 4359 C C . ILE B 1 249 ? 41.715 -5.928 4.109 1.00 61.54 249 ILE B C 1
ATOM 4360 O O . ILE B 1 249 ? 42.121 -4.766 3.983 1.00 57.23 249 ILE B O 1
ATOM 4365 N N . ASN B 1 250 ? 42.452 -6.863 4.699 1.00 59.09 250 ASN B N 1
ATOM 4366 C CA . ASN B 1 250 ? 43.731 -6.518 5.310 1.00 64.80 250 ASN B CA 1
ATOM 4367 C C . ASN B 1 250 ? 44.870 -6.395 4.307 1.00 64.80 250 ASN B C 1
ATOM 4368 O O . ASN B 1 250 ? 45.871 -5.738 4.611 1.00 66.25 250 ASN B O 1
ATOM 4373 N N . GLU B 1 251 ? 44.753 -7.004 3.128 1.00 62.53 251 GLU B N 1
ATOM 4374 C CA . GLU B 1 251 ? 45.888 -7.128 2.219 1.00 67.12 251 GLU B CA 1
ATOM 4375 C C . GLU B 1 251 ? 45.633 -6.579 0.821 1.00 62.52 251 GLU B C 1
ATOM 4376 O O . GLU B 1 251 ? 46.557 -6.577 -0.001 1.00 64.75 251 GLU B O 1
ATOM 4382 N N . ALA B 1 252 ? 44.420 -6.133 0.520 1.00 58.39 252 ALA B N 1
ATOM 4383 C CA . ALA B 1 252 ? 44.165 -5.499 -0.764 1.00 56.97 252 ALA B CA 1
ATOM 4384 C C . ALA B 1 252 ? 45.132 -4.331 -0.968 1.00 67.50 252 ALA B C 1
ATOM 4385 O O . ALA B 1 252 ? 45.334 -3.531 -0.041 1.00 71.46 252 ALA B O 1
ATOM 4387 N N . PRO B 1 253 ? 45.744 -4.203 -2.142 1.00 59.48 253 PRO B N 1
ATOM 4388 C CA . PRO B 1 253 ? 46.726 -3.142 -2.360 1.00 62.00 253 PRO B CA 1
ATOM 4389 C C . PRO B 1 253 ? 46.060 -1.796 -2.576 1.00 66.59 253 PRO B C 1
ATOM 4390 O O . PRO B 1 253 ? 44.920 -1.700 -3.043 1.00 56.00 253 PRO B O 1
ATOM 4394 N N . ALA B 1 254 ? 46.798 -0.748 -2.224 1.00 61.85 254 ALA B N 1
ATOM 4395 C CA . ALA B 1 254 ? 46.356 0.622 -2.439 1.00 63.34 254 ALA B CA 1
ATOM 4396 C C . ALA B 1 254 ? 47.559 1.531 -2.277 1.00 64.61 254 ALA B C 1
ATOM 4397 O O . ALA B 1 254 ? 48.538 1.173 -1.619 1.00 67.88 254 ALA B O 1
ATOM 4399 N N . LEU B 1 255 ? 47.480 2.704 -2.904 1.00 64.74 255 LEU B N 1
ATOM 4400 C CA . LEU B 1 255 ? 48.550 3.689 -2.832 1.00 68.81 255 LEU B CA 1
ATOM 4401 C C . LEU B 1 255 ? 48.479 4.536 -1.570 1.00 69.30 255 LEU B C 1
ATOM 4402 O O . LEU B 1 255 ? 49.405 5.302 -1.304 1.00 73.05 255 LEU B O 1
ATOM 4407 N N . VAL B 1 256 ? 47.407 4.430 -0.796 1.00 69.95 256 VAL B N 1
ATOM 4408 C CA . VAL B 1 256 ? 47.348 5.034 0.527 1.00 70.96 256 VAL B CA 1
ATOM 4409 C C . VAL B 1 256 ? 47.371 3.915 1.557 1.00 66.55 256 VAL B C 1
ATOM 4410 O O . VAL B 1 256 ? 47.014 2.762 1.278 1.00 64.72 256 VAL B O 1
ATOM 4414 N N . ASP B 1 257 ? 47.758 4.283 2.778 1.00 68.76 257 ASP B N 1
ATOM 4415 C CA . ASP B 1 257 ? 47.931 3.297 3.837 1.00 69.64 257 ASP B CA 1
ATOM 4416 C C . ASP B 1 257 ? 46.611 2.634 4.203 1.00 76.99 257 ASP B C 1
ATOM 4417 O O . ASP B 1 257 ? 46.549 1.411 4.383 1.00 79.91 257 ASP B O 1
ATOM 4422 N N . ASN B 1 258 ? 45.542 3.421 4.307 1.00 67.28 258 ASN B N 1
ATOM 4423 C CA . ASN B 1 258 ? 44.253 2.936 4.789 1.00 59.84 258 ASN B CA 1
ATOM 4424 C C . ASN B 1 258 ? 43.170 3.414 3.834 1.00 67.62 258 ASN B C 1
ATOM 4425 O O . ASN B 1 258 ? 42.641 4.526 3.981 1.00 55.80 258 ASN B O 1
ATOM 4430 N N . PRO B 1 259 ? 42.814 2.600 2.843 1.00 63.72 259 PRO B N 1
ATOM 4431 C CA . PRO B 1 259 ? 41.874 3.025 1.806 1.00 52.16 259 PRO B CA 1
ATOM 4432 C C . PRO B 1 259 ? 40.425 2.705 2.169 1.00 48.18 259 PRO B C 1
ATOM 4433 O O . PRO B 1 259 ? 40.143 1.929 3.080 1.00 51.93 259 PRO B O 1
ATOM 4437 N N . GLY B 1 260 ? 39.505 3.304 1.403 1.00 45.96 260 GLY B N 1
ATOM 4438 C CA . GLY B 1 260 ? 38.108 2.927 1.506 1.00 43.14 260 GLY B CA 1
ATOM 4439 C C . GLY B 1 260 ? 37.790 1.694 0.672 1.00 42.76 260 GLY B C 1
ATOM 4440 O O . GLY B 1 260 ? 38.592 1.229 -0.141 1.00 42.17 260 GLY B O 1
ATOM 4441 N N . PHE B 1 261 ? 36.591 1.159 0.889 1.00 39.64 261 PHE B N 1
ATOM 4442 C CA . PHE B 1 261 ? 36.139 -0.061 0.236 1.00 39.55 261 PHE B CA 1
ATOM 4443 C C . PHE B 1 261 ? 34.681 0.086 -0.176 1.00 39.07 261 PHE B C 1
ATOM 4444 O O . PHE B 1 261 ? 33.917 0.821 0.457 1.00 38.65 261 PHE B O 1
ATOM 4452 N N . ILE B 1 262 ? 34.305 -0.618 -1.245 1.00 38.72 262 ILE B N 1
ATOM 4453 C CA . ILE B 1 262 ? 32.906 -0.799 -1.632 1.00 38.18 262 ILE B CA 1
ATOM 4454 C C . ILE B 1 262 ? 32.610 -2.287 -1.548 1.00 38.06 262 ILE B C 1
ATOM 4455 O O . ILE B 1 262 ? 33.318 -3.100 -2.156 1.00 39.14 262 ILE B O 1
ATOM 4460 N N . LEU B 1 263 ? 31.591 -2.651 -0.779 1.00 37.43 263 LEU B N 1
ATOM 4461 C CA . LEU B 1 263 ? 31.151 -4.036 -0.682 1.00 38.60 263 LEU B CA 1
ATOM 4462 C C . LEU B 1 263 ? 29.852 -4.188 -1.452 1.00 40.24 263 LEU B C 1
ATOM 4463 O O . LEU B 1 263 ? 29.006 -3.291 -1.425 1.00 36.77 263 LEU B O 1
ATOM 4468 N N . GLY B 1 264 ? 29.717 -5.302 -2.155 1.00 36.23 264 GLY B N 1
ATOM 4469 C CA . GLY B 1 264 ? 28.510 -5.584 -2.915 1.00 35.17 264 GLY B CA 1
ATOM 4470 C C . GLY B 1 264 ? 28.004 -6.965 -2.562 1.00 36.03 264 GLY B C 1
ATOM 4471 O O . GLY B 1 264 ? 28.791 -7.885 -2.350 1.00 36.44 264 GLY B O 1
ATOM 4472 N N . TRP B 1 265 ? 26.681 -7.084 -2.448 1.00 37.14 265 TRP B N 1
ATOM 4473 C CA . TRP B 1 265 ? 26.015 -8.365 -2.190 1.00 36.15 265 TRP B CA 1
ATOM 4474 C C . TRP B 1 265 ? 25.076 -8.641 -3.359 1.00 35.91 265 TRP B C 1
ATOM 4475 O O . TRP B 1 265 ? 24.097 -7.912 -3.559 1.00 35.55 265 TRP B O 1
ATOM 4486 N N . SER B 1 266 ? 25.372 -9.687 -4.118 1.00 37.19 266 SER B N 1
ATOM 4487 C CA . SER B 1 266 ? 24.568 -10.078 -5.266 1.00 32.98 266 SER B CA 1
ATOM 4488 C C . SER B 1 266 ? 23.573 -11.150 -4.834 1.00 37.87 266 SER B C 1
ATOM 4489 O O . SER B 1 266 ? 23.955 -12.095 -4.143 1.00 42.74 266 SER B O 1
ATOM 4492 N N . PHE B 1 267 ? 22.302 -11.001 -5.233 1.00 33.19 267 PHE B N 1
ATOM 4493 C CA . PHE B 1 267 ? 21.259 -11.990 -4.960 1.00 35.48 267 PHE B CA 1
ATOM 4494 C C . PHE B 1 267 ? 20.636 -12.496 -6.255 1.00 38.02 267 PHE B C 1
ATOM 4495 O O . PHE B 1 267 ? 20.457 -11.739 -7.221 1.00 34.89 267 PHE B O 1
ATOM 4503 N N . GLY B 1 268 ? 20.261 -13.770 -6.236 1.00 32.89 268 GLY B N 1
ATOM 4504 C CA . GLY B 1 268 ? 19.621 -14.418 -7.351 1.00 32.62 268 GLY B CA 1
ATOM 4505 C C . GLY B 1 268 ? 18.572 -15.415 -6.897 1.00 35.07 268 GLY B C 1
ATOM 4506 O O . GLY B 1 268 ? 18.284 -15.547 -5.700 1.00 36.26 268 GLY B O 1
ATOM 4507 N N . PRO B 1 269 ? 17.975 -16.124 -7.861 1.00 38.12 269 PRO B N 1
ATOM 4508 C CA . PRO B 1 269 ? 16.866 -17.042 -7.558 1.00 41.83 269 PRO B CA 1
ATOM 4509 C C . PRO B 1 269 ? 17.192 -17.993 -6.420 1.00 43.33 269 PRO B C 1
ATOM 4510 O O . PRO B 1 269 ? 18.306 -18.507 -6.327 1.00 41.53 269 PRO B O 1
ATOM 4514 N N . GLN B 1 270 ? 16.213 -18.192 -5.534 1.00 45.19 270 GLN B N 1
ATOM 4515 C CA . GLN B 1 270 ? 16.322 -19.218 -4.502 1.00 53.93 270 GLN B CA 1
ATOM 4516 C C . GLN B 1 270 ? 16.626 -20.562 -5.143 1.00 64.51 270 GLN B C 1
ATOM 4517 O O . GLN B 1 270 ? 16.026 -20.931 -6.155 1.00 56.94 270 GLN B O 1
ATOM 4523 N N . GLY B 1 271 ? 17.571 -21.289 -4.548 1.00 73.18 271 GLY B N 1
ATOM 4524 C CA . GLY B 1 271 ? 18.039 -22.538 -5.112 1.00 66.92 271 GLY B CA 1
ATOM 4525 C C . GLY B 1 271 ? 18.921 -22.388 -6.330 1.00 65.60 271 GLY B C 1
ATOM 4526 O O . GLY B 1 271 ? 19.375 -23.398 -6.873 1.00 72.57 271 GLY B O 1
ATOM 4527 N N . GLY B 1 272 ? 19.189 -21.162 -6.777 1.00 62.37 272 GLY B N 1
ATOM 4528 C CA . GLY B 1 272 ? 19.933 -20.927 -7.989 1.00 59.67 272 GLY B CA 1
ATOM 4529 C C . GLY B 1 272 ? 21.339 -20.427 -7.727 1.00 63.08 272 GLY B C 1
ATOM 4530 O O . GLY B 1 272 ? 21.869 -20.511 -6.619 1.00 65.89 272 GLY B O 1
ATOM 4531 N N . LYS B 1 273 ? 21.952 -19.922 -8.791 1.00 64.30 273 LYS B N 1
ATOM 4532 C CA . LYS B 1 273 ? 23.161 -19.131 -8.666 1.00 64.37 273 LYS B CA 1
ATOM 4533 C C . LYS B 1 273 ? 22.776 -17.660 -8.496 1.00 63.71 273 LYS B C 1
ATOM 4534 O O . LYS B 1 273 ? 21.598 -17.292 -8.530 1.00 68.26 273 LYS B O 1
ATOM 4540 N N . GLY B 1 274 ? 23.783 -16.812 -8.285 1.00 62.26 274 GLY B N 1
ATOM 4541 C CA . GLY B 1 274 ? 23.571 -15.378 -8.229 1.00 49.73 274 GLY B CA 1
ATOM 4542 C C . GLY B 1 274 ? 23.754 -14.734 -6.874 1.00 40.16 274 GLY B C 1
ATOM 4543 O O . GLY B 1 274 ? 23.666 -13.504 -6.793 1.00 56.42 274 GLY B O 1
ATOM 4544 N N . THR B 1 275 ? 24.011 -15.505 -5.810 1.00 57.95 275 THR B N 1
ATOM 4545 C CA . THR B 1 275 ? 24.144 -14.986 -4.445 1.00 63.84 275 THR B CA 1
ATOM 4546 C C . THR B 1 275 ? 25.587 -15.155 -3.962 1.00 61.46 275 THR B C 1
ATOM 4547 O O . THR B 1 275 ? 26.035 -16.281 -3.730 1.00 56.85 275 THR B O 1
ATOM 4551 N N . TYR B 1 276 ? 26.303 -14.036 -3.797 1.00 47.55 276 TYR B N 1
ATOM 4552 C CA . TYR B 1 276 ? 27.715 -14.031 -3.403 1.00 44.42 276 TYR B CA 1
ATOM 4553 C C . TYR B 1 276 ? 28.086 -12.599 -3.025 1.00 43.15 276 TYR B C 1
ATOM 4554 O O . TYR B 1 276 ? 27.253 -11.686 -3.095 1.00 37.69 276 TYR B O 1
ATOM 4563 N N . THR B 1 277 ? 29.353 -12.400 -2.646 1.00 36.10 277 THR B N 1
ATOM 4564 C CA . THR B 1 277 ? 29.826 -11.111 -2.146 1.00 41.65 277 THR B CA 1
ATOM 4565 C C . THR B 1 277 ? 31.002 -10.598 -2.978 1.00 43.25 277 THR B C 1
ATOM 4566 O O . THR B 1 277 ? 31.853 -11.379 -3.418 1.00 38.56 277 THR B O 1
ATOM 4570 N N . LYS B 1 278 ? 31.034 -9.279 -3.186 1.00 42.14 278 LYS B N 1
ATOM 4571 C CA . LYS B 1 278 ? 32.057 -8.574 -3.946 1.00 38.43 278 LYS B CA 1
ATOM 4572 C C . LYS B 1 278 ? 32.722 -7.542 -3.042 1.00 40.82 278 LYS B C 1
ATOM 4573 O O . LYS B 1 278 ? 32.030 -6.806 -2.329 1.00 43.65 278 LYS B O 1
ATOM 4579 N N . VAL B 1 279 ? 34.054 -7.456 -3.095 1.00 37.31 279 VAL B N 1
ATOM 4580 C CA . VAL B 1 279 ? 34.814 -6.501 -2.293 1.00 37.48 279 VAL B CA 1
ATOM 4581 C C . VAL B 1 279 ? 35.763 -5.743 -3.217 1.00 37.71 279 VAL B C 1
ATOM 4582 O O . VAL B 1 279 ? 36.673 -6.344 -3.806 1.00 38.21 279 VAL B O 1
ATOM 4586 N N . ASP B 1 280 ? 35.550 -4.432 -3.346 1.00 38.38 280 ASP B N 1
ATOM 4587 C CA . ASP B 1 280 ? 36.397 -3.544 -4.144 1.00 41.48 280 ASP B CA 1
ATOM 4588 C C . ASP B 1 280 ? 37.234 -2.672 -3.212 1.00 42.87 280 ASP B C 1
ATOM 4589 O O . ASP B 1 280 ? 36.684 -2.043 -2.303 1.00 39.76 280 ASP B O 1
ATOM 4594 N N . VAL B 1 281 ? 38.542 -2.584 -3.458 1.00 40.16 281 VAL B N 1
ATOM 4595 C CA . VAL B 1 281 ? 39.372 -1.629 -2.728 1.00 42.07 281 VAL B CA 1
ATOM 4596 C C . VAL B 1 281 ? 39.524 -0.364 -3.563 1.00 46.53 281 VAL B C 1
ATOM 4597 O O . VAL B 1 281 ? 39.692 -0.426 -4.789 1.00 47.96 281 VAL B O 1
ATOM 4601 N N . ASP B 1 282 ? 39.437 0.792 -2.903 1.00 42.46 282 ASP B N 1
ATOM 4602 C CA . ASP B 1 282 ? 39.746 2.083 -3.524 1.00 47.50 282 ASP B CA 1
ATOM 4603 C C . ASP B 1 282 ? 41.261 2.209 -3.639 1.00 46.97 282 ASP B C 1
ATOM 4604 O O . ASP B 1 282 ? 41.941 2.586 -2.679 1.00 53.46 282 ASP B O 1
ATOM 4609 N N . TYR B 1 283 ? 41.798 1.928 -4.829 1.00 48.05 283 TYR B N 1
ATOM 4610 C CA . TYR B 1 283 ? 43.249 1.807 -4.981 1.00 51.75 283 TYR B CA 1
ATOM 4611 C C . TYR B 1 283 ? 43.961 3.134 -4.730 1.00 54.40 283 TYR B C 1
ATOM 4612 O O . TYR B 1 283 ? 44.981 3.182 -4.032 1.00 57.30 283 TYR B O 1
ATOM 4621 N N . HIS B 1 284 ? 43.453 4.221 -5.311 1.00 58.36 284 HIS B N 1
ATOM 4622 C CA . HIS B 1 284 ? 44.080 5.523 -5.135 1.00 70.74 284 HIS B CA 1
ATOM 4623 C C . HIS B 1 284 ? 43.683 6.189 -3.827 1.00 66.73 284 HIS B C 1
ATOM 4624 O O . HIS B 1 284 ? 44.339 7.150 -3.409 1.00 62.41 284 HIS B O 1
ATOM 4631 N N . GLY B 1 285 ? 42.622 5.711 -3.180 1.00 58.42 285 GLY B N 1
ATOM 4632 C CA . GLY B 1 285 ? 42.162 6.291 -1.937 1.00 66.64 285 GLY B CA 1
ATOM 4633 C C . GLY B 1 285 ? 41.228 7.471 -2.085 1.00 77.24 285 GLY B C 1
ATOM 4634 O O . GLY B 1 285 ? 40.553 7.826 -1.110 1.00 86.00 285 GLY B O 1
ATOM 4635 N N . ARG B 1 286 ? 41.149 8.080 -3.266 1.00 75.44 286 ARG B N 1
ATOM 4636 C CA . ARG B 1 286 ? 40.377 9.304 -3.477 1.00 73.25 286 ARG B CA 1
ATOM 4637 C C . ARG B 1 286 ? 39.170 9.005 -4.364 1.00 66.73 286 ARG B C 1
ATOM 4638 O O . ARG B 1 286 ? 39.049 9.491 -5.489 1.00 81.67 286 ARG B O 1
ATOM 4646 N N . THR B 1 287 ? 38.259 8.193 -3.840 1.00 53.89 287 THR B N 1
ATOM 4647 C CA . THR B 1 287 ? 37.031 7.866 -4.569 1.00 57.08 287 THR B CA 1
ATOM 4648 C C . THR B 1 287 ? 35.867 7.604 -3.620 1.00 63.98 287 THR B C 1
ATOM 4649 O O . THR B 1 287 ? 34.789 8.194 -3.768 1.00 67.64 287 THR B O 1
ATOM 4653 N N . VAL B 1 288 ? 36.070 6.692 -2.661 1.00 60.67 288 VAL B N 1
ATOM 4654 C CA . VAL B 1 288 ? 35.052 6.463 -1.631 1.00 50.95 288 VAL B CA 1
ATOM 4655 C C . VAL B 1 288 ? 34.792 7.712 -0.796 1.00 53.95 288 VAL B C 1
ATOM 4656 O O . VAL B 1 288 ? 33.628 7.968 -0.460 1.00 56.90 288 VAL B O 1
ATOM 4660 N N . PRO B 1 289 ? 35.792 8.517 -0.410 1.00 58.02 289 PRO B N 1
ATOM 4661 C CA . PRO B 1 289 ? 35.456 9.718 0.381 1.00 61.45 289 PRO B CA 1
ATOM 4662 C C . PRO B 1 289 ? 34.472 10.645 -0.321 1.00 65.64 289 PRO B C 1
ATOM 4663 O O . PRO B 1 289 ? 33.461 11.042 0.277 1.00 61.73 289 PRO B O 1
ATOM 4667 N N . LEU B 1 290 ? 34.734 10.996 -1.583 1.00 70.99 290 LEU B N 1
ATOM 4668 C CA . LEU B 1 290 ? 33.785 11.819 -2.327 1.00 67.62 290 LEU B CA 1
ATOM 4669 C C . LEU B 1 290 ? 32.451 11.105 -2.470 1.00 62.96 290 LEU B C 1
ATOM 4670 O O . LEU B 1 290 ? 31.386 11.722 -2.336 1.00 67.92 290 LEU B O 1
ATOM 4675 N N . PHE B 1 291 ? 32.501 9.796 -2.739 1.00 59.20 291 PHE B N 1
ATOM 4676 C CA . PHE B 1 291 ? 31.295 8.987 -2.884 1.00 64.15 291 PHE B CA 1
ATOM 4677 C C . PHE B 1 291 ? 30.375 9.150 -1.679 1.00 65.99 291 PHE B C 1
ATOM 4678 O O . PHE B 1 291 ? 29.172 9.395 -1.826 1.00 71.98 291 PHE B O 1
ATOM 4686 N N . MET B 1 292 ? 30.932 9.034 -0.477 1.00 61.24 292 MET B N 1
ATOM 4687 C CA . MET B 1 292 ? 30.196 9.283 0.759 1.00 60.99 292 MET B CA 1
ATOM 4688 C C . MET B 1 292 ? 30.120 10.781 1.074 1.00 71.44 292 MET B C 1
ATOM 4689 O O . MET B 1 292 ? 29.578 11.572 0.305 1.00 78.92 292 MET B O 1
#

Organism: Fischerella ambigua (strain UTEX 1903) (NCBI:txid230521)

B-factor: mean 49.88, std 15.9, range [14.13, 122.04]

Solvent-accessible surface area: 24950 Å² total; per-residue (Å²): 124,85,62,22,80,15,1,57,10,7,0,15,12,6,0,90,51,8,42,8,104,54,22,78,150,32,0,74,80,0,16,152,42,0,3,106,39,0,11,93,13,24,0,13,0,20,0,1,36,99,120,105,132,82,2,24,3,34,0,25,6,68,9,122,80,138,92,79,37,33,76,3,47,54,39,0,75,173,54,52,40,7,59,68,127,64,56,64,0,3,84,0,2,50,45,0,65,152,49,15,80,27,88,4,1,0,0,5,0,21,1,70,120,4,11,8,18,0,33,3,16,4,103,45,76,24,65,1,93,52,0,50,147,13,53,19,3,79,4,1,68,98,38,40,90,30,0,128,107,18,37,0,30,13,0,46,6,0,0,0,16,7,79,115,28,4,0,15,0,21,0,56,17,102,42,103,111,0,99,59,37,111,12,0,82,58,0,0,100,69,26,126,10,64,84,19,50,109,102,5,11,117,44,0,32,96,41,11,74,0,3,0,6,0,26,63,94,38,97,167,7,49,50,1,8,1,32,5,72,18,112,44,66,126,51,6,25,98,120,37,6,45,111,51,0,73,86,0,9,95,54,9,18,8,54,54,102,63,4,5,0,40,0,1,14,1,10,0,63,128,78,48,205,8,57,27,10,15,0,2,0,0,0,27,24,114,31,13,90,177,148,106,32,60,143,4,58,62,17,0,20,69,5,0,124,68,7,42,6,96,54,26,98,134,31,0,49,73,1,9,154,43,0,2,126,30,0,32,105,17,20,0,19,0,27,1,2,35,89,93,112,130,61,1,15,4,37,1,22,4,64,9,102,83,117,102,68,46,29,58,2,58,78,24,0,101,181,18,75,39,9,63,66,122,59,61,67,0,8,90,0,4,47,37,0,65,147,42,16,80,28,85,3,1,0,0,3,0,19,2,79,124,5,12,6,26,0,42,4,22,3,109,38,79,23,77,0,76,68,0,54,161,14,52,20,3,82,3,0,66,95,39,34,93,31,0,134,104,16,40,0,28,15,0,50,5,0,0,0,5,10,77,114,33,4,0,7,0,26,0,54,25,108,39,104,111,3,115,58,45,112,13,2,86,63,0,0,92,73,26,115,5,54,96,16,62,117,71,7,11,118,33,6,31,76,77,11,34,1,3,0,6,0,29,58,99,24,93,159,6,61,52,1,6,2,29,4,10,18,7,15,44,133,39,5,22,60,110,40,11,44,108,47,0,70,85,0,0,92,90,3,25,28,92,24,67,25,1,1,0,22,0,1,15,0,9,0,55,96,81,42,158,7,66,33,15,10,0,3,0,0,0,15,11,94,28,0,12,55,110,93

Nearest PDB structures (foldseek):
  5z43-assembly2_B  TM=1.000E+00  e=8.890E-63  Fischerella ambigua UTEX 1903
  5z45-assembly2_B  TM=9.978E-01  e=8.650E-59  Fischerella ambigua UTEX 1903
  5ynt-assembly1_A  TM=9.678E-01  e=3.558E-44  Fischerella ambigua UTEX 1903
  5ynw-assembly1_A  TM=9.673E-01  e=8.431E-44  Fischerella ambigua UTEX 1903
  5ynw-assembly2_B  TM=9.706E-01  e=5.356E-43  Fischerella ambigua UTEX 1903

Sequence (581 aa):
MNDVNRIRTDIINVAKTFGAEYSEKVLDEVFQVFGEQFADNSFMIRTSNKQPDKLGCYFRYHEEDESQLGLAWDIARKSGLLSDQGRPVDQLIPEICETFPIMADGVDFDVKHGLAKIWQSIKGVVPVQDAFKLSLPASVTTHSDFLKNHHLDALYAFGIDYHHSSVNLYFDTYHPKHHTSEYYKNLLQDLQFQPPSDELLELLTNNGEIALTFNFASPRIERLCFYLPFLNREAVPQNLLNPLLKKYINEAPALVDNPGFILGWSFGPQGGKGTYTKVDVDYHGRTVPLNDVNRIRTDIINVAKTFGAEYSEKVLDEVFQVFGEQFADNSFMIRTSNKQPDKLGCYFRYHEEDESQLGLAWDIARKSGLLSDQGRPVDQLIPEICETFPIMADGVDFDVKHGLAKIWQSIKGVVPVQDAFKLSLPASVTTHSDFLKNHHLDALYAFGIDYHHSSVNLYFDTYHPKHHTSEYYKNLLQDLQFQPPSDELLELLTNNGEIALTFNFASPRIERLCCFYLPFLNREAVPQNLLNPLLKKYINEAPALVDNPGFILGWSFGPQGGKGTYTKVDVDYHGRTVPLFM

Radius of gyration: 28.41 Å; Cα contacts (8 Å, |Δi|>4): 1193; chains: 2; bounding box: 66×76×67 Å

InterPro domains:
  IPR020965 Aromatic prenyltransferase, CloQ-type [PF11468] (3-290)
  IPR020965 Aromatic prenyltransferase, CloQ-type [SFLDG01163] (3-288)
  IPR033964 Aromatic prenyltransferase [SFLDS00036] (3-288)
  IPR036239 Prenyltransferase-like superfamily [SSF143492] (3-292)

Secondary structure (DSSP, 8-state):
-HHHHHHHHHHHHHHHHHT----HHHHHHHHHHHHHHHHHSEEEEEEEEEETTEEEEEEEEEE--GGGTTHHHHHHHHHTSS---S-GGGGHHHHHHHHS-EEEEEEEEETTTEEEEEEEEEEEEEEGGGGTTSS--HHHHHTHHHHHHTT--EEEEEEEETTTTEEEEEE---SGGGGSHHHHHHHHHHTTBPPPPHHHHHHHTT--EEEEEEETT-SSEEEEEEEEEESSGGGS-GGGS-HHHHHHHHH---SSSS--EEEEEEE-BTTSS--EEEEEEESSS-STT-/-HHHHHHHHHHHHHHHHT----HHHHHHHHHHHHHHHHHSEEEEEEE-SSSS--EEEEEEEE--GGGTTHHHHHHHHSSSS-----GGGGHHHHHHHHS-EEEEEEEEETTTEEEEEEEEEEEEEEGGGGTTSS--HHHHHTHHHHHHTT--EEEEEEEETTTTEEEEEEE--SGGGGSHHHHHHHHHHTTBPPPPHHHHHHHTSS-EEEEEEETT-SSEEEEEEEEEESSGGGS-GGGS-HHHHHHHHH---SSSS--EEEEEEE-BTTSS--EEEEEEESSS-SHHHH-

Foldseek 3Di:
DVQLVVVLVQQVVLCVVQVADADPVQSVLQCVQCSVVCSPFFKKKKWKCQDPRGTWIKIKTKDQDPVCPPVVVVSCDVSVVDDDPVALLSCQVVVDVVQAAFRMKMWMATRHNGTFKIKTWGPFWDFQVSCVVTSAAPLVVVCSVVCVVLVQGGWTMWIRTPVQQKIKTKGDPDDQLQLALVSVQVNCVVLQKDGDDPVVSNVSSVNAIKIWMGHNVDSGGFKMKGKDKFAFLVRDPCVVDDVSVNVCSVDRAAPDPTWIKMKMFMIGHDVDRTGMMMIITRRHRPPRVD/DVLVVVLVLQVCLCVVQVADADPVQSVLCCVQCSVVCVVFFKKKKWWPLDDRGIWIKIKTKDQDPVCPPVVVVSCDVRVNDDPPVALLNCQVVVPVVQAAFRMKMWMAGRHRGTFKIKTWGPFWDFQVSCVPGSAAPLSVVCSVVCVVLVQGRWTMWIQTPVQRKIKTKGAQDDPCQLALVSQQVNCVVLQKDGDDPVVSNVSSPGWIKIWMGHNVDNGTFKMKIKDKAAWLVRDPLVVDDPSVNVCSVDNAAPDPTAIKMKMFMIGHVVDRTGIIMIMTRRDRPDSVVVD